Protein AF-A0A444UK35-F1 (afdb_monomer)

InterPro domains:
  IPR023214 HAD superfamily [G3DSA:3.40.50.1000] (61-208)
  IPR023298 P-type ATPase, transmembrane domain superfamily [SSF81665] (83-376)
  IPR032630 P-type ATPase, C-terminal [PF16212] (245-412)

Structure (mmCIF, N/CA/C/O backbone):
data_AF-A0A444UK35-F1
#
_entry.id   AF-A0A444UK35-F1
#
loop_
_atom_site.group_PDB
_atom_site.id
_atom_site.type_symbol
_atom_site.label_atom_id
_atom_site.label_alt_id
_atom_site.label_comp_id
_atom_site.label_asym_id
_atom_site.label_entity_id
_atom_site.label_seq_id
_atom_site.pdbx_PDB_ins_code
_atom_site.Cartn_x
_atom_site.Cartn_y
_atom_site.Cartn_z
_atom_site.occupancy
_atom_site.B_iso_or_equiv
_atom_site.auth_seq_id
_atom_site.auth_comp_id
_atom_site.auth_asym_id
_atom_site.auth_atom_id
_atom_site.pdbx_PDB_model_num
ATOM 1 N N . MET A 1 1 ? -74.367 12.917 54.553 1.00 39.22 1 MET A N 1
ATOM 2 C CA . MET A 1 1 ? -75.076 11.621 54.563 1.00 39.22 1 MET A CA 1
ATOM 3 C C . MET A 1 1 ? -74.146 10.536 55.075 1.00 39.22 1 MET A C 1
ATOM 5 O O . MET A 1 1 ? -73.251 10.123 54.351 1.00 39.22 1 MET A O 1
ATOM 9 N N . LYS A 1 2 ? -74.349 10.113 56.322 1.00 25.98 2 LYS A N 1
ATOM 10 C CA . LYS A 1 2 ? -74.196 8.726 56.773 1.00 25.98 2 LYS A CA 1
ATOM 11 C C . LYS A 1 2 ? -74.827 8.651 58.161 1.00 25.98 2 LYS A C 1
ATOM 13 O O . LYS A 1 2 ? -74.214 9.056 59.141 1.00 25.98 2 LYS A O 1
ATOM 18 N N . ASN A 1 3 ? -76.090 8.222 58.175 1.00 32.44 3 ASN A N 1
ATOM 19 C CA . ASN A 1 3 ? -76.711 7.615 59.343 1.00 32.44 3 ASN A CA 1
ATOM 20 C C . ASN A 1 3 ? -75.790 6.493 59.812 1.00 32.44 3 ASN A C 1
ATOM 22 O O . ASN A 1 3 ? -75.395 5.645 59.010 1.00 32.44 3 ASN A O 1
ATOM 26 N N . SER A 1 4 ? -75.460 6.492 61.092 1.00 29.52 4 SER A N 1
ATOM 27 C CA . SER A 1 4 ? -75.009 5.291 61.772 1.00 29.52 4 SER A CA 1
ATOM 28 C C . SER A 1 4 ? -75.987 5.058 62.906 1.00 29.52 4 SER A C 1
ATOM 30 O O . SER A 1 4 ? -75.818 5.599 63.997 1.00 29.52 4 SER A O 1
ATOM 32 N N . ASP A 1 5 ? -77.036 4.304 62.585 1.00 29.00 5 ASP A N 1
ATOM 33 C CA . ASP A 1 5 ? -77.866 3.614 63.560 1.00 29.00 5 ASP A CA 1
ATOM 34 C C . ASP A 1 5 ? -76.946 2.739 64.412 1.00 29.00 5 ASP A C 1
ATOM 36 O O . ASP A 1 5 ? -76.271 1.838 63.905 1.00 29.00 5 ASP A O 1
ATOM 40 N N . ILE A 1 6 ? -76.862 3.044 65.704 1.00 31.34 6 ILE A N 1
ATOM 41 C CA . ILE A 1 6 ? -76.108 2.238 66.658 1.00 31.34 6 ILE A CA 1
ATOM 42 C C . ILE A 1 6 ? -77.092 1.227 67.241 1.00 31.34 6 ILE A C 1
ATOM 44 O O . ILE A 1 6 ? -77.862 1.539 68.146 1.00 31.34 6 ILE A O 1
ATOM 48 N N . GLN A 1 7 ? -77.068 0.007 66.701 1.00 28.45 7 GLN A N 1
ATOM 49 C CA . GLN A 1 7 ? -77.621 -1.168 67.371 1.00 28.45 7 GLN A CA 1
ATOM 50 C C . GLN A 1 7 ? -76.779 -1.446 68.620 1.00 28.45 7 GLN A C 1
ATOM 52 O O . GLN A 1 7 ? -75.626 -1.865 68.515 1.00 28.45 7 GLN A O 1
ATOM 57 N N . VAL A 1 8 ? -77.344 -1.201 69.802 1.00 32.78 8 VAL A N 1
ATOM 58 C CA . VAL A 1 8 ? -76.753 -1.640 71.070 1.00 32.78 8 VAL A CA 1
ATOM 59 C C . VAL A 1 8 ? -77.367 -2.990 71.413 1.00 32.78 8 VAL A C 1
ATOM 61 O O . VAL A 1 8 ? -78.552 -3.083 71.722 1.00 32.78 8 VAL A O 1
ATOM 64 N N . GLY A 1 9 ? -76.551 -4.035 71.279 1.00 27.88 9 GLY A N 1
ATOM 65 C CA . GLY A 1 9 ? -76.883 -5.387 71.698 1.00 27.88 9 GLY A CA 1
ATOM 66 C C . GLY A 1 9 ? -77.039 -5.491 73.214 1.00 27.88 9 GLY A C 1
ATOM 67 O O . GLY A 1 9 ? -76.305 -4.857 73.969 1.00 27.88 9 GLY A O 1
ATOM 68 N N . ASP A 1 10 ? -78.038 -6.284 73.585 1.00 30.12 10 ASP A N 1
ATOM 69 C CA . ASP A 1 10 ? -78.300 -6.983 74.839 1.00 30.12 10 ASP A CA 1
ATOM 70 C C . ASP A 1 10 ? -77.464 -6.601 76.067 1.00 30.12 10 ASP A C 1
ATOM 72 O O . ASP A 1 10 ? -76.285 -6.935 76.183 1.00 30.12 10 ASP A O 1
ATOM 76 N N . LEU A 1 11 ? -78.172 -6.002 77.030 1.00 33.06 11 LEU A N 1
ATOM 77 C CA . LEU A 1 11 ? -78.239 -6.389 78.448 1.00 33.06 11 LEU A CA 1
ATOM 78 C C . LEU A 1 11 ? -78.297 -5.149 79.350 1.00 33.06 11 LEU A C 1
ATOM 80 O O . LEU A 1 11 ? -77.380 -4.890 80.121 1.00 33.06 11 LEU A O 1
ATOM 84 N N . ILE A 1 12 ? -79.394 -4.392 79.296 1.00 35.47 12 ILE A N 1
ATOM 85 C CA . ILE A 1 12 ? -79.765 -3.488 80.390 1.00 35.47 12 ILE A CA 1
ATOM 86 C C . ILE A 1 12 ? -81.276 -3.602 80.566 1.00 35.47 12 ILE A C 1
ATOM 88 O O . ILE A 1 12 ? -82.039 -3.431 79.620 1.00 35.47 12 ILE A O 1
ATOM 92 N N . ILE A 1 13 ? -81.697 -3.966 81.772 1.00 38.75 13 ILE A N 1
ATOM 93 C CA . ILE A 1 13 ? -83.097 -4.036 82.188 1.00 38.75 13 ILE A CA 1
ATOM 94 C C . ILE A 1 13 ? -83.633 -2.602 82.131 1.00 38.75 13 ILE A C 1
ATOM 96 O O . ILE A 1 13 ? -83.357 -1.807 83.025 1.00 38.75 13 ILE A O 1
ATOM 100 N N . VAL A 1 14 ? -84.315 -2.238 81.044 1.00 42.91 14 VAL A N 1
ATOM 101 C CA . VAL A 1 14 ? -84.913 -0.907 80.905 1.00 42.91 14 VAL A CA 1
ATOM 102 C C . VAL A 1 14 ? -86.312 -0.960 81.508 1.00 42.91 14 VAL A C 1
ATOM 104 O O . VAL A 1 14 ? -87.196 -1.643 80.986 1.00 42.91 14 VAL A O 1
ATOM 107 N N . GLU A 1 15 ? -86.510 -0.261 82.626 1.00 45.97 15 GLU A N 1
ATOM 108 C CA . GLU A 1 15 ? -87.849 0.057 83.121 1.00 45.97 15 GLU A CA 1
ATOM 109 C C . GLU A 1 15 ? -88.626 0.766 82.004 1.00 45.97 15 GLU A C 1
ATOM 111 O O . GLU A 1 15 ? -88.146 1.730 81.404 1.00 45.97 15 GLU A O 1
ATOM 116 N N . LYS A 1 16 ? -89.829 0.266 81.698 1.00 51.88 16 LYS A N 1
ATOM 117 C CA . LYS A 1 16 ? -90.682 0.757 80.601 1.00 51.88 16 LYS A CA 1
ATOM 118 C C . LYS A 1 16 ? -90.993 2.261 80.693 1.00 51.88 16 LYS A C 1
ATOM 120 O O . LYS A 1 16 ? -91.309 2.861 79.670 1.00 51.88 16 LYS A O 1
ATOM 125 N N . ASP A 1 17 ? -90.822 2.861 81.868 1.00 54.12 17 ASP A N 1
ATOM 126 C CA . ASP A 1 17 ? -91.082 4.275 82.156 1.00 54.12 17 ASP A CA 1
ATOM 127 C C . ASP A 1 17 ? -90.023 5.230 81.572 1.00 54.12 17 ASP A C 1
ATOM 129 O O . ASP A 1 17 ? -90.281 6.425 81.423 1.00 54.12 17 ASP A O 1
ATOM 133 N N . LEU A 1 18 ? -88.839 4.733 81.184 1.00 58.03 18 LEU A N 1
ATOM 134 C CA . LEU A 1 18 ? -87.800 5.582 80.585 1.00 58.03 18 LEU A CA 1
ATOM 135 C C . LEU A 1 18 ? -88.084 5.924 79.111 1.00 58.03 18 LEU A C 1
ATOM 137 O O . LEU A 1 18 ? -87.623 6.949 78.615 1.00 58.03 18 LEU A O 1
ATOM 141 N N . PHE A 1 19 ? -88.854 5.081 78.413 1.00 59.28 19 PHE A N 1
ATOM 142 C CA . PHE A 1 19 ? -89.204 5.276 77.000 1.00 59.28 19 PHE A CA 1
ATOM 143 C C . PHE A 1 19 ? -90.329 6.296 76.780 1.00 59.28 19 PHE A C 1
ATOM 145 O O . PHE A 1 19 ? -90.535 6.723 75.647 1.00 59.28 19 PHE A O 1
ATOM 152 N N . SER A 1 20 ? -91.045 6.701 77.834 1.00 58.53 20 SER A N 1
ATOM 153 C CA . SER A 1 20 ? -92.062 7.758 77.765 1.00 58.53 20 SER A CA 1
ATOM 154 C C . SER A 1 20 ? -91.500 9.166 77.977 1.00 58.53 20 SER A C 1
ATOM 156 O O . SER A 1 20 ? -92.286 10.104 78.027 1.00 58.53 20 SER A O 1
ATOM 158 N N . ILE A 1 21 ? -90.176 9.320 78.130 1.00 65.88 21 ILE A N 1
ATOM 159 C CA . ILE A 1 21 ? -89.541 10.618 78.382 1.00 65.88 21 ILE A CA 1
ATOM 160 C C . ILE A 1 21 ? -89.051 11.250 77.069 1.00 65.88 21 ILE A C 1
ATOM 162 O O . ILE A 1 21 ? -88.045 10.809 76.508 1.00 65.88 21 ILE A O 1
ATOM 166 N N . SER A 1 22 ? -89.704 12.320 76.609 1.00 68.75 22 SER A N 1
ATOM 167 C CA . SER A 1 22 ? -89.212 13.189 75.535 1.00 68.75 22 SER A CA 1
ATOM 168 C C . SER A 1 22 ? -88.230 14.218 76.104 1.00 68.75 22 SER A C 1
ATOM 170 O O . SER A 1 22 ? -88.598 15.193 76.769 1.00 68.75 22 SER A O 1
ATOM 172 N N . SER A 1 23 ? -86.935 13.986 75.879 1.00 72.81 23 SER A N 1
ATOM 173 C CA . SER A 1 23 ? -85.871 14.921 76.256 1.00 72.81 23 SER A CA 1
ATOM 174 C C . SER A 1 23 ? -84.761 14.953 75.212 1.00 72.81 23 SER A C 1
ATOM 176 O O . SER A 1 23 ? -84.497 13.958 74.535 1.00 72.81 23 SER A O 1
ATOM 178 N N . TYR A 1 24 ? -84.086 16.094 75.092 1.00 77.75 24 TYR A N 1
ATOM 179 C CA . TYR A 1 24 ? -82.895 16.234 74.260 1.00 77.75 24 TYR A CA 1
ATOM 180 C C . TYR A 1 24 ? -81.753 16.878 75.046 1.00 77.75 24 TYR A C 1
ATOM 182 O O . TYR A 1 24 ? -81.949 17.726 75.921 1.00 77.75 24 TYR A O 1
ATOM 190 N N . VAL A 1 25 ? -80.529 16.456 74.724 1.00 79.56 25 VAL A N 1
ATOM 191 C CA . VAL A 1 25 ? -79.304 16.927 75.375 1.00 79.56 25 VAL A CA 1
ATOM 192 C C . VAL A 1 25 ? -78.445 17.645 74.354 1.00 79.56 25 VAL A C 1
ATOM 194 O O . VAL A 1 25 ? -78.047 17.065 73.344 1.00 79.56 25 VAL A O 1
ATOM 197 N N . TYR A 1 26 ? -78.123 18.902 74.633 1.00 80.12 26 TYR A N 1
ATOM 198 C CA . TYR A 1 26 ? -77.143 19.648 73.859 1.00 80.12 26 TYR A CA 1
ATOM 199 C C . TYR A 1 26 ? -75.803 19.657 74.592 1.00 80.12 26 TYR A C 1
ATOM 201 O O . TYR A 1 26 ? -75.717 20.121 75.729 1.00 80.12 26 TYR A O 1
ATOM 209 N N . ALA A 1 27 ? -74.744 19.189 73.930 1.00 81.06 27 ALA A N 1
ATOM 210 C CA . ALA A 1 27 ? -73.379 19.229 74.442 1.00 81.06 27 ALA A CA 1
ATOM 211 C C . ALA A 1 27 ? -72.427 19.877 73.427 1.00 81.06 27 ALA A C 1
ATOM 213 O O . ALA A 1 27 ? -72.522 19.650 72.220 1.00 81.06 27 ALA A O 1
ATOM 214 N N . GLN A 1 28 ? -71.484 20.683 73.921 1.00 81.12 28 GLN A N 1
ATOM 215 C CA . GLN A 1 28 ? -70.454 21.331 73.100 1.00 81.12 28 GLN A CA 1
ATOM 216 C C . GLN A 1 28 ? -69.518 20.299 72.424 1.00 81.12 28 GLN A C 1
ATOM 218 O O . GLN A 1 28 ? -69.498 19.133 72.792 1.00 81.12 28 GLN A O 1
ATOM 223 N N . LYS A 1 29 ? -68.685 20.682 71.449 1.00 78.69 29 LYS A N 1
ATOM 224 C CA . LYS A 1 29 ? -67.604 19.805 70.943 1.00 78.69 29 LYS A CA 1
ATOM 225 C C . LYS A 1 29 ? -66.502 19.585 72.005 1.00 78.69 29 LYS A C 1
ATOM 227 O O . LYS A 1 29 ? -66.291 20.473 72.838 1.00 78.69 29 LYS A O 1
ATOM 232 N N . PRO A 1 30 ? -65.789 18.440 72.005 1.00 73.69 30 PRO A N 1
ATOM 233 C CA . PRO A 1 30 ? -64.693 18.193 72.943 1.00 73.69 30 PRO A CA 1
ATOM 234 C C . PRO A 1 30 ? -63.539 19.188 72.729 1.00 73.69 30 PRO A C 1
ATOM 236 O O . PRO A 1 30 ? -63.170 19.496 71.598 1.00 73.69 30 PRO A O 1
ATOM 239 N N . GLN A 1 31 ? -62.979 19.705 73.826 1.00 73.31 31 GLN A N 1
ATOM 240 C CA . GLN A 1 31 ? -61.845 20.636 73.841 1.00 73.31 31 GLN A CA 1
ATOM 241 C C . GLN A 1 31 ? -60.769 20.132 74.813 1.00 73.31 31 GLN A C 1
ATOM 243 O O . GLN A 1 31 ? -61.068 19.338 75.705 1.00 73.31 31 GLN A O 1
ATOM 248 N N . MET A 1 32 ? -59.523 20.587 74.635 1.00 69.44 32 MET A N 1
ATOM 249 C CA . MET A 1 32 ? -58.373 20.163 75.451 1.00 69.44 32 MET A CA 1
ATOM 250 C C . MET A 1 32 ? -58.460 20.658 76.905 1.00 69.44 32 MET A C 1
ATOM 252 O O . MET A 1 32 ? -57.891 20.033 77.794 1.00 69.44 32 MET A O 1
ATOM 256 N N . ASP A 1 33 ? -59.205 21.741 77.159 1.00 75.19 33 ASP A N 1
ATOM 257 C CA . ASP A 1 33 ? -59.476 22.221 78.513 1.00 75.19 33 ASP A CA 1
ATOM 258 C C . ASP A 1 33 ? -60.480 21.303 79.237 1.00 75.19 33 ASP A C 1
ATOM 260 O O . ASP A 1 33 ? -61.632 21.108 78.825 1.00 75.19 33 ASP A O 1
ATOM 264 N N . ILE A 1 34 ? -60.014 20.717 80.337 1.00 70.81 34 ILE A N 1
ATOM 265 C CA . ILE A 1 34 ? -60.755 19.752 81.149 1.00 70.81 34 ILE A CA 1
ATOM 266 C C . ILE A 1 34 ? -61.677 20.469 82.160 1.00 70.81 34 ILE A C 1
ATOM 268 O O . ILE A 1 34 ? -62.602 19.841 82.677 1.00 70.81 34 ILE A O 1
ATOM 272 N N . HIS A 1 35 ? -61.480 21.771 82.415 1.00 74.00 35 HIS A N 1
ATOM 273 C CA . HIS A 1 35 ? -62.199 22.557 83.433 1.00 74.00 35 HIS A CA 1
ATOM 274 C C . HIS A 1 35 ? -63.340 23.434 82.893 1.00 74.00 35 HIS A C 1
ATOM 276 O O . HIS A 1 35 ? -63.999 24.123 83.669 1.00 74.00 35 HIS A O 1
ATOM 282 N N . SER A 1 36 ? -63.659 23.350 81.599 1.00 74.50 36 SER A N 1
ATOM 283 C CA . SER A 1 36 ? -64.798 24.054 80.998 1.00 74.50 36 SER A CA 1
ATOM 284 C C . SER A 1 36 ? -65.750 23.092 80.279 1.00 74.50 36 SER A C 1
ATOM 286 O O . SER A 1 36 ? -65.398 22.507 79.254 1.00 74.50 36 SER A O 1
ATOM 288 N N . PHE A 1 37 ? -66.972 22.906 80.790 1.00 79.12 37 PHE A N 1
ATOM 289 C CA . PHE A 1 37 ? -68.041 22.163 80.109 1.00 79.12 37 PHE A CA 1
ATOM 290 C C . PHE A 1 37 ? -69.349 22.948 80.170 1.00 79.12 37 PHE A C 1
ATOM 292 O O . PHE A 1 37 ? -69.757 23.396 81.241 1.00 79.12 37 PHE A O 1
ATOM 299 N N . LYS A 1 38 ? -69.987 23.110 79.008 1.00 78.44 38 LYS A N 1
ATOM 300 C CA . LYS A 1 38 ? -71.313 23.705 78.866 1.00 78.44 38 LYS A CA 1
ATOM 301 C C . LYS A 1 38 ? -72.183 22.777 78.027 1.00 78.44 38 LYS A C 1
ATOM 303 O O . LYS A 1 38 ? -71.872 22.508 76.864 1.00 78.44 38 LYS A O 1
ATOM 308 N N . GLY A 1 39 ? -73.272 22.318 78.621 1.00 81.50 39 GLY A N 1
ATOM 309 C CA . GLY A 1 39 ? -74.361 21.631 77.945 1.00 81.50 39 GLY A CA 1
ATOM 310 C C . GLY A 1 39 ? -75.689 22.003 78.589 1.00 81.50 39 GLY A C 1
ATOM 311 O O . GLY A 1 39 ? -75.698 22.566 79.678 1.00 81.50 39 GLY A O 1
ATOM 312 N N . ASN A 1 40 ? -76.796 21.692 77.926 1.00 80.38 40 ASN A N 1
ATOM 313 C CA . ASN A 1 40 ? -78.139 21.894 78.464 1.00 80.38 40 ASN A CA 1
ATOM 314 C C . ASN A 1 40 ? -78.946 20.606 78.281 1.00 80.38 40 ASN A C 1
ATOM 316 O O . ASN A 1 40 ? -78.918 20.004 77.204 1.00 80.38 40 ASN A O 1
ATOM 320 N N . PHE A 1 41 ? -79.669 20.212 79.323 1.00 80.69 41 PHE A N 1
ATOM 321 C CA . PHE A 1 41 ? -80.675 19.159 79.304 1.00 80.69 41 PHE A CA 1
ATOM 322 C C . PHE A 1 41 ? -82.058 19.813 79.258 1.00 80.69 41 PHE A C 1
ATOM 324 O O . PHE A 1 41 ? -82.336 20.729 80.031 1.00 80.69 41 PHE A O 1
ATOM 331 N N . THR A 1 42 ? -82.910 19.401 78.322 1.00 76.44 42 THR A N 1
ATOM 332 C CA . THR A 1 42 ? -84.287 19.902 78.221 1.00 76.44 42 THR A CA 1
ATOM 333 C C . THR A 1 42 ? -85.253 18.731 78.184 1.00 76.44 42 THR A C 1
ATOM 335 O O . THR A 1 42 ? -85.089 17.828 77.362 1.00 76.44 42 THR A O 1
ATOM 338 N N . ARG A 1 43 ? -86.253 18.757 79.070 1.00 75.81 43 ARG A N 1
ATOM 339 C CA . ARG A 1 43 ? -87.344 17.781 79.120 1.00 75.81 43 ARG A CA 1
ATOM 340 C C . ARG A 1 43 ? -88.652 18.457 78.723 1.00 75.81 43 ARG A C 1
ATOM 342 O O . ARG A 1 43 ? -89.046 19.435 79.356 1.00 75.81 43 ARG A O 1
ATOM 349 N N . GLU A 1 44 ? -89.306 17.919 77.698 1.00 73.12 44 GLU A N 1
ATOM 350 C CA . GLU A 1 44 ? -90.504 18.511 77.085 1.00 73.12 44 GLU A CA 1
ATOM 351 C C . GLU A 1 44 ? -91.828 17.960 77.647 1.00 73.12 44 GLU A C 1
ATOM 353 O O . GLU A 1 44 ? -92.871 18.545 77.391 1.00 73.12 44 GLU A O 1
ATOM 358 N N . ASP A 1 45 ? -91.816 16.890 78.453 1.00 66.69 45 ASP A N 1
ATOM 359 C CA . ASP A 1 45 ? -93.057 16.272 78.976 1.00 66.69 45 ASP A CA 1
ATOM 360 C C . ASP A 1 45 ? -93.700 16.995 80.175 1.00 66.69 45 ASP A C 1
ATOM 362 O O . ASP A 1 45 ? -94.727 16.546 80.688 1.00 66.69 45 ASP A O 1
ATOM 366 N N . SER A 1 46 ? -93.092 18.073 80.671 1.00 63.91 46 SER A N 1
ATOM 367 C CA . SER A 1 46 ? -93.593 18.846 81.814 1.00 63.91 46 SER A CA 1
ATOM 368 C C . SER A 1 46 ? -94.075 20.220 81.342 1.00 63.91 46 SER A C 1
ATOM 370 O O . SER A 1 46 ? -93.345 20.887 80.618 1.00 63.91 46 SER A O 1
ATOM 372 N N . ASP A 1 47 ? -95.253 20.673 81.789 1.00 63.56 47 ASP A N 1
ATOM 373 C CA . ASP A 1 47 ? -95.732 22.054 81.604 1.00 63.56 47 ASP A CA 1
ATOM 374 C C . ASP A 1 47 ? -95.518 22.853 82.906 1.00 63.56 47 ASP A C 1
ATOM 376 O O . ASP A 1 47 ? -96.228 22.602 83.887 1.00 63.56 47 ASP A O 1
ATOM 380 N N . PRO A 1 48 ? -94.583 23.823 82.978 1.00 68.62 48 PRO A N 1
ATOM 381 C CA . PRO A 1 48 ? -93.652 24.294 81.944 1.00 68.62 48 PRO A CA 1
ATOM 382 C C . PRO A 1 48 ? -92.417 23.382 81.743 1.00 68.62 48 PRO A C 1
ATOM 384 O O . PRO A 1 48 ? -92.038 22.656 82.669 1.00 68.62 48 PRO A O 1
ATOM 387 N N . PRO A 1 49 ? -91.747 23.454 80.570 1.00 71.19 49 PRO A N 1
ATOM 388 C CA . PRO A 1 49 ? -90.596 22.612 80.245 1.00 71.19 49 PRO A CA 1
ATOM 389 C C . PRO A 1 49 ? -89.422 22.853 81.198 1.00 71.19 49 PRO A C 1
ATOM 391 O O . PRO A 1 49 ? -89.080 23.991 81.534 1.00 71.19 49 PRO A O 1
ATOM 394 N N . ILE A 1 50 ? -88.785 21.760 81.629 1.00 75.56 50 ILE A N 1
ATOM 395 C CA . ILE A 1 50 ? -87.659 21.799 82.568 1.00 75.56 50 ILE A CA 1
ATOM 396 C C . ILE A 1 50 ? -86.366 21.945 81.767 1.00 75.56 50 ILE A C 1
ATOM 398 O O . ILE A 1 50 ? -86.016 21.074 80.967 1.00 75.56 50 ILE A O 1
ATOM 402 N N . HIS A 1 51 ? -85.644 23.037 82.017 1.00 78.06 51 HIS A N 1
ATOM 403 C CA . HIS A 1 51 ? -84.324 23.296 81.451 1.00 78.06 51 HIS A CA 1
ATOM 404 C C . HIS A 1 51 ? -83.267 23.275 82.556 1.00 78.06 51 HIS A C 1
ATOM 406 O O . HIS A 1 51 ? -83.260 24.140 83.432 1.00 78.06 51 HIS A O 1
ATOM 412 N N . GLU A 1 52 ? -82.340 22.323 82.483 1.00 79.75 52 GLU A N 1
ATOM 413 C CA . GLU A 1 52 ? -81.210 22.216 83.406 1.00 79.75 52 GLU A CA 1
ATOM 414 C C . GLU A 1 52 ? -79.890 22.437 82.665 1.00 79.75 52 GLU A C 1
ATOM 416 O O . GLU A 1 52 ? -79.657 21.897 81.580 1.00 79.75 52 GLU A O 1
ATOM 421 N N . SER A 1 53 ? -79.001 23.245 83.244 1.00 80.62 53 SER A N 1
ATOM 422 C CA . SER A 1 53 ? -77.653 23.422 82.711 1.00 80.62 53 SER A CA 1
ATOM 423 C C . SER A 1 53 ? -76.741 22.294 83.199 1.00 80.62 53 SER A C 1
ATOM 425 O O . SER A 1 53 ? -76.658 21.975 84.385 1.00 80.62 53 SER A O 1
ATOM 427 N N . LEU A 1 54 ? -76.032 21.676 82.258 1.00 77.94 54 LEU A N 1
ATOM 428 C CA . LEU A 1 54 ? -75.029 20.655 82.519 1.00 77.94 54 LEU A CA 1
ATOM 429 C C . LEU A 1 54 ? -73.651 21.324 82.591 1.00 77.94 54 LEU A C 1
ATOM 431 O O . LEU A 1 54 ? -73.108 21.795 81.586 1.00 77.94 54 LEU A O 1
ATOM 435 N N . SER A 1 55 ? -73.090 21.353 83.798 1.00 79.94 55 SER A N 1
ATOM 436 C CA . SER A 1 55 ? -71.726 21.795 84.101 1.00 79.94 55 SER A CA 1
ATOM 437 C C . SER A 1 55 ? -70.833 20.592 84.454 1.00 79.94 55 SER A C 1
ATOM 439 O O . SER A 1 55 ? -71.274 19.441 84.447 1.00 79.94 55 SER A O 1
ATOM 441 N N . ILE A 1 56 ? -69.557 20.834 84.766 1.00 76.88 56 ILE A N 1
ATOM 442 C CA . ILE A 1 56 ? -68.622 19.772 85.194 1.00 76.88 56 ILE A CA 1
ATOM 443 C C . ILE A 1 56 ? -69.074 19.101 86.490 1.00 76.88 56 ILE A C 1
ATOM 445 O O . ILE A 1 56 ? -68.801 17.925 86.690 1.00 76.88 56 ILE A O 1
ATOM 449 N N . GLU A 1 57 ? -69.770 19.833 87.353 1.00 77.31 57 GLU A N 1
ATOM 450 C CA . GLU A 1 57 ? -70.239 19.324 88.643 1.00 77.31 57 GLU A CA 1
ATOM 451 C C . GLU A 1 57 ? -71.404 18.340 88.472 1.00 77.31 57 GLU A C 1
ATOM 453 O O . GLU A 1 57 ? -71.508 17.374 89.222 1.00 77.31 57 GLU A O 1
ATOM 458 N N . ASN A 1 58 ? -72.210 18.524 87.420 1.00 74.94 58 ASN A N 1
ATOM 459 C CA . ASN A 1 58 ? -73.381 17.697 87.116 1.00 74.94 58 ASN A CA 1
ATOM 460 C C . ASN A 1 58 ? -73.100 16.622 86.048 1.00 74.94 58 ASN A C 1
ATOM 462 O O . ASN A 1 58 ? -74.029 16.040 85.493 1.00 74.94 58 ASN A O 1
ATOM 466 N N . THR A 1 59 ? -71.829 16.360 85.717 1.00 75.81 59 THR A N 1
ATOM 467 C CA . THR A 1 59 ? -71.440 15.348 84.722 1.00 75.81 59 THR A CA 1
ATOM 468 C C . THR A 1 59 ? -70.368 14.405 85.257 1.00 75.81 59 THR A C 1
ATOM 470 O O . THR A 1 59 ? -69.399 14.810 85.894 1.00 75.81 59 THR A O 1
ATOM 473 N N . LEU A 1 60 ? -70.526 13.113 84.973 1.00 78.75 60 LEU A N 1
ATOM 474 C CA . LEU A 1 60 ? -69.568 12.084 85.371 1.00 78.75 60 LEU A CA 1
ATOM 475 C C . LEU A 1 60 ? -68.527 11.869 84.268 1.00 78.75 60 LEU A C 1
ATOM 477 O O . LEU A 1 60 ? -68.852 11.802 83.081 1.00 78.75 60 LEU A O 1
ATOM 481 N N . ARG A 1 61 ? -67.253 11.765 84.658 1.00 74.44 61 ARG A N 1
ATOM 482 C CA . ARG A 1 61 ? -66.148 11.470 83.733 1.00 74.44 61 ARG A CA 1
ATOM 483 C C . ARG A 1 61 ? -65.988 9.963 83.555 1.00 74.44 61 ARG A C 1
ATOM 485 O O . ARG A 1 61 ? -66.383 9.174 84.406 1.00 74.44 61 ARG A O 1
ATOM 492 N N . ALA A 1 62 ? -65.342 9.560 82.463 1.00 71.44 62 ALA A N 1
ATOM 493 C CA . ALA A 1 62 ? -64.911 8.175 82.310 1.00 71.44 62 ALA A CA 1
ATOM 494 C C . ALA A 1 62 ? -64.063 7.754 83.528 1.00 71.44 62 ALA A C 1
ATOM 496 O O . ALA A 1 62 ? -63.195 8.511 83.966 1.00 71.44 62 ALA A O 1
ATOM 497 N N . SER A 1 63 ? -64.342 6.563 84.063 1.00 70.06 63 SER A N 1
ATOM 498 C CA . SER A 1 63 ? -63.682 5.979 85.243 1.00 70.06 63 SER A CA 1
ATOM 499 C C . SER A 1 63 ? -64.026 6.601 86.607 1.00 70.06 63 SER A C 1
ATOM 501 O O . SER A 1 63 ? -63.303 6.366 87.574 1.00 70.06 63 SER A O 1
ATOM 503 N N . THR A 1 64 ? -65.125 7.354 86.741 1.00 75.19 64 THR A N 1
ATOM 504 C CA . THR A 1 64 ? -65.652 7.713 88.071 1.00 75.19 64 THR A CA 1
ATOM 505 C C . THR A 1 64 ? -66.375 6.529 88.713 1.00 75.19 64 THR A C 1
ATOM 507 O O . THR A 1 64 ? -67.222 5.906 88.076 1.00 75.19 64 THR A O 1
ATOM 510 N N . VAL A 1 65 ? -66.083 6.249 89.984 1.00 77.69 65 VAL A N 1
ATOM 511 C CA . VAL A 1 65 ? -66.765 5.211 90.774 1.00 77.69 65 VAL A CA 1
ATOM 512 C C . VAL A 1 65 ? -67.901 5.851 91.573 1.00 77.69 65 VAL A C 1
ATOM 514 O O . VAL A 1 65 ? -67.675 6.820 92.295 1.00 77.69 65 VAL A O 1
ATOM 517 N N . VAL A 1 66 ? -69.116 5.314 91.453 1.00 77.50 66 VAL A N 1
ATOM 518 C CA . VAL A 1 66 ? -70.286 5.768 92.222 1.00 77.50 66 VAL A CA 1
ATOM 519 C C . VAL A 1 66 ? -70.331 5.006 93.544 1.00 77.50 66 VAL A C 1
ATOM 521 O O . VAL A 1 66 ? -70.315 3.779 93.550 1.00 77.50 66 VAL A O 1
ATOM 524 N N . ALA A 1 67 ? -70.353 5.729 94.666 1.00 76.12 67 ALA A N 1
ATOM 525 C CA . ALA A 1 67 ? -70.202 5.137 95.996 1.00 76.12 67 ALA A CA 1
ATOM 526 C C . ALA A 1 67 ? -71.474 4.448 96.534 1.00 76.12 67 ALA A C 1
ATOM 528 O O . ALA A 1 67 ? -71.362 3.509 97.317 1.00 76.12 67 ALA A O 1
ATOM 529 N N . SER A 1 68 ? -72.672 4.906 96.151 1.00 78.06 68 SER A N 1
ATOM 530 C CA . SER A 1 68 ? -73.957 4.313 96.556 1.00 78.06 68 SER A CA 1
ATOM 531 C C . SER A 1 68 ? -75.097 4.804 95.654 1.00 78.06 68 SER A C 1
ATOM 533 O O . SER A 1 68 ? -75.069 5.952 95.209 1.00 78.06 68 SER A O 1
ATOM 535 N N . GLY A 1 69 ? -76.099 3.953 95.412 1.00 77.31 69 GLY A N 1
ATOM 536 C CA . GLY A 1 69 ? -77.267 4.238 94.570 1.00 77.31 69 GLY A CA 1
ATOM 537 C C . GLY A 1 69 ? -77.168 3.692 93.140 1.00 77.31 69 GLY A C 1
ATOM 538 O O . GLY A 1 69 ? -76.103 3.284 92.678 1.00 77.31 69 GLY A O 1
ATOM 539 N N . THR A 1 70 ? -78.302 3.682 92.441 1.00 72.25 70 THR A N 1
ATOM 540 C CA . THR A 1 70 ? -78.400 3.325 91.020 1.00 72.25 70 THR A CA 1
ATOM 541 C C . THR A 1 70 ? -78.522 4.603 90.203 1.00 72.25 70 THR A C 1
ATOM 543 O O . THR A 1 70 ? -79.387 5.432 90.480 1.00 72.25 70 THR A O 1
ATOM 546 N N . ILE A 1 71 ? -77.664 4.769 89.199 1.00 70.38 71 ILE A N 1
ATOM 547 C CA . ILE A 1 71 ? -77.728 5.897 88.268 1.00 70.38 71 ILE A CA 1
ATOM 548 C C . ILE A 1 71 ? -78.071 5.398 86.869 1.00 70.38 71 ILE A C 1
ATOM 550 O O . ILE A 1 71 ? -77.514 4.409 86.395 1.00 70.38 71 ILE A O 1
ATOM 554 N N . ILE A 1 72 ? -78.966 6.113 86.199 1.00 72.12 72 ILE A N 1
ATOM 555 C CA . ILE A 1 72 ? -79.215 5.967 84.767 1.00 72.12 72 ILE A CA 1
ATOM 556 C C . ILE A 1 72 ? -78.662 7.233 84.120 1.00 72.12 72 ILE A C 1
ATOM 558 O O . ILE A 1 72 ? -79.006 8.339 84.529 1.00 72.12 72 ILE A O 1
ATOM 562 N N . GLY A 1 73 ? -77.751 7.082 83.160 1.00 70.94 73 GLY A N 1
ATOM 563 C CA . GLY A 1 73 ? -77.037 8.206 82.559 1.00 70.94 73 GLY A CA 1
ATOM 564 C C . GLY A 1 73 ? -76.861 8.049 81.055 1.00 70.94 73 GLY A C 1
ATOM 565 O O . GLY A 1 73 ? -76.874 6.939 80.526 1.00 70.94 73 GLY A O 1
ATOM 566 N N . VAL A 1 74 ? -76.671 9.177 80.370 1.00 73.62 74 VAL A N 1
ATOM 567 C CA . VAL A 1 74 ? -76.446 9.249 78.920 1.00 73.62 74 VAL A CA 1
ATOM 568 C C . VAL A 1 74 ? -74.966 9.524 78.642 1.00 73.62 74 VAL A C 1
ATOM 570 O O . VAL A 1 74 ? -74.371 10.429 79.227 1.00 73.62 74 VAL A O 1
ATOM 573 N N . VAL A 1 75 ? -74.358 8.754 77.735 1.00 78.31 75 VAL A N 1
ATOM 574 C CA . VAL A 1 75 ? -72.949 8.923 77.343 1.00 78.31 75 VAL A CA 1
ATOM 575 C C . VAL A 1 75 ? -72.831 10.005 76.266 1.00 78.31 75 VAL A C 1
ATOM 577 O O . VAL A 1 75 ? -73.365 9.853 75.173 1.00 78.31 75 VAL A O 1
ATOM 580 N N . ILE A 1 76 ? -72.102 11.086 76.566 1.00 76.75 76 ILE A N 1
ATOM 581 C CA . ILE A 1 76 ? -71.984 12.265 75.685 1.00 76.75 76 ILE A CA 1
ATOM 582 C C . ILE A 1 76 ? -70.814 12.150 74.685 1.00 76.75 76 ILE A C 1
ATOM 584 O O . ILE A 1 76 ? -70.951 12.554 73.533 1.00 76.75 76 ILE A O 1
ATOM 588 N N . TYR A 1 77 ? -69.662 11.594 75.089 1.00 78.19 77 TYR A N 1
ATOM 589 C CA . TYR A 1 77 ? -68.493 11.412 74.212 1.00 78.19 77 TYR A CA 1
ATOM 590 C C . TYR A 1 77 ? -67.900 10.010 74.345 1.00 78.19 77 TYR A C 1
ATOM 592 O O . TYR A 1 77 ? -67.750 9.498 75.453 1.00 78.19 77 TYR A O 1
ATOM 600 N N . THR A 1 78 ? -67.474 9.429 73.223 1.00 78.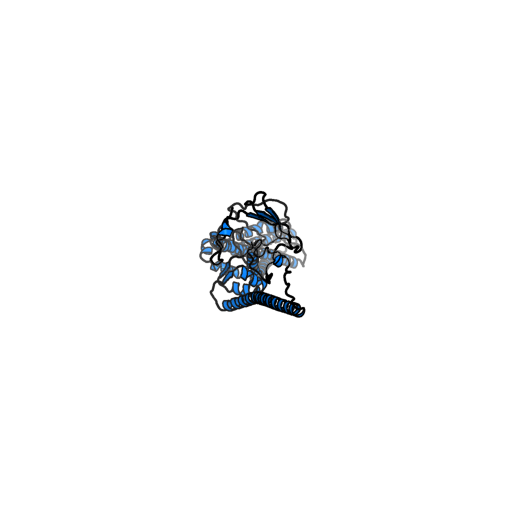12 78 THR A N 1
ATOM 601 C CA . THR A 1 78 ? -66.786 8.132 73.168 1.00 78.12 78 THR A CA 1
ATOM 602 C C . THR A 1 78 ? -65.600 8.173 72.195 1.00 78.12 78 THR A C 1
ATOM 604 O O . THR A 1 78 ? -65.573 8.976 71.263 1.00 78.12 78 THR A O 1
ATOM 607 N N . GLY A 1 79 ? -64.597 7.318 72.412 1.00 75.31 79 GLY A N 1
ATOM 608 C CA . GLY A 1 79 ? -63.468 7.122 71.495 1.00 75.31 79 GLY A CA 1
ATOM 609 C C . GLY A 1 79 ? -62.271 8.073 71.661 1.00 75.31 79 GLY A C 1
ATOM 610 O O . GLY A 1 79 ? -62.024 8.644 72.725 1.00 75.31 79 GLY A O 1
ATOM 611 N N . LYS A 1 80 ? -61.478 8.206 70.585 1.00 66.12 80 LYS A N 1
ATOM 612 C CA . LYS A 1 80 ? -60.202 8.958 70.551 1.00 66.12 80 LYS A CA 1
ATOM 613 C C . LYS A 1 80 ? -60.367 10.478 70.660 1.00 66.12 80 LYS A C 1
ATOM 615 O O . LYS A 1 80 ? -59.391 11.177 70.899 1.00 66.12 80 LYS A O 1
ATOM 620 N N . GLU A 1 81 ? -61.592 10.972 70.510 1.00 63.81 81 GLU A N 1
ATOM 621 C CA . GLU A 1 81 ? -61.942 12.388 70.665 1.00 63.81 81 GLU A CA 1
ATOM 622 C C . GLU A 1 81 ? -62.334 12.742 72.110 1.00 63.81 81 GLU A C 1
ATOM 624 O O . GLU A 1 81 ? -62.727 13.871 72.403 1.00 63.81 81 GLU A O 1
ATOM 629 N N . THR A 1 82 ? -62.224 11.788 73.044 1.00 70.56 82 THR A N 1
ATOM 630 C CA . THR A 1 82 ? -62.421 12.070 74.466 1.00 70.56 82 THR A CA 1
ATOM 631 C C . THR A 1 82 ? -61.339 13.017 74.979 1.00 70.56 82 THR A C 1
ATOM 633 O O . THR A 1 82 ? -60.149 12.882 74.692 1.00 70.56 82 THR A O 1
ATOM 636 N N . ARG A 1 83 ? -61.752 13.978 75.809 1.00 71.50 83 ARG A N 1
ATOM 637 C CA . ARG A 1 83 ? -60.859 15.013 76.356 1.00 71.50 83 ARG A CA 1
ATOM 638 C C . ARG A 1 83 ? -59.670 14.439 77.142 1.00 71.50 83 ARG A C 1
ATOM 640 O O . ARG A 1 83 ? -58.593 15.019 77.128 1.00 71.50 83 ARG A O 1
ATOM 647 N N . SER A 1 84 ? -59.845 13.272 77.769 1.00 70.25 84 SER A N 1
ATOM 648 C CA . SER A 1 84 ? -58.775 12.561 78.486 1.00 70.25 84 SER A CA 1
ATOM 649 C C . SER A 1 84 ? -57.659 12.076 77.555 1.00 70.25 84 SER A C 1
ATOM 651 O O . SER A 1 84 ? -56.492 12.092 77.936 1.00 70.25 84 SER A O 1
ATOM 653 N N . VAL A 1 85 ? -58.006 11.662 76.333 1.00 73.38 85 VAL A N 1
ATOM 654 C CA . VAL A 1 85 ? -57.041 11.194 75.327 1.00 73.38 85 VAL A CA 1
ATOM 655 C C . VAL A 1 85 ? -56.382 12.381 74.622 1.00 73.38 85 VAL A C 1
ATOM 657 O O . VAL A 1 85 ? -55.195 12.340 74.320 1.00 73.38 85 VAL A O 1
ATOM 660 N N . LEU A 1 86 ? -57.107 13.487 74.438 1.00 70.44 86 LEU A N 1
ATOM 661 C CA . LEU A 1 86 ? -56.538 14.723 73.886 1.00 70.44 86 LEU A CA 1
ATOM 662 C C . LEU A 1 86 ? -55.506 15.392 74.813 1.00 70.44 86 LEU A C 1
ATOM 664 O O . LEU A 1 86 ? -54.692 16.172 74.330 1.00 70.44 86 LEU A O 1
ATOM 668 N N . ASN A 1 87 ? -55.501 15.075 76.113 1.00 69.31 87 ASN A N 1
ATOM 669 C CA . ASN A 1 87 ? -54.539 15.617 77.079 1.00 69.31 87 ASN A CA 1
ATOM 670 C C . ASN A 1 87 ? -53.328 14.694 77.353 1.00 69.31 87 ASN A C 1
ATOM 672 O O . ASN A 1 87 ? -52.584 14.918 78.306 1.00 69.31 87 ASN A O 1
ATOM 676 N N . THR A 1 88 ? -53.113 13.636 76.561 1.00 74.75 88 THR A N 1
ATOM 677 C CA . THR A 1 88 ? -51.928 12.764 76.704 1.00 74.75 88 THR A CA 1
ATOM 678 C C . THR A 1 88 ? -50.827 13.153 75.707 1.00 74.75 88 THR A C 1
ATOM 680 O O . THR A 1 88 ? -51.088 13.350 74.523 1.00 74.75 88 THR A O 1
ATOM 683 N N . SER A 1 89 ? -49.574 13.279 76.165 1.00 65.12 89 SER A N 1
ATOM 684 C CA . SER A 1 89 ? -48.422 13.622 75.315 1.00 65.12 89 SER A CA 1
ATOM 685 C C . SER A 1 89 ? -47.811 12.385 74.640 1.00 65.12 89 SER A C 1
ATOM 687 O O . SER A 1 89 ? -47.718 11.310 75.231 1.00 65.12 89 SER A O 1
ATOM 689 N N . ASN A 1 90 ? -47.373 12.527 73.384 1.00 62.47 90 ASN A N 1
ATOM 690 C CA . ASN A 1 90 ? -46.736 11.436 72.639 1.00 62.47 90 ASN A CA 1
ATOM 691 C C . ASN A 1 90 ? -45.307 11.174 73.149 1.00 62.47 90 ASN A C 1
ATOM 693 O O . ASN A 1 90 ? -44.477 12.085 73.192 1.00 62.47 90 ASN A O 1
ATOM 697 N N . LEU A 1 91 ? -44.992 9.921 73.484 1.00 51.94 91 LEU A N 1
ATOM 698 C CA . LEU A 1 91 ? -43.657 9.504 73.923 1.00 51.94 91 LEU A CA 1
ATOM 699 C C . LEU A 1 91 ? -42.662 9.498 72.746 1.00 51.94 91 LEU A C 1
ATOM 701 O O . LEU A 1 91 ? -42.873 8.813 71.747 1.00 51.94 91 LEU A O 1
ATOM 705 N N . LYS A 1 92 ? -41.544 10.228 72.871 1.00 54.69 92 LYS A N 1
ATOM 706 C CA . LYS A 1 92 ? -40.372 10.096 71.984 1.00 54.69 92 LYS A CA 1
ATOM 707 C C . LYS A 1 92 ? -39.393 9.078 72.577 1.00 54.69 92 LYS A C 1
ATOM 709 O O . LYS A 1 92 ? -38.965 9.246 73.719 1.00 54.69 92 LYS A O 1
ATOM 714 N N . ASN A 1 93 ? -39.008 8.063 71.800 1.00 61.72 93 ASN A N 1
ATOM 715 C CA . ASN A 1 93 ? -37.970 7.105 72.196 1.00 61.72 93 ASN A CA 1
ATOM 716 C C . ASN A 1 93 ? -36.620 7.819 72.369 1.00 61.72 93 ASN A C 1
ATOM 718 O O . ASN A 1 93 ? -36.152 8.500 71.457 1.00 61.72 93 ASN A O 1
ATOM 722 N N . LYS A 1 94 ? -35.989 7.652 73.534 1.00 52.97 94 LYS A N 1
ATOM 723 C CA . LYS A 1 94 ? -34.643 8.165 73.817 1.00 52.97 94 LYS A CA 1
ATOM 724 C C . LYS A 1 94 ? -33.616 7.138 73.329 1.00 52.97 94 LYS A C 1
ATOM 726 O O . LYS A 1 94 ? -33.509 6.077 73.929 1.00 52.97 94 LYS A O 1
ATOM 731 N N . MET A 1 95 ? -32.899 7.435 72.246 1.00 62.28 95 MET A N 1
ATOM 732 C CA . MET A 1 95 ? -31.724 6.651 71.828 1.00 62.28 95 MET A CA 1
ATOM 733 C C . MET A 1 95 ? -30.472 7.184 72.534 1.00 62.28 95 MET A C 1
ATOM 735 O O . MET A 1 95 ? -30.375 8.392 72.770 1.00 62.28 95 MET A O 1
ATOM 739 N N . GLY A 1 96 ? -29.540 6.302 72.900 1.00 75.25 96 GLY A N 1
ATOM 740 C CA . GLY A 1 96 ? -28.307 6.677 73.591 1.00 75.25 96 GLY A CA 1
ATOM 741 C C . GLY A 1 96 ? -27.277 7.329 72.663 1.00 75.25 96 GLY A C 1
ATOM 742 O O . GLY A 1 96 ? -27.290 7.126 71.451 1.00 75.25 96 GLY A O 1
ATOM 743 N N . LEU A 1 97 ? -26.340 8.093 73.236 1.00 76.94 97 LEU A N 1
ATOM 744 C CA . LEU A 1 97 ? -25.216 8.684 72.491 1.00 76.94 97 LEU A CA 1
ATOM 745 C C . LEU A 1 97 ? -24.329 7.596 71.847 1.00 76.94 97 LEU A C 1
ATOM 747 O O . LEU A 1 97 ? -23.925 7.729 70.695 1.00 76.94 97 LEU A O 1
ATOM 751 N N . LEU A 1 98 ? -24.112 6.485 72.562 1.00 82.81 98 LEU A N 1
ATOM 752 C CA . LEU A 1 98 ? -23.380 5.311 72.070 1.00 82.81 98 LEU A CA 1
ATOM 753 C C . LEU A 1 98 ? -24.068 4.653 70.864 1.00 82.81 98 LEU A C 1
ATOM 755 O O . LEU A 1 98 ? -23.390 4.226 69.932 1.00 82.81 98 LEU A O 1
ATOM 759 N N . ASP A 1 99 ? -25.406 4.617 70.841 1.00 81.44 99 ASP A N 1
ATOM 760 C CA . ASP A 1 99 ? -26.164 4.049 69.718 1.00 81.44 99 ASP A CA 1
ATOM 761 C C . ASP A 1 99 ? -25.973 4.880 68.440 1.00 81.44 99 ASP A C 1
ATOM 763 O O . ASP A 1 99 ? -25.935 4.341 67.331 1.00 81.44 99 ASP A O 1
ATOM 767 N N . LEU A 1 100 ? -25.808 6.200 68.579 1.00 81.56 100 LEU A N 1
ATOM 768 C CA . LEU A 1 100 ? -25.524 7.094 67.455 1.00 81.56 100 LEU A CA 1
ATOM 769 C C . LEU A 1 100 ? -24.099 6.913 66.924 1.00 81.56 100 LEU A C 1
ATOM 771 O O . LEU A 1 100 ? -23.910 6.880 65.705 1.00 81.56 100 LEU A O 1
ATOM 775 N N . GLU A 1 101 ? -23.113 6.754 67.808 1.00 87.44 101 GLU A N 1
ATOM 776 C CA . GLU A 1 101 ? -21.728 6.470 67.411 1.00 87.44 101 GLU A CA 1
ATOM 777 C C . GLU A 1 101 ? -21.610 5.111 66.707 1.00 87.44 101 GLU A C 1
ATOM 779 O O . GLU A 1 101 ? -21.032 5.030 65.620 1.00 87.44 101 GLU A O 1
ATOM 784 N N . LEU A 1 102 ? -22.246 4.064 67.246 1.00 88.62 102 LEU A N 1
ATOM 785 C CA . LEU A 1 102 ? -22.302 2.739 66.617 1.00 88.62 102 LEU A CA 1
ATOM 786 C C . LEU A 1 102 ? -22.966 2.777 65.236 1.00 88.62 102 LEU A C 1
ATOM 788 O O . LEU A 1 102 ? -22.474 2.165 64.283 1.00 88.62 102 LEU A O 1
ATOM 792 N N . ASN A 1 103 ? -24.0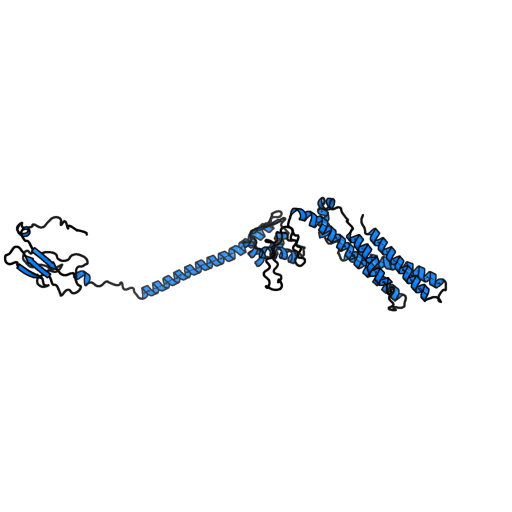55 3.532 65.091 1.00 88.75 103 ASN A N 1
ATOM 793 C CA . ASN A 1 103 ? -24.713 3.720 63.801 1.00 88.75 103 ASN A CA 1
ATOM 794 C C . ASN A 1 103 ? -23.811 4.464 62.795 1.00 88.75 103 ASN A C 1
ATOM 796 O O . ASN A 1 103 ? -23.821 4.152 61.604 1.00 88.75 103 ASN A O 1
ATOM 800 N N . SER A 1 104 ? -22.997 5.418 63.259 1.00 85.25 104 SER A N 1
ATOM 801 C CA . SER A 1 104 ? -22.028 6.130 62.415 1.00 85.25 104 SER A CA 1
ATOM 802 C C . SER A 1 104 ? -20.924 5.197 61.904 1.00 85.25 104 SER A C 1
ATOM 804 O O . SER A 1 104 ? -20.650 5.156 60.702 1.00 85.25 104 SER A O 1
ATOM 806 N N . LEU A 1 105 ? -20.361 4.365 62.787 1.00 89.88 105 LEU A N 1
ATOM 807 C CA . LEU A 1 105 ? -19.347 3.369 62.423 1.00 89.88 105 LEU A CA 1
ATOM 808 C C . LEU A 1 105 ? -19.897 2.311 61.457 1.00 89.88 105 LEU A C 1
ATOM 810 O O . LEU A 1 105 ? -19.233 1.951 60.485 1.00 89.88 105 LEU A O 1
ATOM 814 N N . THR A 1 106 ? -21.136 1.864 61.668 1.00 90.56 106 THR A N 1
ATOM 815 C CA . THR A 1 106 ? -21.792 0.878 60.795 1.00 90.56 106 THR A CA 1
ATOM 816 C C . THR A 1 106 ? -22.028 1.444 59.392 1.00 90.56 106 THR A C 1
ATOM 818 O O . THR A 1 106 ? -21.792 0.760 58.395 1.00 90.56 106 THR A O 1
ATOM 821 N N . LYS A 1 107 ? -22.413 2.723 59.288 1.00 88.88 107 LYS A N 1
ATOM 822 C CA . LYS A 1 107 ? -22.535 3.420 57.998 1.00 88.88 107 LYS A CA 1
ATOM 823 C C . LYS A 1 107 ? -21.189 3.562 57.294 1.00 88.88 107 LYS A C 1
ATOM 825 O O . LYS A 1 107 ? -21.134 3.336 56.089 1.00 88.88 107 LYS A O 1
ATOM 830 N N . ALA A 1 108 ? -20.123 3.895 58.025 1.00 93.38 108 ALA A N 1
ATOM 831 C CA . ALA A 1 108 ? -18.778 4.022 57.464 1.00 93.38 108 ALA A CA 1
ATOM 832 C C . ALA A 1 108 ? -18.234 2.682 56.937 1.00 93.38 108 ALA A C 1
ATOM 834 O O . ALA A 1 108 ? -17.631 2.630 55.867 1.00 93.38 108 ALA A O 1
ATOM 835 N N . LEU A 1 109 ? -18.492 1.581 57.649 1.00 89.31 109 LEU A N 1
ATOM 836 C CA . LEU A 1 109 ? -18.140 0.237 57.187 1.00 89.31 109 LEU A CA 1
ATOM 837 C C . LEU A 1 109 ? -18.914 -0.146 55.924 1.00 89.31 109 LEU A C 1
ATOM 839 O O . LEU A 1 109 ? -18.324 -0.643 54.966 1.00 89.31 109 LEU A O 1
ATOM 843 N N . PHE A 1 110 ? -20.218 0.131 55.885 1.00 94.12 110 PHE A N 1
ATOM 844 C CA . PHE A 1 110 ? -21.044 -0.174 54.720 1.00 94.12 110 PHE A CA 1
ATOM 845 C C . PHE A 1 110 ? -20.606 0.618 53.479 1.00 94.12 110 PHE A C 1
ATOM 847 O O . PHE A 1 110 ? -20.467 0.046 52.397 1.00 94.12 110 PHE A O 1
ATOM 854 N N . THR A 1 111 ? -20.316 1.916 53.623 1.00 92.81 111 THR A N 1
ATOM 855 C CA . THR A 1 111 ? -19.806 2.730 52.509 1.00 92.81 111 THR A CA 1
ATOM 856 C C . THR A 1 111 ? -18.429 2.262 52.048 1.00 92.81 111 THR A C 1
ATOM 858 O O . THR A 1 111 ? -18.204 2.170 50.841 1.00 92.81 111 THR A O 1
ATOM 861 N N . ALA A 1 112 ? -17.535 1.889 52.968 1.00 94.44 112 ALA A N 1
ATOM 862 C CA . ALA A 1 112 ? -16.230 1.335 52.619 1.00 94.44 112 ALA A CA 1
ATOM 863 C C . ALA A 1 112 ? -16.348 0.026 51.818 1.00 94.44 112 ALA A C 1
ATOM 865 O O . ALA A 1 112 ? -15.652 -0.133 50.814 1.00 94.44 112 ALA A O 1
ATOM 866 N N . MET A 1 113 ? -17.260 -0.881 52.193 1.00 90.62 113 MET A N 1
ATOM 867 C CA . MET A 1 113 ? -17.479 -2.129 51.446 1.00 90.62 113 MET A CA 1
ATOM 868 C C . MET A 1 113 ? -18.020 -1.881 50.033 1.00 90.62 113 MET A C 1
ATOM 870 O O . MET A 1 113 ? -17.562 -2.514 49.080 1.00 90.62 113 MET A O 1
ATOM 874 N N . VAL A 1 114 ? -18.947 -0.931 49.871 1.00 94.56 114 VAL A N 1
ATOM 875 C CA . VAL A 1 114 ? -19.475 -0.561 48.548 1.00 94.56 114 VAL A CA 1
ATOM 876 C C . VAL A 1 114 ? -18.371 0.037 47.675 1.00 94.56 114 VAL A C 1
ATOM 878 O O . VAL A 1 114 ? -18.199 -0.398 46.537 1.00 94.56 114 VAL A O 1
ATOM 881 N N . VAL A 1 115 ? -17.569 0.966 48.203 1.00 94.69 115 VAL A N 1
ATOM 882 C CA . VAL A 1 115 ? -16.444 1.557 47.459 1.00 94.69 115 VAL A CA 1
ATOM 883 C C . VAL A 1 115 ? -15.441 0.484 47.032 1.00 94.69 115 VAL A C 1
ATOM 885 O O . VAL A 1 115 ? -15.050 0.453 45.866 1.00 94.69 115 VAL A O 1
ATOM 888 N N . LEU A 1 116 ? -15.076 -0.439 47.928 1.00 89.38 116 LEU A N 1
ATOM 889 C CA . LEU A 1 116 ? -14.142 -1.523 47.613 1.00 89.38 116 LEU A CA 1
ATOM 890 C C . LEU A 1 116 ? -14.669 -2.422 46.480 1.00 89.38 116 LEU A C 1
ATOM 892 O O . LEU A 1 116 ? -13.917 -2.786 45.578 1.00 89.38 116 LEU A O 1
ATOM 896 N N . SER A 1 117 ? -15.969 -2.734 46.489 1.00 88.12 117 SER A N 1
ATOM 897 C CA . SER A 1 117 ? -16.598 -3.560 45.449 1.00 88.12 117 SER A CA 1
ATOM 898 C C . SER A 1 117 ? -16.592 -2.891 44.068 1.00 88.12 117 SER A C 1
ATOM 900 O O . SER A 1 117 ? -16.288 -3.539 43.067 1.00 88.12 117 SER A O 1
ATOM 902 N N . VAL A 1 118 ? -16.843 -1.578 44.007 1.00 88.88 118 VAL A N 1
ATOM 903 C CA . VAL A 1 118 ? -16.818 -0.806 42.755 1.00 88.88 118 VAL A CA 1
ATOM 904 C C . VAL A 1 118 ? -15.394 -0.697 42.211 1.00 88.88 118 VAL A C 1
ATOM 906 O O . VAL A 1 118 ? -15.181 -0.847 41.008 1.00 88.88 118 VAL A O 1
ATOM 909 N N . VAL A 1 119 ? -14.409 -0.486 43.089 1.00 87.50 119 VAL A N 1
ATOM 910 C CA . VAL A 1 119 ? -12.992 -0.427 42.704 1.00 87.50 119 VAL A CA 1
ATOM 911 C C . VAL A 1 119 ? -12.521 -1.767 42.134 1.00 87.50 119 VAL A C 1
ATOM 913 O O . VAL A 1 119 ? -11.866 -1.778 41.093 1.00 87.50 119 VAL A O 1
ATOM 916 N N . MET A 1 120 ? -12.897 -2.893 42.749 1.00 78.88 120 MET A N 1
ATOM 917 C CA . MET A 1 120 ? -12.546 -4.226 42.243 1.00 78.88 120 MET A CA 1
ATOM 918 C C . MET A 1 120 ? -13.154 -4.499 40.858 1.00 78.88 120 MET A C 1
ATOM 920 O O . MET A 1 120 ? -12.432 -4.936 39.965 1.00 78.88 120 MET A O 1
ATOM 924 N N . LEU A 1 121 ? -14.426 -4.146 40.628 1.00 81.81 121 LEU A N 1
ATOM 925 C CA . LEU A 1 121 ? -15.074 -4.299 39.315 1.00 81.81 121 LEU A CA 1
ATOM 926 C C . LEU A 1 121 ? -14.433 -3.423 38.226 1.00 81.81 121 LEU A C 1
ATOM 928 O O . LEU A 1 121 ? -14.269 -3.861 37.086 1.00 81.81 121 LEU A O 1
ATOM 932 N N . ALA A 1 122 ? -14.048 -2.190 38.564 1.00 77.94 122 ALA A N 1
ATOM 933 C CA . ALA A 1 122 ? -13.390 -1.285 37.624 1.00 77.94 122 ALA A CA 1
ATOM 934 C C . ALA A 1 122 ? -11.972 -1.758 37.256 1.00 77.94 122 ALA A C 1
ATOM 936 O O . ALA A 1 122 ? -11.567 -1.675 36.093 1.00 77.94 122 ALA A O 1
ATOM 937 N N . LEU A 1 123 ? -11.223 -2.280 38.234 1.00 75.56 123 LEU A N 1
ATOM 938 C CA . LEU A 1 123 ? -9.885 -2.828 38.014 1.00 75.56 123 LEU A CA 1
ATOM 939 C C . LEU A 1 123 ? -9.930 -4.122 37.195 1.00 75.56 123 LEU A C 1
ATOM 941 O O . LEU A 1 123 ? -9.157 -4.256 36.246 1.00 75.56 123 LEU A O 1
ATOM 945 N N . GLU A 1 124 ? -10.857 -5.039 37.490 1.00 68.44 124 GLU A N 1
ATOM 946 C CA . GLU A 1 124 ? -11.032 -6.259 36.695 1.00 68.44 124 GLU A CA 1
ATOM 947 C C . GLU A 1 124 ? -11.428 -5.945 35.255 1.00 68.44 124 GLU A C 1
ATOM 949 O O . GLU A 1 124 ? -10.822 -6.504 34.348 1.00 68.44 124 GLU A O 1
ATOM 954 N N . GLY A 1 125 ? -12.353 -5.011 35.009 1.00 64.31 125 GLY A N 1
ATOM 955 C CA . GLY A 1 125 ? -12.753 -4.642 33.646 1.00 64.31 125 GLY A CA 1
ATOM 956 C C . GLY A 1 125 ? -11.589 -4.140 32.780 1.00 64.31 125 GLY A C 1
ATOM 957 O O . GLY A 1 125 ? -11.460 -4.524 31.616 1.00 64.31 125 GLY A O 1
ATOM 958 N N . LEU A 1 126 ? -10.692 -3.334 33.355 1.00 64.06 126 LEU A N 1
ATOM 959 C CA . LEU A 1 126 ? -9.525 -2.803 32.642 1.00 64.06 126 LEU A CA 1
ATOM 960 C C . LEU A 1 126 ? -8.416 -3.847 32.448 1.00 64.06 126 LEU A C 1
ATOM 962 O O . LEU A 1 126 ? -7.758 -3.863 31.404 1.00 64.06 126 LEU A O 1
ATOM 966 N N . VAL A 1 127 ? -8.193 -4.720 33.434 1.00 66.25 127 VAL A N 1
ATOM 967 C CA . VAL A 1 127 ? -7.138 -5.744 33.378 1.00 66.25 127 VAL A CA 1
ATOM 968 C C . VAL A 1 127 ? -7.556 -6.934 32.508 1.00 66.25 127 VAL A C 1
ATOM 970 O O . VAL A 1 127 ? -6.734 -7.423 31.727 1.00 66.25 127 VAL A O 1
ATOM 973 N N . LEU A 1 128 ? -8.825 -7.365 32.555 1.00 64.75 128 LEU A N 1
ATOM 974 C CA . LEU A 1 128 ? -9.327 -8.461 31.716 1.00 64.75 128 LEU A CA 1
ATOM 975 C C . LEU A 1 128 ? -9.243 -8.121 30.228 1.00 64.75 128 LEU A C 1
ATOM 977 O O . LEU A 1 128 ? -8.865 -8.989 29.443 1.00 64.75 128 LEU A O 1
ATOM 981 N N . ASN A 1 129 ? -9.578 -6.887 29.835 1.00 64.31 129 ASN A N 1
ATOM 982 C CA . ASN A 1 129 ? -9.547 -6.486 28.426 1.00 64.31 129 ASN A CA 1
ATOM 983 C C . ASN A 1 129 ? -8.124 -6.552 27.853 1.00 64.31 129 ASN A C 1
ATOM 985 O O . ASN A 1 129 ? -7.924 -7.107 26.773 1.00 64.31 129 ASN A O 1
ATOM 989 N N . ARG A 1 130 ? -7.114 -6.103 28.615 1.00 67.75 130 ARG A N 1
ATOM 990 C CA . ARG A 1 130 ? -5.699 -6.199 28.208 1.00 67.75 130 ARG A CA 1
ATOM 991 C C . ARG A 1 130 ? -5.204 -7.645 28.157 1.00 67.75 130 ARG A C 1
ATOM 993 O O . ARG A 1 130 ? -4.568 -8.046 27.186 1.00 67.75 130 ARG A O 1
ATOM 1000 N N . GLY A 1 131 ? -5.514 -8.436 29.187 1.00 69.69 131 GLY A N 1
ATOM 1001 C CA . GLY A 1 131 ? -5.082 -9.832 29.276 1.00 69.69 131 GLY A CA 1
ATOM 1002 C C . GLY A 1 131 ? -5.684 -10.715 28.181 1.00 69.69 131 GLY A C 1
ATOM 1003 O O . GLY A 1 131 ? -4.965 -11.497 27.562 1.00 69.69 131 GLY A O 1
ATOM 1004 N N . LYS A 1 132 ? -6.984 -10.558 27.894 1.00 72.50 132 LYS A N 1
ATOM 1005 C CA . LYS A 1 132 ? -7.674 -11.296 26.825 1.00 72.50 132 LYS A CA 1
ATOM 1006 C C . LYS A 1 132 ? -7.127 -10.947 25.446 1.00 72.50 132 LYS A C 1
ATOM 1008 O O . LYS A 1 132 ? -6.822 -11.863 24.693 1.00 72.50 132 LYS A O 1
ATOM 1013 N N . ALA A 1 133 ? -6.927 -9.660 25.152 1.00 65.12 133 ALA A N 1
ATOM 1014 C CA . ALA A 1 133 ? -6.368 -9.199 23.882 1.00 65.12 133 ALA A CA 1
ATOM 1015 C C . ALA A 1 133 ? -5.012 -9.863 23.577 1.00 65.12 133 ALA A C 1
ATOM 1017 O O . ALA A 1 133 ? -4.822 -10.439 22.506 1.00 65.12 133 ALA A O 1
ATOM 1018 N N . HIS A 1 134 ? -4.098 -9.859 24.549 1.00 74.19 134 HIS A N 1
ATOM 1019 C CA . HIS A 1 134 ? -2.782 -10.480 24.406 1.00 74.19 134 HIS A CA 1
ATOM 1020 C C . HIS A 1 134 ? -2.847 -12.017 24.325 1.00 74.19 134 HIS A C 1
ATOM 1022 O O . HIS A 1 134 ? -2.089 -12.641 23.578 1.00 74.19 134 HIS A O 1
ATOM 1028 N N . LEU A 1 135 ? -3.754 -12.657 25.074 1.00 73.00 135 LEU A N 1
ATOM 1029 C CA . LEU A 1 135 ? -3.939 -14.109 25.014 1.00 73.00 135 LEU A CA 1
ATOM 1030 C C . LEU A 1 135 ? -4.516 -14.551 23.659 1.00 73.00 135 LEU A C 1
ATOM 1032 O O . LEU A 1 135 ? -4.075 -15.559 23.108 1.00 73.00 135 LEU A O 1
ATOM 1036 N N . GLU A 1 136 ? -5.457 -13.786 23.101 1.00 71.88 136 GLU A N 1
ATOM 1037 C CA . GLU A 1 136 ? -6.049 -14.034 21.783 1.00 71.88 136 GLU A CA 1
ATOM 1038 C C . GLU A 1 136 ? -5.026 -13.870 20.654 1.00 71.88 136 GLU A C 1
ATOM 1040 O O . GLU A 1 136 ? -4.935 -14.753 19.799 1.00 71.88 136 GLU A O 1
ATOM 1045 N N . LEU A 1 137 ? -4.187 -12.824 20.689 1.00 70.19 137 LEU A N 1
ATOM 1046 C CA . LEU A 1 137 ? -3.067 -12.653 19.749 1.00 70.19 137 LEU A CA 1
ATOM 1047 C C . LEU A 1 137 ? -2.108 -13.853 19.790 1.00 70.19 137 LEU A C 1
ATOM 1049 O O . LEU A 1 137 ? -1.776 -14.432 18.752 1.00 70.19 137 LEU A O 1
ATOM 1053 N N . ASN A 1 138 ? -1.719 -14.294 20.989 1.00 74.00 138 ASN A N 1
ATOM 1054 C CA . ASN A 1 138 ? -0.808 -15.429 21.162 1.00 74.00 138 ASN A CA 1
ATOM 1055 C C . ASN A 1 138 ? -1.432 -16.783 20.789 1.00 74.00 138 ASN A C 1
ATOM 1057 O O . ASN A 1 138 ? -0.730 -17.688 20.323 1.00 74.00 138 ASN A O 1
ATOM 1061 N N . ALA A 1 139 ? -2.742 -16.945 20.978 1.00 72.62 139 ALA A N 1
ATOM 1062 C CA . ALA A 1 139 ? -3.471 -18.116 20.507 1.00 72.62 139 ALA A CA 1
ATOM 1063 C C . ALA A 1 139 ? -3.557 -18.137 18.972 1.00 72.62 139 ALA A C 1
ATOM 1065 O O . ALA A 1 139 ? -3.417 -19.203 18.367 1.00 72.62 139 ALA A O 1
ATOM 1066 N N . PHE A 1 140 ? -3.738 -16.972 18.342 1.00 67.50 140 PHE A N 1
ATOM 1067 C CA . PHE A 1 140 ? -3.849 -16.849 16.890 1.00 67.50 140 PHE A CA 1
ATOM 1068 C C . PHE A 1 140 ? -2.505 -17.001 16.171 1.00 67.50 140 PHE A C 1
ATOM 1070 O O . PHE A 1 140 ? -2.465 -17.601 15.101 1.00 67.50 140 PHE A O 1
ATOM 1077 N N . ARG A 1 141 ? -1.387 -16.588 16.787 1.00 67.88 141 ARG A N 1
ATOM 1078 C CA . ARG A 1 141 ? -0.030 -16.762 16.229 1.00 67.88 141 ARG A CA 1
ATOM 1079 C C . ARG A 1 141 ? 0.308 -18.215 15.862 1.00 67.88 141 ARG A C 1
ATOM 1081 O O . ARG A 1 141 ? 1.180 -18.453 15.037 1.00 67.88 141 ARG A O 1
ATOM 1088 N N . ARG A 1 142 ? -0.372 -19.199 16.464 1.00 64.88 142 ARG A N 1
ATOM 1089 C CA . ARG A 1 142 ? -0.175 -20.633 16.179 1.00 64.88 142 ARG A CA 1
ATOM 1090 C C . ARG A 1 142 ? -1.007 -21.172 15.009 1.00 64.88 142 ARG A C 1
ATOM 1092 O O . ARG A 1 142 ? -0.802 -22.319 14.623 1.00 64.88 142 ARG A O 1
ATOM 1099 N N . LYS A 1 143 ? -1.941 -20.394 14.453 1.00 69.56 143 LYS A N 1
ATOM 1100 C CA . LYS A 1 143 ? -2.786 -20.804 13.324 1.00 69.56 143 LYS A CA 1
ATOM 1101 C C . LYS A 1 143 ? -2.311 -20.118 12.048 1.00 69.56 143 LYS A C 1
ATOM 1103 O O . LYS A 1 143 ? -2.558 -18.936 11.841 1.00 69.56 143 LYS A O 1
ATOM 1108 N N . HIS A 1 144 ? -1.662 -20.881 11.180 1.00 59.28 144 HIS A N 1
ATOM 1109 C CA . HIS A 1 144 ? -1.410 -20.464 9.805 1.00 59.28 144 HIS A CA 1
ATOM 1110 C C . HIS A 1 144 ? -2.659 -20.816 8.973 1.00 59.28 144 HIS A C 1
ATOM 1112 O O . HIS A 1 144 ? -3.296 -21.832 9.235 1.00 59.28 144 HIS A O 1
ATOM 1118 N N . ASP A 1 145 ? -3.061 -19.948 8.043 1.00 66.19 145 ASP A N 1
ATOM 1119 C CA . ASP A 1 145 ? -4.224 -20.115 7.143 1.00 66.19 145 ASP A CA 1
ATOM 1120 C C . ASP A 1 145 ? -5.630 -19.830 7.713 1.00 66.19 145 ASP A C 1
ATOM 1122 O O . ASP A 1 145 ? -6.629 -20.372 7.243 1.00 66.19 145 ASP A O 1
ATOM 1126 N N . CYS A 1 146 ? -5.759 -18.925 8.687 1.00 75.44 146 CYS A N 1
ATOM 1127 C CA . CYS A 1 146 ? -7.064 -18.410 9.131 1.00 75.44 146 CYS A CA 1
ATOM 1128 C C . CYS A 1 146 ? -7.232 -16.926 8.771 1.00 75.44 146 CYS A C 1
ATOM 1130 O O . CYS A 1 146 ? -6.295 -16.142 8.902 1.00 75.44 146 CYS A O 1
ATOM 1132 N N . ALA A 1 147 ? -8.434 -16.519 8.351 1.00 83.31 147 ALA A N 1
ATOM 1133 C CA . ALA A 1 147 ? -8.767 -15.101 8.219 1.00 83.31 147 ALA A CA 1
ATOM 1134 C C . ALA A 1 147 ? -8.916 -14.468 9.613 1.00 83.31 147 ALA A C 1
ATOM 1136 O O . ALA A 1 147 ? -9.564 -15.042 10.490 1.00 83.31 147 ALA A O 1
ATOM 1137 N N . PHE A 1 148 ? -8.328 -13.292 9.819 1.00 86.44 148 PHE A N 1
ATOM 1138 C CA . PHE A 1 148 ? -8.354 -12.593 11.101 1.00 86.44 148 PHE A CA 1
ATOM 1139 C C . PHE A 1 148 ? -9.519 -11.601 11.142 1.00 86.44 148 PHE A C 1
ATOM 1141 O O . PHE A 1 148 ? -9.603 -10.711 10.298 1.00 86.44 148 PHE A O 1
ATOM 1148 N N . PHE A 1 149 ? -10.439 -11.767 12.092 1.00 89.31 149 PHE A N 1
ATOM 1149 C CA . PHE A 1 149 ? -11.648 -10.950 12.212 1.00 89.31 149 PHE A CA 1
ATOM 1150 C C . PHE A 1 149 ? -11.602 -10.115 13.489 1.00 89.31 149 PHE A C 1
ATOM 1152 O O . PHE A 1 149 ? -11.367 -10.659 14.565 1.00 89.31 149 PHE A O 1
ATOM 1159 N N . ILE A 1 150 ? -11.831 -8.805 13.378 1.00 89.38 150 ILE A N 1
ATOM 1160 C CA . ILE A 1 150 ? -11.668 -7.867 14.497 1.00 89.38 150 ILE A CA 1
ATOM 1161 C C . ILE A 1 150 ? -12.830 -6.879 14.535 1.00 89.38 150 ILE A C 1
ATOM 1163 O O . ILE A 1 150 ? -13.217 -6.327 13.505 1.00 89.38 150 ILE A O 1
ATOM 1167 N N . SER A 1 151 ? -13.367 -6.620 15.728 1.00 90.12 151 SER A N 1
ATOM 1168 C CA . SER A 1 151 ? -14.345 -5.548 15.952 1.00 90.12 151 SER A CA 1
ATOM 1169 C C . SER A 1 151 ? -13.650 -4.203 16.189 1.00 90.12 151 SER A C 1
ATOM 1171 O O . SER A 1 151 ? -12.576 -4.157 16.784 1.00 90.12 151 SER A O 1
ATOM 1173 N N . GLY A 1 152 ? -14.273 -3.102 15.766 1.00 86.56 152 GLY A N 1
ATOM 1174 C CA . GLY A 1 152 ? -13.745 -1.742 15.911 1.00 86.56 152 GLY A CA 1
ATOM 1175 C C . GLY A 1 152 ? -13.413 -1.345 17.352 1.00 86.56 152 GLY A C 1
ATOM 1176 O O . GLY A 1 152 ? -12.447 -0.618 17.555 1.00 86.56 152 GLY A O 1
ATOM 1177 N N . ASP A 1 153 ? -14.147 -1.864 18.339 1.00 86.25 153 ASP A N 1
ATOM 1178 C CA . ASP A 1 153 ? -13.886 -1.590 19.760 1.00 86.25 153 ASP A CA 1
ATOM 1179 C C . ASP A 1 153 ? -12.563 -2.235 20.212 1.00 86.25 153 ASP A C 1
ATOM 1181 O O . ASP A 1 153 ? -11.686 -1.568 20.751 1.00 86.25 153 ASP A O 1
ATOM 1185 N N . SER A 1 154 ? -12.361 -3.519 19.896 1.00 85.88 154 SER A N 1
ATOM 1186 C CA . SER A 1 154 ? -11.118 -4.247 20.198 1.00 85.88 154 SER A CA 1
ATOM 1187 C C . SER A 1 154 ? -9.925 -3.711 19.404 1.00 85.88 154 SER A C 1
ATOM 1189 O O . SER A 1 154 ? -8.794 -3.726 19.881 1.00 85.88 154 SER A O 1
ATOM 1191 N N . LEU A 1 155 ? -10.171 -3.213 18.187 1.00 86.69 155 LEU A N 1
ATOM 1192 C CA . LEU A 1 155 ? -9.147 -2.597 17.352 1.00 86.69 155 LEU A CA 1
ATOM 1193 C C . LEU A 1 155 ? -8.509 -1.382 18.033 1.00 86.69 155 LEU A C 1
ATOM 1195 O O . LEU A 1 155 ? -7.304 -1.201 17.910 1.00 86.69 155 LEU A O 1
ATOM 1199 N N . GLU A 1 156 ? -9.278 -0.567 18.753 1.00 86.38 156 GLU A N 1
ATOM 1200 C CA . GLU A 1 156 ? -8.730 0.598 19.452 1.00 86.38 156 GLU A CA 1
ATOM 1201 C C . GLU A 1 156 ? -7.722 0.193 20.538 1.00 86.38 156 GLU A C 1
ATOM 1203 O O . GLU A 1 156 ? -6.646 0.788 20.634 1.00 86.38 156 GLU A O 1
ATOM 1208 N N . ASP A 1 157 ? -8.013 -0.881 21.275 1.00 84.94 157 ASP A N 1
ATOM 1209 C CA . ASP A 1 157 ? -7.097 -1.444 22.269 1.00 84.94 157 ASP A CA 1
ATOM 1210 C C . ASP A 1 157 ? -5.825 -2.014 21.619 1.00 84.94 157 ASP A C 1
ATOM 1212 O O . ASP A 1 157 ? -4.717 -1.767 22.106 1.00 84.94 157 ASP A O 1
ATOM 1216 N N . TYR A 1 158 ? -5.953 -2.720 20.488 1.00 86.25 158 TYR A N 1
ATOM 1217 C CA . TYR A 1 158 ? -4.795 -3.235 19.748 1.00 86.25 158 TYR A CA 1
ATOM 1218 C C . TYR A 1 158 ? -3.915 -2.107 19.204 1.00 86.25 158 TYR A C 1
ATOM 1220 O O . TYR A 1 158 ? -2.697 -2.163 19.348 1.00 86.25 158 TYR A O 1
ATOM 1228 N N . LEU A 1 159 ? -4.517 -1.061 18.632 1.00 86.00 159 LEU A N 1
ATOM 1229 C CA . LEU A 1 159 ? -3.793 0.096 18.102 1.00 86.00 159 LEU A CA 1
ATOM 1230 C C . LEU A 1 159 ? -3.069 0.877 19.207 1.00 86.00 159 LEU A C 1
ATOM 1232 O O . LEU A 1 159 ? -2.000 1.422 18.966 1.00 86.00 159 LEU A O 1
ATOM 1236 N N . LYS A 1 160 ? -3.631 0.940 20.419 1.00 85.06 160 LYS A N 1
ATOM 1237 C CA . LYS A 1 160 ? -3.061 1.722 21.523 1.00 85.06 160 LYS A CA 1
ATOM 1238 C C . LYS A 1 160 ? -1.968 0.988 22.299 1.00 85.06 160 LYS A C 1
ATOM 1240 O O . LYS A 1 160 ? -1.021 1.628 22.750 1.00 85.06 160 LYS A O 1
ATOM 1245 N N . TYR A 1 161 ? -2.121 -0.320 22.507 1.00 84.94 161 TYR A N 1
ATOM 1246 C CA . TYR A 1 161 ? -1.249 -1.094 23.399 1.00 84.94 161 TYR A CA 1
ATOM 1247 C C . TYR A 1 161 ? -0.360 -2.113 22.675 1.00 84.94 161 TYR A C 1
ATOM 1249 O O . TYR A 1 161 ? 0.723 -2.411 23.173 1.00 84.94 161 TYR A O 1
ATOM 1257 N N . TYR A 1 162 ? -0.779 -2.629 21.514 1.00 86.25 162 TYR A N 1
ATOM 1258 C CA . TYR A 1 162 ? -0.136 -3.757 20.823 1.00 86.25 162 TYR A CA 1
ATOM 1259 C C . TYR A 1 162 ? 0.055 -3.501 19.318 1.00 86.25 162 TYR A C 1
ATOM 1261 O O . TYR A 1 162 ? -0.097 -4.408 18.503 1.00 86.25 162 TYR A O 1
ATOM 1269 N N . GLU A 1 163 ? 0.397 -2.267 18.935 1.00 86.50 163 GLU A N 1
ATOM 1270 C CA . GLU A 1 163 ? 0.474 -1.837 17.530 1.00 86.50 163 GLU A CA 1
ATOM 1271 C C . GLU A 1 163 ? 1.411 -2.721 16.685 1.00 86.50 163 GLU A C 1
ATOM 1273 O O . GLU A 1 163 ? 1.010 -3.243 15.644 1.00 86.50 163 GLU A O 1
ATOM 1278 N N . HIS A 1 164 ? 2.638 -2.942 17.165 1.00 86.62 164 HIS A N 1
ATOM 1279 C CA . HIS A 1 164 ? 3.649 -3.745 16.472 1.00 86.62 164 HIS A CA 1
ATOM 1280 C C . HIS A 1 164 ? 3.216 -5.207 16.286 1.00 86.62 164 HIS A C 1
ATOM 1282 O O . HIS A 1 164 ? 3.299 -5.742 15.181 1.00 86.62 164 HIS A O 1
ATOM 1288 N N . GLU A 1 165 ? 2.733 -5.840 17.358 1.0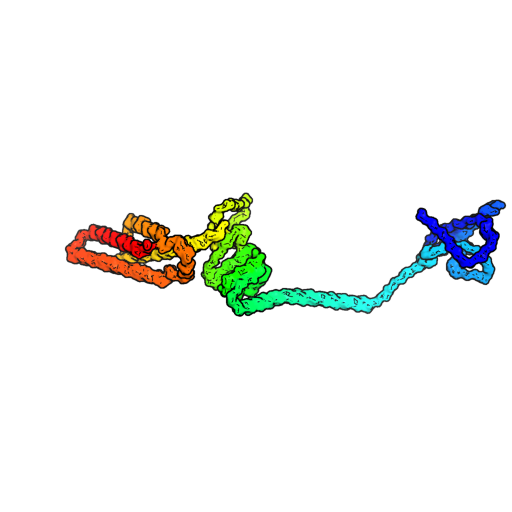0 85.88 165 GLU A N 1
ATOM 1289 C CA . GLU A 1 165 ? 2.350 -7.258 17.364 1.00 85.88 165 GLU A CA 1
ATOM 1290 C C . GLU A 1 165 ? 1.110 -7.496 16.488 1.00 85.88 165 GLU A C 1
ATOM 1292 O O . GLU A 1 165 ? 1.039 -8.468 15.735 1.00 85.88 165 GLU A O 1
ATOM 1297 N N . PHE A 1 166 ? 0.168 -6.547 16.507 1.00 88.56 166 PHE A N 1
ATOM 1298 C CA . PHE A 1 166 ? -0.992 -6.543 15.626 1.00 88.56 166 PHE A CA 1
ATOM 1299 C C . PHE A 1 166 ? -0.595 -6.470 14.145 1.00 88.56 166 PHE A C 1
ATOM 1301 O O . PHE A 1 166 ? -1.095 -7.261 13.343 1.00 88.56 166 PHE A O 1
ATOM 1308 N N . VAL A 1 167 ? 0.300 -5.551 13.764 1.00 88.31 167 VAL A N 1
ATOM 1309 C CA . VAL A 1 167 ? 0.723 -5.400 12.360 1.00 88.31 167 VAL A CA 1
ATOM 1310 C C . VAL A 1 167 ? 1.488 -6.630 11.875 1.00 88.31 167 VAL A C 1
ATOM 1312 O O . VAL A 1 167 ? 1.283 -7.062 10.738 1.00 88.31 167 VAL A O 1
ATOM 1315 N N . GLU A 1 168 ? 2.339 -7.213 12.720 1.00 87.56 168 GLU A N 1
ATOM 1316 C CA . GLU A 1 168 ? 3.060 -8.444 12.394 1.00 87.56 168 GLU A CA 1
ATOM 1317 C C . GLU A 1 168 ? 2.088 -9.603 12.140 1.00 87.56 168 GLU A C 1
ATOM 1319 O O . GLU A 1 168 ? 2.160 -10.243 11.086 1.00 87.56 168 GLU A O 1
ATOM 1324 N N . LEU A 1 169 ? 1.122 -9.810 13.041 1.00 85.44 169 LEU A N 1
ATOM 1325 C CA . LEU A 1 169 ? 0.100 -10.843 12.890 1.00 85.44 169 LEU A CA 1
ATOM 1326 C C . LEU A 1 169 ? -0.752 -10.606 11.636 1.00 85.44 169 LEU A C 1
ATOM 1328 O O . LEU A 1 169 ? -0.942 -11.515 10.829 1.00 85.44 169 LEU A O 1
ATOM 1332 N N . ALA A 1 170 ? -1.212 -9.372 11.421 1.00 87.94 170 ALA A N 1
ATOM 1333 C CA . ALA A 1 170 ? -2.020 -9.000 10.264 1.00 87.94 170 ALA A CA 1
ATOM 1334 C C . ALA A 1 170 ? -1.296 -9.259 8.932 1.00 87.94 170 ALA A C 1
ATOM 1336 O O . ALA A 1 170 ? -1.934 -9.650 7.956 1.00 87.94 170 ALA A O 1
ATOM 1337 N N . CYS A 1 171 ? 0.030 -9.084 8.886 1.00 85.50 171 CYS A N 1
ATOM 1338 C CA . CYS A 1 171 ? 0.840 -9.359 7.696 1.00 85.50 171 CYS A CA 1
ATOM 1339 C C . CYS A 1 171 ? 1.068 -10.856 7.436 1.00 85.50 171 CYS A C 1
ATOM 1341 O O . CYS A 1 171 ? 1.359 -11.226 6.298 1.00 85.50 171 CYS A O 1
ATOM 1343 N N . GLN A 1 172 ? 0.979 -11.700 8.467 1.00 84.69 172 GLN A N 1
ATOM 1344 C CA . GLN A 1 172 ? 1.081 -13.159 8.345 1.00 84.69 172 GLN A CA 1
ATOM 1345 C C . GLN A 1 172 ? -0.252 -13.799 7.929 1.00 84.69 172 GLN A C 1
ATOM 1347 O O . GLN A 1 172 ? -0.264 -14.892 7.365 1.00 84.69 172 GLN A O 1
ATOM 1352 N N . CYS A 1 173 ? -1.373 -13.123 8.189 1.00 83.69 173 CYS A N 1
ATOM 1353 C CA . CYS A 1 173 ? -2.703 -13.619 7.858 1.00 83.69 173 CYS A CA 1
ATOM 1354 C C . CYS A 1 173 ? -2.991 -13.531 6.346 1.00 83.69 173 CYS A C 1
ATOM 1356 O O . CYS A 1 173 ? -2.685 -12.513 5.722 1.00 83.69 173 CYS A O 1
ATOM 1358 N N . PRO A 1 174 ? -3.667 -14.533 5.748 1.00 85.56 174 PRO A N 1
ATOM 1359 C CA . PRO A 1 174 ? -4.093 -14.473 4.347 1.00 85.56 174 PRO A CA 1
ATOM 1360 C C . PRO A 1 174 ? -5.163 -13.400 4.089 1.00 85.56 174 PRO A C 1
ATOM 1362 O O . PRO A 1 174 ? -5.229 -12.842 2.995 1.00 85.56 174 PRO A O 1
ATOM 1365 N N . ALA A 1 175 ? -6.003 -13.100 5.083 1.00 87.81 175 ALA A N 1
ATOM 1366 C CA . ALA A 1 175 ? -7.010 -12.046 5.019 1.00 87.81 175 ALA A CA 1
ATOM 1367 C C . ALA A 1 175 ? -7.273 -11.465 6.412 1.00 87.81 175 ALA A C 1
ATOM 1369 O O . ALA A 1 175 ? -7.280 -12.201 7.399 1.00 87.81 175 ALA A O 1
ATOM 1370 N N . VAL A 1 176 ? -7.534 -10.157 6.479 1.00 90.56 176 VAL A N 1
ATOM 1371 C CA . VAL A 1 176 ? -7.915 -9.448 7.708 1.00 90.56 176 VAL A CA 1
ATOM 1372 C C . VAL A 1 176 ? -9.201 -8.671 7.445 1.00 90.56 176 VAL A C 1
ATOM 1374 O O . VAL A 1 176 ? -9.285 -7.912 6.479 1.00 90.56 176 VAL A O 1
ATOM 1377 N N . VAL A 1 177 ? -10.208 -8.867 8.292 1.00 90.94 177 VAL A N 1
ATOM 1378 C CA . VAL A 1 177 ? -11.525 -8.237 8.189 1.00 90.94 177 VAL A CA 1
ATOM 1379 C C . VAL A 1 177 ? -11.798 -7.456 9.467 1.00 90.94 177 VAL A C 1
ATOM 1381 O O . VAL A 1 177 ? -12.028 -8.033 10.529 1.00 90.94 177 VAL A O 1
ATOM 1384 N N . CYS A 1 178 ? -11.809 -6.130 9.353 1.00 89.88 178 CYS A N 1
ATOM 1385 C CA . CYS A 1 178 ? -12.147 -5.243 10.460 1.00 89.88 178 CYS A CA 1
ATOM 1386 C C . CYS A 1 178 ? -13.600 -4.766 10.319 1.00 89.88 178 CYS A C 1
ATOM 1388 O O . CYS A 1 178 ? -13.978 -4.176 9.303 1.00 89.88 178 CYS A O 1
ATOM 1390 N N . CYS A 1 179 ? -14.419 -5.015 11.336 1.00 89.25 179 CYS A N 1
ATOM 1391 C CA . CYS A 1 179 ? -15.840 -4.684 11.357 1.00 89.25 179 CYS A CA 1
ATOM 1392 C C . CYS A 1 179 ? -16.132 -3.477 12.242 1.00 89.25 179 CYS A C 1
ATOM 1394 O O . CYS A 1 179 ? -15.465 -3.259 13.245 1.00 89.25 179 CYS A O 1
ATOM 1396 N N . ARG A 1 180 ? -17.175 -2.710 11.894 1.00 88.19 180 ARG A N 1
ATOM 1397 C CA . ARG A 1 180 ? -17.647 -1.541 12.668 1.00 88.19 180 ARG A CA 1
ATOM 1398 C C . ARG A 1 180 ? -16.571 -0.470 12.923 1.00 88.19 180 ARG A C 1
ATOM 1400 O O . ARG A 1 180 ? -16.645 0.258 13.903 1.00 88.19 180 ARG A O 1
ATOM 1407 N N . CYS A 1 181 ? -15.5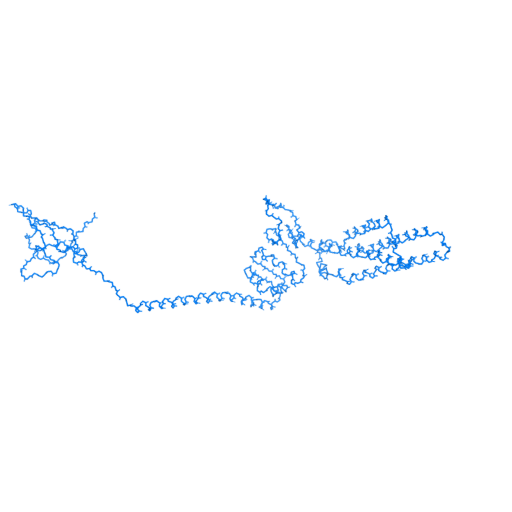86 -0.348 12.034 1.00 84.00 181 CYS A N 1
ATOM 1408 C CA . CYS A 1 181 ? -14.514 0.632 12.194 1.00 84.00 181 CYS A CA 1
ATOM 1409 C C . CYS A 1 181 ? -14.976 2.057 11.885 1.00 84.00 181 CYS A C 1
ATOM 1411 O O . CYS A 1 181 ? -15.623 2.305 10.859 1.00 84.00 181 CYS A O 1
ATOM 1413 N N . SER A 1 182 ? -14.541 3.005 12.712 1.00 82.94 182 SER A N 1
ATOM 1414 C CA . SER A 1 182 ? -14.712 4.432 12.452 1.00 82.94 182 SER A CA 1
ATOM 1415 C C . SER A 1 182 ? -13.811 4.912 11.295 1.00 82.94 1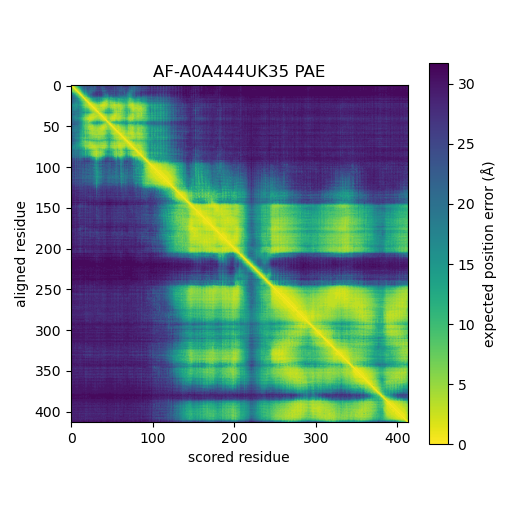82 SER A C 1
ATOM 1417 O O . SER A 1 182 ? -12.801 4.274 10.973 1.00 82.94 182 SER A O 1
ATOM 1419 N N . PRO A 1 183 ? -14.128 6.046 10.637 1.00 78.19 183 PRO A N 1
ATOM 1420 C CA . PRO A 1 183 ? -13.281 6.598 9.575 1.00 78.19 183 PRO A CA 1
ATOM 1421 C C . PRO A 1 183 ? -11.846 6.908 10.028 1.00 78.19 183 PRO A C 1
ATOM 1423 O O . PRO A 1 183 ? -10.911 6.752 9.245 1.00 78.19 183 PRO A O 1
ATOM 1426 N N . THR A 1 184 ? -11.653 7.302 11.291 1.00 80.00 184 THR A N 1
ATOM 1427 C CA . THR A 1 184 ? -10.328 7.559 11.875 1.00 80.00 184 THR A CA 1
ATOM 1428 C C . THR A 1 184 ? -9.534 6.267 12.059 1.00 80.00 184 THR A C 1
ATOM 1430 O O . THR A 1 184 ? -8.378 6.205 11.641 1.00 80.00 184 THR A O 1
ATOM 1433 N N . GLN A 1 185 ? -10.167 5.203 12.563 1.00 83.12 185 GLN A N 1
ATOM 1434 C CA . GLN A 1 185 ? -9.545 3.879 12.695 1.00 83.12 185 GLN A CA 1
ATOM 1435 C C . GLN A 1 185 ? -9.121 3.314 11.334 1.00 83.12 185 GLN A C 1
ATOM 1437 O O . GLN A 1 185 ? -8.003 2.821 11.178 1.00 83.12 185 GLN A O 1
ATOM 1442 N N . LYS A 1 186 ? -9.964 3.456 10.301 1.00 81.19 186 LYS A N 1
ATOM 1443 C CA . LYS A 1 186 ? -9.605 3.062 8.926 1.00 81.19 186 LYS A CA 1
ATOM 1444 C C . LYS A 1 186 ? -8.362 3.802 8.422 1.00 81.19 186 LYS A C 1
ATOM 1446 O O . LYS A 1 186 ? -7.567 3.226 7.686 1.00 81.19 186 LYS A O 1
ATOM 1451 N N . ALA A 1 187 ? -8.173 5.062 8.821 1.00 76.31 187 ALA A N 1
ATOM 1452 C CA . ALA A 1 187 ? -7.015 5.863 8.423 1.00 76.31 187 ALA A CA 1
ATOM 1453 C C . ALA A 1 187 ? -5.729 5.309 9.028 1.00 76.31 187 ALA A C 1
ATOM 1455 O O . ALA A 1 187 ? -4.703 5.235 8.350 1.00 76.31 187 ALA A O 1
ATOM 1456 N N . GLN A 1 188 ? -5.802 4.922 10.300 1.00 81.25 188 GLN A N 1
ATOM 1457 C CA . GLN A 1 188 ? -4.686 4.354 11.043 1.00 81.25 188 GLN A CA 1
ATOM 1458 C C . GLN A 1 188 ? -4.302 2.985 10.475 1.00 81.25 188 GLN A C 1
ATOM 1460 O O . GLN A 1 188 ? -3.138 2.788 10.138 1.00 81.25 188 GLN A O 1
ATOM 1465 N N . ILE A 1 189 ? -5.271 2.097 10.222 1.00 85.38 189 ILE A N 1
ATOM 1466 C CA . ILE A 1 189 ? -5.013 0.762 9.646 1.00 85.38 189 ILE A CA 1
ATOM 1467 C C . ILE A 1 189 ? -4.280 0.834 8.298 1.00 85.38 189 ILE A C 1
ATOM 1469 O O . ILE A 1 189 ? -3.472 -0.035 7.998 1.00 85.38 189 ILE A O 1
ATOM 1473 N N . VAL A 1 190 ? -4.525 1.851 7.467 1.00 81.88 190 VAL A N 1
ATOM 1474 C CA . VAL A 1 190 ? -3.840 1.982 6.165 1.00 81.88 190 VAL A CA 1
ATOM 1475 C C . VAL A 1 190 ? -2.398 2.483 6.319 1.00 81.88 190 VAL A C 1
ATOM 1477 O O . VAL A 1 190 ? -1.523 2.103 5.535 1.00 81.88 190 VAL A O 1
ATOM 1480 N N . LYS A 1 191 ? -2.142 3.335 7.319 1.00 81.25 191 LYS A N 1
ATOM 1481 C CA . LYS A 1 191 ? -0.830 3.958 7.564 1.00 81.25 191 LYS A CA 1
ATOM 1482 C C . LYS A 1 191 ? 0.123 3.043 8.332 1.00 81.25 191 LYS A C 1
ATOM 1484 O O . LYS A 1 191 ? 1.318 3.043 8.051 1.00 81.25 191 LYS A O 1
ATOM 1489 N N . LEU A 1 192 ? -0.395 2.240 9.256 1.00 84.19 192 LEU A N 1
ATOM 1490 C CA . LEU A 1 192 ? 0.424 1.421 10.149 1.00 84.19 192 LEU A CA 1
ATOM 1491 C C . LEU A 1 192 ? 1.269 0.358 9.429 1.00 84.19 192 LEU A C 1
ATOM 1493 O O . LEU A 1 192 ? 2.486 0.346 9.637 1.00 84.19 192 LEU A O 1
ATOM 1497 N N . PRO A 1 193 ? 0.719 -0.467 8.515 1.00 84.75 193 PRO A N 1
ATOM 1498 C CA . PRO A 1 193 ? 1.517 -1.421 7.751 1.00 84.75 193 PRO A CA 1
ATOM 1499 C C . PRO A 1 193 ? 2.547 -0.728 6.862 1.00 84.75 193 PRO A C 1
ATOM 1501 O O . PRO A 1 193 ? 3.635 -1.264 6.662 1.00 84.75 193 PRO A O 1
ATOM 1504 N N . GLN A 1 194 ? 2.233 0.467 6.347 1.00 83.00 194 GLN A N 1
ATOM 1505 C CA . GLN A 1 194 ? 3.160 1.249 5.530 1.00 83.00 194 GLN A CA 1
ATOM 1506 C C . GLN A 1 194 ? 4.387 1.684 6.342 1.00 83.00 194 GLN A C 1
ATOM 1508 O O . GLN A 1 194 ? 5.508 1.566 5.852 1.00 83.00 194 GLN A O 1
ATOM 1513 N N . GLN A 1 195 ? 4.185 2.146 7.578 1.00 82.25 195 GLN A N 1
ATOM 1514 C CA . GLN A 1 195 ? 5.266 2.562 8.477 1.00 82.25 195 GLN A CA 1
ATOM 1515 C C . GLN A 1 195 ? 6.116 1.379 8.959 1.00 82.25 195 GLN A C 1
ATOM 1517 O O . GLN A 1 195 ? 7.336 1.490 9.012 1.00 82.25 195 GLN A O 1
ATOM 1522 N N . HIS A 1 196 ? 5.489 0.237 9.252 1.00 83.69 196 HIS A N 1
ATOM 1523 C CA . HIS A 1 196 ? 6.171 -0.927 9.826 1.00 83.69 196 HIS A CA 1
ATOM 1524 C C . HIS A 1 196 ? 6.875 -1.808 8.796 1.00 83.69 196 HIS A C 1
ATOM 1526 O O . HIS A 1 196 ? 7.984 -2.278 9.026 1.00 83.69 196 HIS A O 1
ATOM 1532 N N . THR A 1 197 ? 6.229 -2.067 7.657 1.00 83.38 197 THR A N 1
ATOM 1533 C CA . THR A 1 197 ? 6.764 -2.990 6.641 1.00 83.38 197 THR A CA 1
ATOM 1534 C C . THR A 1 197 ? 7.499 -2.276 5.511 1.00 83.38 197 THR A C 1
ATOM 1536 O O . THR A 1 197 ? 8.144 -2.932 4.695 1.00 83.38 197 THR A O 1
ATOM 1539 N N . GLY A 1 198 ? 7.347 -0.950 5.397 1.00 76.69 198 GLY A N 1
ATOM 1540 C CA . GLY A 1 198 ? 7.844 -0.163 4.265 1.00 76.69 198 GLY A CA 1
ATOM 1541 C C . GLY A 1 198 ? 7.161 -0.488 2.929 1.00 76.69 198 GLY A C 1
ATOM 1542 O O . GLY A 1 198 ? 7.564 0.027 1.883 1.00 76.69 198 GLY A O 1
ATOM 1543 N N . LYS A 1 199 ? 6.135 -1.352 2.923 1.00 78.44 199 LYS A N 1
ATOM 1544 C CA . LYS A 1 199 ? 5.399 -1.733 1.714 1.00 78.44 199 LYS A CA 1
ATOM 1545 C C . LYS A 1 199 ? 4.392 -0.651 1.337 1.00 78.44 199 LYS A C 1
ATOM 1547 O O . LYS A 1 199 ? 3.849 0.062 2.179 1.00 78.44 199 LYS A O 1
ATOM 1552 N N . ARG A 1 200 ? 4.112 -0.546 0.038 1.00 76.50 200 ARG A N 1
ATOM 1553 C CA . ARG A 1 200 ? 3.088 0.367 -0.482 1.00 76.50 200 ARG A CA 1
ATOM 1554 C C . ARG A 1 200 ? 1.703 -0.194 -0.173 1.00 76.50 200 ARG A C 1
ATOM 1556 O O . ARG A 1 200 ? 1.412 -1.330 -0.540 1.00 76.50 200 ARG A O 1
ATOM 1563 N N . THR A 1 201 ? 0.860 0.611 0.460 1.00 77.69 201 THR A N 1
ATOM 1564 C CA . THR A 1 201 ? -0.544 0.291 0.723 1.00 77.69 201 THR A CA 1
ATOM 1565 C C . THR A 1 201 ? -1.438 1.038 -0.265 1.00 77.69 201 THR A C 1
ATOM 1567 O O . THR A 1 201 ? -1.092 2.112 -0.757 1.00 77.69 201 THR A O 1
ATOM 1570 N N . CYS A 1 202 ? -2.580 0.445 -0.600 1.00 75.31 202 CYS A N 1
ATOM 1571 C CA . CYS A 1 202 ? -3.612 1.074 -1.413 1.00 75.31 202 CYS A CA 1
ATOM 1572 C C . CYS A 1 202 ? -4.941 0.897 -0.687 1.00 75.31 202 CYS A C 1
ATOM 1574 O O . CYS A 1 202 ? -5.272 -0.209 -0.262 1.00 75.31 202 CYS A O 1
ATOM 1576 N N . ALA A 1 203 ? -5.682 1.987 -0.533 1.00 74.31 203 ALA A N 1
ATOM 1577 C CA . ALA A 1 203 ? -7.010 1.974 0.052 1.00 74.31 203 ALA A CA 1
ATOM 1578 C C . ALA A 1 203 ? -8.034 2.344 -1.018 1.00 74.31 203 ALA A C 1
ATOM 1580 O O . ALA A 1 203 ? -7.871 3.341 -1.724 1.00 74.31 203 ALA A O 1
ATOM 1581 N N . ILE A 1 204 ? -9.074 1.518 -1.117 1.00 74.06 204 ILE A N 1
ATOM 1582 C CA . ILE A 1 204 ? -10.146 1.625 -2.104 1.00 74.06 204 ILE A CA 1
ATOM 1583 C C . ILE A 1 204 ? -11.465 1.612 -1.340 1.00 74.06 204 ILE A C 1
ATOM 1585 O O . ILE A 1 204 ? -11.688 0.761 -0.481 1.00 74.06 204 ILE A O 1
ATOM 1589 N N . GLY A 1 205 ? -12.342 2.553 -1.657 1.00 68.12 205 GLY A N 1
ATOM 1590 C CA . GLY A 1 205 ? -13.665 2.645 -1.063 1.00 68.12 205 GLY A CA 1
ATOM 1591 C C . GLY A 1 205 ? -14.453 3.798 -1.664 1.00 68.12 205 GLY A C 1
ATOM 1592 O O . GLY A 1 205 ? -13.922 4.614 -2.418 1.00 68.12 205 GLY A O 1
ATOM 1593 N N . GLU A 1 206 ? -15.735 3.858 -1.340 1.00 63.44 206 GLU A N 1
ATOM 1594 C CA . GLU A 1 206 ? -16.571 4.992 -1.713 1.00 63.44 206 GLU A CA 1
ATOM 1595 C C . GLU A 1 206 ? -16.195 6.220 -0.866 1.00 63.44 206 GLU A C 1
ATOM 1597 O O . GLU A 1 206 ? -15.868 6.086 0.318 1.00 63.44 206 GLU A O 1
ATOM 1602 N N . HIS A 1 207 ? -16.243 7.415 -1.467 1.00 52.56 207 HIS A N 1
ATOM 1603 C CA . HIS A 1 207 ? -15.757 8.679 -0.892 1.00 52.56 207 HIS A CA 1
ATOM 1604 C C . HIS A 1 207 ? -16.236 8.930 0.551 1.00 52.56 207 HIS A C 1
ATOM 1606 O O . HIS A 1 207 ? -15.478 9.434 1.373 1.00 52.56 207 HIS A O 1
ATOM 1612 N N . ARG A 1 208 ? -17.462 8.506 0.889 1.00 50.06 208 ARG A N 1
ATOM 1613 C CA . ARG A 1 208 ? -18.072 8.692 2.218 1.00 50.06 208 ARG A CA 1
AT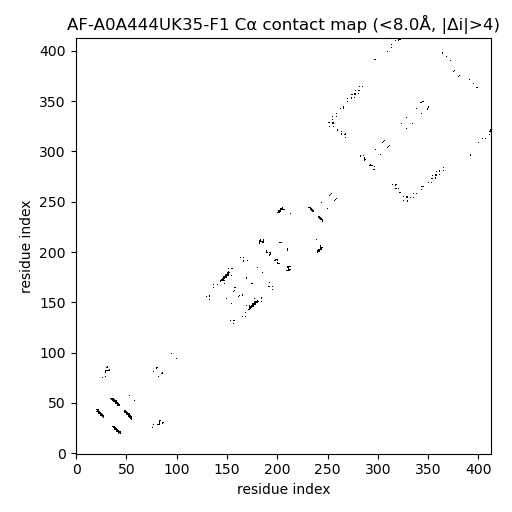OM 1614 C C . ARG A 1 208 ? -17.521 7.779 3.323 1.00 50.06 208 ARG A C 1
ATOM 1616 O O . ARG A 1 208 ? -17.727 8.067 4.496 1.00 50.06 208 ARG A O 1
ATOM 1623 N N . TYR A 1 209 ? -16.847 6.684 2.969 1.00 50.19 209 TYR A N 1
ATOM 1624 C CA . TYR A 1 209 ? -16.403 5.645 3.912 1.00 50.19 209 TYR A CA 1
ATOM 1625 C C . TYR A 1 209 ? -14.886 5.451 3.961 1.00 50.19 209 TYR A C 1
ATOM 1627 O O . TYR A 1 209 ? -14.408 4.622 4.748 1.00 50.19 209 TYR A O 1
ATOM 1635 N N . LEU A 1 210 ? -14.147 6.184 3.125 1.00 51.38 210 LEU A N 1
ATOM 1636 C CA . LEU A 1 210 ? -12.693 6.220 3.141 1.00 51.38 210 LEU A CA 1
ATOM 1637 C C . LEU A 1 210 ? -12.183 7.152 4.247 1.00 51.38 210 LEU A C 1
ATOM 1639 O O . LEU A 1 210 ? -12.839 8.128 4.612 1.00 51.38 210 LEU A O 1
ATOM 1643 N N . PRO A 1 211 ? -10.999 6.857 4.794 1.00 45.88 211 PRO A N 1
ATOM 1644 C CA . PRO A 1 211 ? -10.413 7.681 5.827 1.00 45.88 211 PRO A CA 1
ATOM 1645 C C . PRO A 1 211 ? -10.018 9.058 5.294 1.00 45.88 211 PRO A C 1
ATOM 1647 O O . PRO A 1 211 ? -9.112 9.187 4.469 1.00 45.88 211 PRO A O 1
ATOM 1650 N N . TYR A 1 212 ? -10.644 10.103 5.832 1.00 48.91 212 TYR A N 1
ATOM 1651 C CA . TYR A 1 212 ? -10.100 11.453 5.765 1.00 48.91 212 TYR A CA 1
ATOM 1652 C C . TYR A 1 212 ? -8.792 11.463 6.561 1.00 48.91 212 TYR A C 1
ATOM 1654 O O . TYR A 1 212 ? -8.789 11.490 7.790 1.00 48.91 212 TYR A O 1
ATOM 1662 N N . SER A 1 213 ? -7.651 11.424 5.873 1.00 38.28 213 SER A N 1
ATOM 1663 C CA . SER A 1 213 ? -6.417 11.883 6.501 1.00 38.28 213 SER A CA 1
ATOM 1664 C C . SER A 1 213 ? -6.603 13.377 6.733 1.00 38.28 213 SER A C 1
ATOM 1666 O O . SER A 1 213 ? -6.663 14.124 5.761 1.00 38.28 213 SER A O 1
ATOM 1668 N N . GLY A 1 214 ? -6.739 13.786 7.997 1.00 40.56 214 GLY A N 1
ATOM 1669 C CA . GLY A 1 214 ? -6.778 15.181 8.430 1.00 40.56 214 GLY A CA 1
ATOM 1670 C C . GLY A 1 214 ? -5.502 15.923 8.040 1.00 40.56 214 GLY A C 1
ATOM 1671 O O . GLY A 1 214 ? -4.613 16.134 8.854 1.00 40.56 214 GLY A O 1
ATOM 1672 N N . VAL A 1 215 ? -5.399 16.278 6.766 1.00 32.69 215 VAL A N 1
ATOM 1673 C CA . VAL A 1 215 ? -4.480 17.282 6.258 1.00 32.69 215 VAL A CA 1
ATOM 1674 C C . VAL A 1 215 ? -5.313 18.546 6.181 1.00 32.69 215 VAL A C 1
ATOM 1676 O O . VAL A 1 215 ? -6.334 18.551 5.497 1.00 32.69 215 VAL A O 1
ATOM 1679 N N . ASN A 1 216 ? -4.902 19.561 6.939 1.00 28.44 216 ASN A N 1
ATOM 1680 C CA . ASN A 1 216 ? -5.473 20.902 6.953 1.00 28.44 216 ASN A CA 1
ATOM 1681 C C . ASN A 1 216 ? -5.969 21.294 5.555 1.00 28.44 216 ASN A C 1
ATOM 1683 O O . ASN A 1 216 ? -5.170 21.527 4.644 1.00 28.44 216 ASN A O 1
ATOM 1687 N N . LEU A 1 217 ? -7.292 21.344 5.393 1.00 33.62 217 LEU A N 1
ATOM 1688 C CA . LEU A 1 217 ? -7.880 22.176 4.359 1.00 33.62 217 LEU A CA 1
ATOM 1689 C C . LEU A 1 217 ? -7.445 23.611 4.700 1.00 33.62 217 LEU A C 1
ATOM 1691 O O . LEU A 1 217 ? -7.585 23.991 5.868 1.00 33.62 217 LEU A O 1
ATOM 1695 N N . PRO A 1 218 ? -6.893 24.393 3.758 1.00 29.62 218 PRO A N 1
ATOM 1696 C CA . PRO A 1 218 ? -6.776 25.824 3.974 1.00 29.62 218 PRO A CA 1
ATOM 1697 C C . PRO A 1 218 ? -8.185 26.361 4.241 1.00 29.62 218 PRO A C 1
ATOM 1699 O O . PRO A 1 218 ? -9.085 26.167 3.432 1.00 29.62 218 PRO A O 1
ATOM 1702 N N . ASP A 1 219 ? -8.329 26.918 5.438 1.00 26.75 219 ASP A N 1
ATOM 1703 C CA . ASP A 1 219 ? -9.436 27.675 6.006 1.00 26.75 219 ASP A CA 1
ATOM 1704 C C . ASP A 1 219 ? -10.894 27.268 5.737 1.00 26.75 219 ASP A C 1
ATOM 1706 O O . ASP A 1 219 ? -11.435 27.233 4.633 1.00 26.75 219 ASP A O 1
ATOM 1710 N N . LYS A 1 220 ? -11.592 27.121 6.866 1.00 33.41 220 LYS A N 1
ATOM 1711 C CA . LYS A 1 220 ? -13.025 27.369 7.000 1.00 33.41 220 LYS A CA 1
ATOM 1712 C C . LYS A 1 220 ? -13.350 28.796 6.540 1.00 33.41 220 LYS A C 1
ATOM 1714 O O . LYS A 1 220 ? -13.365 29.709 7.357 1.00 33.41 220 LYS A O 1
ATOM 1719 N N . SER A 1 221 ? -13.701 28.973 5.276 1.00 27.27 221 SER A N 1
ATOM 1720 C CA . SER A 1 221 ? -14.569 30.072 4.832 1.00 27.27 221 SER A CA 1
ATOM 1721 C C . SER A 1 221 ? -14.938 29.895 3.366 1.00 27.27 221 SER A C 1
ATOM 1723 O O . SER A 1 221 ? -14.456 30.586 2.483 1.00 27.27 221 SER A O 1
ATOM 1725 N N . THR A 1 222 ? -15.815 28.943 3.082 1.00 25.72 222 THR A N 1
ATOM 1726 C CA . THR A 1 222 ? -16.864 29.116 2.068 1.00 25.72 222 THR A CA 1
ATOM 1727 C C . THR A 1 222 ? -17.770 27.903 2.136 1.00 25.72 222 THR A C 1
ATOM 1729 O O . THR A 1 222 ? -17.353 26.756 1.995 1.00 25.72 222 THR A O 1
ATOM 1732 N N . SER A 1 223 ? -19.034 28.179 2.413 1.00 27.11 223 SER A N 1
ATOM 1733 C CA . SER A 1 223 ? -20.162 27.284 2.230 1.00 27.11 223 SER A CA 1
ATOM 1734 C C . SER A 1 223 ? -20.213 26.805 0.779 1.00 27.11 223 SER A C 1
ATOM 1736 O O . SER A 1 223 ? -20.890 27.407 -0.040 1.00 27.11 223 SER A O 1
ATOM 1738 N N . ASN A 1 224 ? -19.485 25.743 0.457 1.00 24.75 224 ASN A N 1
ATOM 1739 C CA . ASN A 1 224 ? -19.684 24.966 -0.756 1.00 24.75 224 ASN A CA 1
ATOM 1740 C C . ASN A 1 224 ? -19.613 23.494 -0.363 1.00 24.75 224 ASN A C 1
ATOM 1742 O O . ASN A 1 224 ? -18.555 22.867 -0.313 1.00 24.75 224 ASN A O 1
ATOM 1746 N N . ILE A 1 225 ? -20.790 22.969 -0.028 1.00 32.34 225 ILE A N 1
ATOM 1747 C CA . ILE A 1 225 ? -21.078 21.541 -0.027 1.00 32.34 225 ILE A CA 1
ATOM 1748 C C . ILE A 1 225 ? -20.947 21.117 -1.490 1.00 32.34 225 ILE A C 1
ATOM 1750 O O . ILE A 1 225 ? -21.901 21.188 -2.256 1.00 32.34 225 ILE A O 1
ATOM 1754 N N . ASN A 1 226 ? -19.737 20.754 -1.908 1.00 27.64 226 ASN A N 1
ATOM 1755 C CA . ASN A 1 226 ? -19.547 20.137 -3.209 1.00 27.64 226 ASN A CA 1
ATOM 1756 C C . ASN A 1 226 ? -20.068 18.702 -3.109 1.00 27.64 226 ASN A C 1
ATOM 1758 O O . ASN A 1 226 ? -19.337 17.772 -2.761 1.00 27.64 226 ASN A O 1
ATOM 1762 N N . GLU A 1 227 ? -21.361 18.543 -3.390 1.00 30.97 227 GLU A N 1
ATOM 1763 C CA . GLU A 1 227 ? -21.919 17.287 -3.867 1.00 30.97 227 GLU A CA 1
ATOM 1764 C C . GLU A 1 227 ? -21.053 16.799 -5.031 1.00 30.97 227 GLU A C 1
ATOM 1766 O O . GLU A 1 227 ? -20.927 17.448 -6.070 1.00 30.97 227 GLU A O 1
ATOM 1771 N N . CYS A 1 228 ? -20.389 15.662 -4.831 1.00 38.78 228 CYS A N 1
ATOM 1772 C CA . CYS A 1 228 ? -19.693 14.991 -5.915 1.00 38.78 228 CYS A CA 1
ATOM 1773 C C . CYS A 1 228 ? -20.744 14.506 -6.924 1.00 38.78 228 CYS A C 1
ATOM 1775 O O . CYS A 1 228 ? -21.652 13.770 -6.524 1.00 38.78 228 CYS A O 1
ATOM 1777 N N . PRO A 1 229 ? -20.633 14.859 -8.215 1.00 29.67 229 PRO A N 1
ATOM 1778 C CA . PRO A 1 229 ? -21.527 14.317 -9.220 1.00 29.67 229 PRO A CA 1
ATOM 1779 C C . PRO A 1 229 ? -21.315 12.802 -9.297 1.00 29.67 229 PRO A C 1
ATOM 1781 O O . PRO A 1 229 ? -20.177 12.317 -9.301 1.00 29.67 229 PRO A O 1
ATOM 1784 N N . LEU A 1 230 ? -22.417 12.051 -9.323 1.00 33.28 230 LEU A N 1
ATOM 1785 C CA . LEU A 1 230 ? -22.413 10.605 -9.522 1.00 33.28 230 LEU A CA 1
ATOM 1786 C C . LEU A 1 230 ? -21.675 10.280 -10.835 1.00 33.28 230 LEU A C 1
ATOM 1788 O O . LEU A 1 230 ? -22.242 10.446 -11.910 1.00 33.28 230 LEU A O 1
ATOM 1792 N N . GLY A 1 231 ? -20.419 9.821 -10.759 1.00 32.44 231 GLY A N 1
ATOM 1793 C CA . GLY A 1 231 ? -19.706 9.257 -11.917 1.00 32.44 231 GLY A CA 1
ATOM 1794 C C . GLY A 1 231 ? -18.289 9.763 -12.219 1.00 32.44 231 GLY A C 1
ATOM 1795 O O . GLY A 1 231 ? -17.780 9.459 -13.294 1.00 32.44 231 GLY A O 1
ATOM 1796 N N . GLY A 1 232 ? -17.624 10.502 -11.324 1.00 34.19 232 GLY A N 1
ATOM 1797 C CA . GLY A 1 232 ? -16.240 10.960 -11.536 1.00 34.19 232 GLY A CA 1
ATOM 1798 C C . GLY A 1 232 ? -15.169 10.136 -10.804 1.00 34.19 232 GLY A C 1
ATOM 1799 O O . GLY A 1 232 ? -15.313 9.836 -9.622 1.00 34.19 232 GLY A O 1
ATOM 1800 N N . ILE A 1 233 ? -14.048 9.834 -11.475 1.00 39.97 233 ILE A N 1
ATOM 1801 C CA . ILE A 1 233 ? -12.813 9.354 -10.828 1.00 39.97 233 ILE A CA 1
ATOM 1802 C C . ILE A 1 233 ? -12.072 10.579 -10.276 1.00 39.97 233 ILE A C 1
ATOM 1804 O O . ILE A 1 233 ? -11.565 11.388 -11.051 1.00 39.97 233 ILE A O 1
ATOM 1808 N N . GLN A 1 234 ? -11.981 10.718 -8.952 1.00 38.31 234 GLN A N 1
ATOM 1809 C CA . GLN A 1 234 ? -11.100 11.704 -8.318 1.00 38.31 234 GLN A CA 1
ATOM 1810 C C . GLN A 1 234 ? -9.869 11.015 -7.733 1.00 38.31 234 GLN A C 1
ATOM 1812 O O . GLN A 1 234 ? -9.964 10.139 -6.874 1.00 38.31 234 GLN A O 1
ATOM 1817 N N . ILE A 1 235 ? -8.697 11.444 -8.193 1.00 37.00 235 ILE A N 1
ATOM 1818 C CA . ILE A 1 235 ? -7.395 11.008 -7.692 1.00 37.00 235 ILE A CA 1
ATOM 1819 C C . ILE A 1 235 ? -6.848 12.161 -6.855 1.00 37.00 235 ILE A C 1
ATOM 1821 O O . ILE A 1 235 ? -6.453 13.192 -7.398 1.00 37.00 235 ILE A O 1
ATOM 1825 N N . ASN A 1 236 ? -6.836 12.017 -5.531 1.00 37.56 236 ASN A N 1
ATOM 1826 C CA . ASN A 1 236 ? -6.191 13.004 -4.673 1.00 37.56 236 ASN A CA 1
ATOM 1827 C C . ASN A 1 236 ? -4.692 12.686 -4.602 1.00 37.56 236 ASN A C 1
ATOM 1829 O O . ASN A 1 236 ? -4.269 11.888 -3.779 1.00 37.56 236 ASN A O 1
ATOM 1833 N N . LEU A 1 237 ? -3.882 13.296 -5.474 1.00 34.66 237 LEU A N 1
ATOM 1834 C CA . LEU A 1 237 ? -2.441 13.015 -5.583 1.00 34.66 237 LEU A CA 1
ATOM 1835 C C . LEU A 1 237 ? -1.628 13.254 -4.292 1.00 34.66 237 LEU A C 1
ATOM 1837 O O . LEU A 1 237 ? -0.497 12.782 -4.203 1.00 34.66 237 LEU A O 1
ATOM 1841 N N . LYS A 1 238 ? -2.163 13.973 -3.293 1.00 31.94 238 LYS A N 1
ATOM 1842 C CA . LYS A 1 238 ? -1.475 14.201 -2.007 1.00 31.94 238 LYS A CA 1
ATOM 1843 C C . LYS A 1 238 ? -1.669 13.075 -0.996 1.00 31.94 238 LYS A C 1
ATOM 1845 O O . LYS A 1 238 ? -0.977 13.043 0.019 1.00 31.94 238 LYS A O 1
ATOM 1850 N N . SER A 1 239 ? -2.600 12.165 -1.241 1.00 39.41 239 SER A N 1
ATOM 1851 C CA . SER A 1 239 ? -2.888 11.054 -0.352 1.00 39.41 239 SER A CA 1
ATOM 1852 C C . SER A 1 239 ? -2.765 9.764 -1.179 1.00 39.41 239 SER A C 1
ATOM 1854 O O . SER A 1 239 ? -3.189 9.719 -2.324 1.00 39.41 239 SER A O 1
ATOM 1856 N N . ASN A 1 240 ? -2.135 8.703 -0.663 1.00 46.00 240 ASN A N 1
ATOM 1857 C CA . ASN A 1 240 ? -1.965 7.419 -1.379 1.00 46.00 240 ASN A CA 1
ATOM 1858 C C . ASN A 1 240 ? -3.305 6.658 -1.589 1.00 46.00 240 ASN A C 1
ATOM 1860 O O . ASN A 1 240 ? -3.356 5.430 -1.533 1.00 46.00 240 ASN A O 1
ATOM 1864 N N . PHE A 1 241 ? -4.413 7.376 -1.767 1.00 49.09 241 PHE A N 1
ATOM 1865 C CA . PHE A 1 241 ? -5.775 6.872 -1.795 1.00 49.09 241 PHE A CA 1
ATOM 1866 C C . PHE A 1 241 ? -6.323 6.996 -3.213 1.00 49.09 241 PHE A C 1
ATOM 1868 O O . PHE A 1 241 ? -6.324 8.073 -3.810 1.00 49.09 241 PHE A O 1
ATOM 1875 N N . LEU A 1 242 ? -6.798 5.873 -3.748 1.00 46.69 242 LEU A N 1
ATOM 1876 C CA . LEU A 1 242 ? -7.377 5.807 -5.080 1.00 46.69 242 LEU A CA 1
ATOM 1877 C C . LEU A 1 242 ? -8.881 5.553 -4.935 1.00 46.69 242 LEU A C 1
ATOM 1879 O O . LEU A 1 242 ? -9.301 4.486 -4.489 1.00 46.69 242 LEU A O 1
ATOM 1883 N N . ILE A 1 243 ? -9.696 6.549 -5.278 1.00 47.94 243 ILE A N 1
ATOM 1884 C CA . ILE A 1 243 ? -11.157 6.485 -5.164 1.00 47.94 243 ILE A CA 1
ATOM 1885 C C . ILE A 1 243 ? -11.706 6.021 -6.516 1.00 47.94 243 ILE A C 1
ATOM 1887 O O . ILE A 1 243 ? -11.625 6.749 -7.505 1.00 47.94 243 ILE A O 1
ATOM 1891 N N . LEU A 1 244 ? -12.245 4.798 -6.576 1.00 49.25 244 LEU A N 1
ATOM 1892 C CA . LEU A 1 244 ? -12.899 4.255 -7.772 1.00 49.25 244 LEU A CA 1
ATOM 1893 C C . LEU A 1 244 ? -14.389 4.011 -7.520 1.00 49.25 244 LEU A C 1
ATOM 1895 O O . LEU A 1 244 ? -14.758 3.382 -6.533 1.00 49.25 244 LEU A O 1
ATOM 1899 N N . CYS A 1 245 ? -15.230 4.414 -8.475 1.00 47.50 245 CYS A N 1
ATOM 1900 C CA . CYS A 1 245 ? -16.683 4.212 -8.435 1.00 47.50 245 CYS A CA 1
ATOM 1901 C C . CYS A 1 245 ? -17.125 2.772 -8.767 1.00 47.50 245 CYS A C 1
ATOM 1903 O O . CYS A 1 245 ? -18.302 2.446 -8.645 1.00 47.50 245 CYS A O 1
ATOM 1905 N N . THR A 1 246 ? -16.227 1.888 -9.226 1.00 58.38 246 THR A N 1
ATOM 1906 C CA . THR A 1 246 ? -16.588 0.502 -9.577 1.00 58.38 246 THR A CA 1
ATOM 1907 C C . THR A 1 246 ? -15.438 -0.467 -9.316 1.00 58.38 246 THR A C 1
ATOM 1909 O O . THR A 1 246 ? -14.400 -0.402 -9.976 1.00 58.38 246 THR A O 1
ATOM 1912 N N . PHE A 1 247 ? -15.653 -1.427 -8.412 1.00 75.69 247 PHE A N 1
ATOM 1913 C CA . PHE A 1 247 ? -14.649 -2.429 -8.031 1.00 75.69 247 PHE A CA 1
ATOM 1914 C C . PHE A 1 247 ? -14.206 -3.320 -9.206 1.00 75.69 247 PHE A C 1
ATOM 1916 O O . PHE A 1 247 ? -13.041 -3.683 -9.291 1.00 75.69 247 PHE A O 1
ATOM 1923 N N . LYS A 1 248 ? -15.084 -3.593 -10.185 1.00 79.19 248 LYS A N 1
ATOM 1924 C CA . LYS A 1 248 ? -14.787 -4.430 -11.370 1.00 79.19 248 LYS A CA 1
ATOM 1925 C C . LYS A 1 248 ? -13.531 -3.998 -12.144 1.00 79.19 248 LYS A C 1
ATOM 1927 O O . LYS A 1 248 ? -12.831 -4.841 -12.699 1.00 79.19 248 LYS A O 1
ATOM 1932 N N . HIS A 1 249 ? -13.236 -2.699 -12.197 1.00 79.88 249 HIS A N 1
ATOM 1933 C CA . HIS A 1 249 ? -12.130 -2.172 -13.000 1.00 79.88 249 HIS A CA 1
ATOM 1934 C C . HIS A 1 249 ? -10.775 -2.194 -12.278 1.00 79.88 249 HIS A C 1
ATOM 1936 O O . HIS A 1 249 ? -9.753 -1.955 -12.922 1.00 79.88 249 HIS A O 1
ATOM 1942 N N . ILE A 1 250 ? -10.731 -2.519 -10.978 1.00 81.38 250 ILE A N 1
ATOM 1943 C CA . ILE A 1 250 ? -9.493 -2.436 -10.192 1.00 81.38 250 ILE A CA 1
ATOM 1944 C C . ILE A 1 250 ? -8.415 -3.406 -10.676 1.00 81.38 250 ILE A C 1
ATOM 1946 O O . ILE A 1 250 ? -7.250 -3.025 -10.779 1.00 81.38 250 ILE A O 1
ATOM 1950 N N . GLY A 1 251 ? -8.803 -4.635 -11.031 1.00 84.56 251 GLY A N 1
ATOM 1951 C CA . GLY A 1 251 ? -7.866 -5.647 -11.516 1.00 84.56 251 GLY A CA 1
ATOM 1952 C C . GLY A 1 251 ? -7.158 -5.176 -12.784 1.00 84.56 251 GLY A C 1
ATOM 1953 O O . GLY A 1 251 ? -5.932 -5.187 -12.853 1.00 84.56 251 GLY A O 1
ATOM 1954 N N . ARG A 1 252 ? -7.924 -4.642 -13.745 1.00 86.00 252 ARG A N 1
ATOM 1955 C CA . ARG A 1 252 ? -7.378 -4.073 -14.986 1.00 86.00 252 ARG A CA 1
ATOM 1956 C C . ARG A 1 252 ? -6.522 -2.838 -14.723 1.00 86.00 252 ARG A C 1
ATOM 1958 O O . ARG A 1 252 ? -5.461 -2.706 -15.323 1.00 86.00 252 ARG A O 1
ATOM 1965 N N . LEU A 1 253 ? -6.945 -1.960 -13.819 1.00 84.69 253 LEU A N 1
ATOM 1966 C CA . LEU A 1 253 ? -6.188 -0.759 -13.478 1.00 84.69 253 LEU A CA 1
ATOM 1967 C C . LEU A 1 253 ? -4.815 -1.095 -12.880 1.00 84.69 253 LEU A C 1
ATOM 1969 O O . LEU A 1 253 ? -3.807 -0.562 -13.331 1.00 84.69 253 LEU A O 1
ATOM 1973 N N . LEU A 1 254 ? -4.750 -1.996 -11.899 1.00 84.00 254 LEU A N 1
ATOM 1974 C CA . LEU A 1 254 ? -3.485 -2.358 -11.256 1.00 84.00 254 LEU A CA 1
ATOM 1975 C C . LEU A 1 254 ? -2.597 -3.205 -12.177 1.00 84.00 254 LEU A C 1
ATOM 1977 O O . LEU A 1 254 ? -1.425 -2.875 -12.370 1.00 84.00 254 LEU A O 1
ATOM 1981 N N . MET A 1 255 ? -3.150 -4.264 -12.779 1.00 86.94 255 MET A N 1
ATOM 1982 C CA . MET A 1 255 ? -2.358 -5.226 -13.556 1.00 86.94 255 MET A CA 1
ATOM 1983 C C . MET A 1 255 ? -1.918 -4.703 -14.918 1.00 86.94 255 MET A C 1
ATOM 1985 O O . MET A 1 255 ? -0.816 -5.031 -15.349 1.00 86.94 255 MET A O 1
ATOM 1989 N N . VAL A 1 256 ? -2.738 -3.885 -15.586 1.00 87.38 256 VAL A N 1
ATOM 1990 C CA . VAL A 1 256 ? -2.389 -3.312 -16.894 1.00 87.38 256 VAL A CA 1
ATOM 1991 C C . VAL A 1 256 ? -1.749 -1.943 -16.704 1.00 87.38 256 VAL A C 1
ATOM 1993 O O . VAL A 1 256 ? -0.566 -1.767 -16.988 1.00 87.38 256 VAL A O 1
ATOM 1996 N N . GLN A 1 257 ? -2.502 -0.970 -16.186 1.00 85.19 257 GLN A N 1
ATOM 1997 C CA . GLN A 1 257 ? -2.042 0.420 -16.154 1.00 85.19 257 GLN A CA 1
ATOM 1998 C C . GLN A 1 257 ? -0.928 0.639 -15.126 1.00 85.19 257 GLN A C 1
ATOM 2000 O O . GLN A 1 257 ? 0.066 1.291 -15.436 1.00 85.19 257 GLN A O 1
ATOM 2005 N N . GLY A 1 258 ? -1.056 0.069 -13.924 1.00 85.38 258 GLY A N 1
ATOM 2006 C CA . GLY A 1 258 ? -0.037 0.174 -12.877 1.00 85.38 258 GLY A CA 1
ATOM 2007 C C . GLY A 1 258 ? 1.298 -0.441 -13.302 1.00 85.38 258 GLY A C 1
ATOM 2008 O O . GLY A 1 258 ? 2.348 0.192 -13.179 1.00 85.38 258 GLY A O 1
ATOM 2009 N N . ARG A 1 259 ? 1.253 -1.645 -13.881 1.00 86.12 259 ARG A N 1
ATOM 2010 C CA . ARG A 1 259 ? 2.424 -2.332 -14.447 1.00 86.12 259 ARG A CA 1
ATOM 2011 C C . ARG A 1 259 ? 3.071 -1.543 -15.584 1.00 86.12 259 ARG A C 1
ATOM 2013 O O . ARG A 1 259 ? 4.281 -1.317 -15.540 1.00 86.12 259 ARG A O 1
ATOM 2020 N N . ASN A 1 260 ? 2.280 -1.121 -16.574 1.00 85.50 260 ASN A N 1
ATOM 2021 C CA . ASN A 1 260 ? 2.786 -0.380 -17.729 1.00 85.50 260 ASN A CA 1
ATOM 2022 C C . ASN A 1 260 ? 3.400 0.952 -17.293 1.00 85.50 260 ASN A C 1
ATOM 2024 O O . ASN A 1 260 ? 4.503 1.280 -17.720 1.00 85.50 260 ASN A O 1
ATOM 2028 N N . SER A 1 261 ? 2.741 1.677 -16.383 1.00 85.31 261 SER A N 1
ATOM 2029 C CA . SER A 1 261 ? 3.278 2.915 -15.818 1.00 85.31 261 SER A CA 1
ATOM 2030 C C . SER A 1 261 ? 4.614 2.677 -15.119 1.00 85.31 261 SER A C 1
ATOM 2032 O O . SER A 1 261 ? 5.556 3.418 -15.374 1.00 85.31 261 SER A O 1
ATOM 2034 N N . TYR A 1 262 ? 4.736 1.642 -14.281 1.00 85.50 262 TYR A N 1
ATOM 2035 C CA . TYR A 1 262 ? 5.994 1.364 -13.586 1.00 85.50 262 TYR A CA 1
ATOM 2036 C C . TYR A 1 262 ? 7.129 1.023 -14.560 1.00 85.50 262 TYR A C 1
ATOM 2038 O O . TYR A 1 262 ? 8.211 1.598 -14.454 1.00 85.50 262 TYR A O 1
ATOM 2046 N N . LYS A 1 263 ? 6.899 0.112 -15.517 1.00 83.94 263 LYS A N 1
ATOM 2047 C CA . LYS A 1 263 ? 7.941 -0.298 -16.474 1.00 83.94 263 LYS A CA 1
ATOM 2048 C C . LYS A 1 263 ? 8.387 0.853 -17.365 1.00 83.94 263 LYS A C 1
ATOM 2050 O O . LYS A 1 263 ? 9.588 1.065 -17.510 1.00 83.94 263 LYS A O 1
ATOM 2055 N N . ARG A 1 264 ? 7.436 1.621 -17.898 1.00 85.31 264 ARG A N 1
ATOM 2056 C CA . ARG A 1 264 ? 7.724 2.775 -18.755 1.00 85.31 264 ARG A CA 1
ATOM 2057 C C . ARG A 1 264 ? 8.460 3.866 -17.995 1.00 85.31 264 ARG A C 1
ATOM 2059 O O . ARG A 1 264 ? 9.472 4.354 -18.477 1.00 85.31 264 ARG A O 1
ATOM 2066 N N . SER A 1 265 ? 8.012 4.209 -16.786 1.00 83.50 265 SER A N 1
ATOM 2067 C CA . SER A 1 265 ? 8.709 5.194 -15.953 1.00 83.50 265 SER A CA 1
ATOM 2068 C C . SER A 1 265 ? 10.111 4.727 -15.552 1.00 83.50 265 SER A C 1
ATOM 2070 O O . SER A 1 265 ? 11.020 5.550 -15.490 1.00 83.50 265 SER A O 1
ATOM 2072 N N . ALA A 1 266 ? 10.316 3.428 -15.313 1.00 83.50 266 ALA A N 1
ATOM 2073 C CA . ALA A 1 266 ? 11.635 2.888 -14.996 1.00 83.50 266 ALA A CA 1
ATOM 2074 C C . ALA A 1 266 ? 12.593 2.928 -16.198 1.00 83.50 266 ALA A C 1
ATOM 2076 O O . ALA A 1 266 ? 13.715 3.410 -16.052 1.00 83.50 266 ALA A O 1
ATOM 2077 N N . ALA A 1 267 ? 12.146 2.475 -17.373 1.00 80.94 267 ALA A N 1
ATOM 2078 C CA . ALA A 1 267 ? 12.929 2.535 -18.608 1.00 80.94 267 ALA A CA 1
ATOM 2079 C C . ALA A 1 267 ? 13.249 3.986 -18.995 1.00 80.94 267 ALA A C 1
ATOM 2081 O O . ALA A 1 267 ? 14.395 4.316 -19.284 1.00 80.94 267 ALA A O 1
ATOM 2082 N N . LEU A 1 268 ? 12.257 4.877 -18.897 1.00 83.44 268 LEU A N 1
ATOM 2083 C CA . LEU A 1 268 ? 12.433 6.306 -19.131 1.00 83.44 268 LEU A CA 1
ATOM 2084 C C . LEU A 1 268 ? 13.462 6.920 -18.174 1.00 83.44 268 LEU A C 1
ATOM 2086 O O . LEU A 1 268 ? 14.343 7.655 -18.608 1.00 83.44 268 LEU A O 1
ATOM 2090 N N . GLY A 1 269 ? 13.379 6.608 -16.878 1.00 81.88 269 GLY A N 1
ATOM 2091 C CA . GLY A 1 269 ? 14.338 7.097 -15.887 1.00 81.88 269 GLY A CA 1
ATOM 2092 C C . GLY A 1 269 ? 15.767 6.629 -16.173 1.00 81.88 269 GLY A C 1
ATOM 2093 O O . GLY A 1 269 ? 16.698 7.426 -16.097 1.00 81.88 269 GLY A O 1
ATOM 2094 N N . GLN A 1 270 ? 15.943 5.359 -16.551 1.00 81.25 270 GLN A N 1
ATOM 2095 C CA . GLN A 1 270 ? 17.247 4.809 -16.941 1.00 81.25 270 GLN A CA 1
ATOM 2096 C C . GLN A 1 270 ? 17.804 5.484 -18.194 1.00 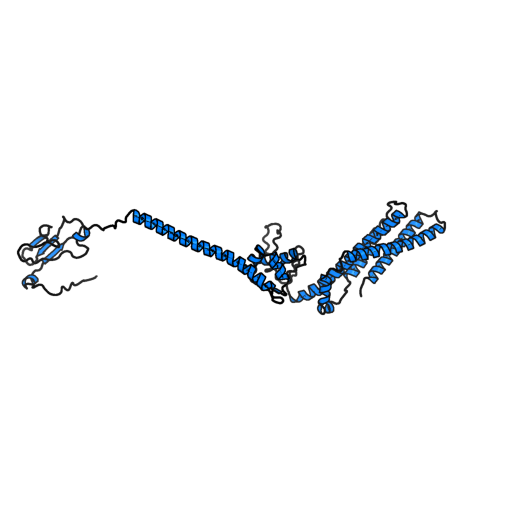81.25 270 GLN A C 1
ATOM 2098 O O . GLN A 1 270 ? 18.967 5.877 -18.200 1.00 81.25 270 GLN A O 1
ATOM 2103 N N . PHE A 1 271 ? 16.963 5.686 -19.207 1.00 80.88 271 PHE A N 1
ATOM 2104 C CA . PHE A 1 271 ? 17.332 6.364 -20.445 1.00 80.88 271 PHE A CA 1
ATOM 2105 C C . PHE A 1 271 ? 17.771 7.818 -20.201 1.00 80.88 271 PHE A C 1
ATOM 2107 O O . PHE A 1 271 ? 18.809 8.253 -20.694 1.00 80.88 271 PHE A O 1
ATOM 2114 N N . VAL A 1 272 ? 17.030 8.566 -19.374 1.00 81.50 272 VAL A N 1
ATOM 2115 C CA . VAL A 1 272 ? 17.385 9.950 -19.014 1.00 81.50 272 VAL A CA 1
ATOM 2116 C C . VAL A 1 272 ? 18.714 10.011 -18.253 1.00 81.50 272 VAL A C 1
ATOM 2118 O O . VAL A 1 272 ? 19.523 10.901 -18.519 1.00 81.50 272 VAL A O 1
ATOM 2121 N N . MET A 1 273 ? 18.967 9.066 -17.340 1.00 80.81 273 MET A N 1
ATOM 2122 C CA . MET A 1 273 ? 20.246 8.983 -16.625 1.00 80.81 273 MET A CA 1
ATOM 2123 C C . MET A 1 273 ? 21.408 8.649 -17.568 1.00 80.81 273 MET A C 1
ATOM 2125 O O . MET A 1 273 ? 22.422 9.342 -17.540 1.00 80.81 273 MET A O 1
ATOM 2129 N N . HIS A 1 274 ? 21.241 7.645 -18.431 1.00 81.25 274 HIS A N 1
ATOM 2130 C CA . HIS A 1 274 ? 22.223 7.247 -19.443 1.00 81.25 274 HIS A CA 1
ATOM 2131 C C . HIS A 1 274 ? 22.621 8.424 -20.350 1.00 81.25 274 HIS A C 1
ATOM 2133 O O . HIS A 1 274 ? 23.800 8.740 -20.491 1.00 81.25 274 HIS A O 1
ATOM 2139 N N . ARG A 1 275 ? 21.630 9.160 -20.869 1.00 79.06 275 ARG A N 1
ATOM 2140 C CA . ARG A 1 275 ? 21.836 10.379 -21.665 1.00 79.06 275 ARG A CA 1
ATOM 2141 C C . ARG A 1 275 ? 22.661 11.431 -20.923 1.00 79.06 275 ARG A C 1
ATOM 2143 O O . ARG A 1 275 ? 23.534 12.061 -21.516 1.00 79.06 275 ARG A O 1
ATOM 2150 N N . GLY A 1 276 ? 22.332 11.687 -19.655 1.00 80.69 276 GLY A N 1
ATOM 2151 C CA . GLY A 1 276 ? 23.039 12.682 -18.847 1.00 80.69 276 GLY A CA 1
ATOM 2152 C C . GLY A 1 276 ? 24.513 12.324 -18.664 1.00 80.69 276 GLY A C 1
ATOM 2153 O O . GLY A 1 276 ? 25.375 13.198 -18.759 1.00 80.69 276 GLY A O 1
ATOM 2154 N N . LEU A 1 277 ? 24.793 11.033 -18.472 1.00 82.88 277 LEU A N 1
ATOM 2155 C CA . LEU A 1 277 ? 26.148 10.516 -18.320 1.00 82.88 277 LEU A CA 1
ATOM 2156 C C . LEU A 1 277 ? 26.966 10.689 -19.601 1.00 82.88 277 LEU A C 1
ATOM 2158 O O . LEU A 1 277 ? 28.048 11.261 -19.510 1.00 82.88 277 LEU A O 1
ATOM 2162 N N . ILE A 1 278 ? 26.418 10.336 -20.767 1.00 81.19 278 ILE A N 1
ATOM 2163 C CA . ILE A 1 278 ? 27.111 10.436 -22.064 1.00 81.19 278 ILE A CA 1
ATOM 2164 C C . ILE A 1 278 ? 27.612 11.848 -22.378 1.00 81.19 278 ILE A C 1
ATOM 2166 O O . ILE A 1 278 ? 28.744 12.052 -22.810 1.00 81.19 278 ILE A O 1
ATOM 2170 N N . ILE A 1 279 ? 26.787 12.870 -22.143 1.00 79.94 279 ILE A N 1
ATOM 2171 C CA . ILE A 1 279 ? 27.209 14.255 -22.409 1.00 79.94 279 ILE A CA 1
ATOM 2172 C C . ILE A 1 279 ? 28.352 14.648 -21.462 1.00 79.94 279 ILE A C 1
ATOM 2174 O O . ILE A 1 279 ? 29.293 15.329 -21.867 1.00 79.94 279 ILE A O 1
ATOM 2178 N N . SER A 1 280 ? 28.270 14.227 -20.196 1.00 84.00 280 SER A N 1
ATOM 2179 C CA . SER A 1 280 ? 29.254 14.585 -19.172 1.00 84.00 280 SER A CA 1
ATOM 2180 C C . SER A 1 280 ? 30.615 13.919 -19.396 1.00 84.00 280 SER A C 1
ATOM 2182 O O . SER A 1 280 ? 31.647 14.574 -19.259 1.00 84.00 280 SER A O 1
ATOM 2184 N N . THR A 1 281 ? 30.628 12.648 -19.795 1.00 80.44 281 THR A N 1
ATOM 2185 C CA . THR A 1 281 ? 31.830 11.874 -20.131 1.00 80.44 281 THR A CA 1
ATOM 2186 C C . THR A 1 281 ? 32.462 12.390 -21.421 1.00 80.44 281 THR A C 1
ATOM 2188 O O . THR A 1 281 ? 33.665 12.641 -21.435 1.00 80.44 281 THR A O 1
ATOM 2191 N N . MET A 1 282 ? 31.671 12.653 -22.469 1.00 79.06 282 MET A N 1
ATOM 2192 C CA . MET A 1 282 ? 32.145 13.277 -23.713 1.00 79.06 282 MET A CA 1
ATOM 2193 C C . MET A 1 282 ? 32.807 14.634 -23.458 1.00 79.06 282 MET A C 1
ATOM 2195 O O . MET A 1 282 ? 33.904 14.895 -23.953 1.00 79.06 282 MET A O 1
ATOM 2199 N N . GLN A 1 283 ? 32.179 15.482 -22.638 1.00 82.31 283 GLN A N 1
ATOM 2200 C CA . GLN A 1 283 ? 32.749 16.771 -22.250 1.00 82.31 283 GLN A CA 1
ATOM 2201 C C . GLN A 1 283 ? 34.046 16.605 -21.445 1.00 82.31 283 GLN A C 1
ATOM 2203 O O . GLN A 1 283 ? 35.012 17.321 -21.699 1.00 82.31 283 GLN A O 1
ATOM 2208 N N . ALA A 1 284 ? 34.089 15.668 -20.494 1.00 82.44 284 ALA A N 1
ATOM 2209 C CA . ALA A 1 284 ? 35.278 15.413 -19.683 1.00 82.44 284 ALA A CA 1
ATOM 2210 C C . ALA A 1 284 ? 36.464 14.934 -20.536 1.00 82.44 284 ALA A C 1
ATOM 2212 O O . ALA A 1 284 ? 37.590 15.400 -20.358 1.00 82.44 284 ALA A O 1
ATOM 2213 N N . VAL A 1 285 ? 36.207 14.042 -21.494 1.00 77.56 285 VAL A N 1
ATOM 2214 C CA . VAL A 1 285 ? 37.225 13.528 -22.412 1.00 77.56 285 VAL A CA 1
ATOM 2215 C C . VAL A 1 285 ? 37.715 14.622 -23.361 1.00 77.56 285 VAL A C 1
ATOM 2217 O O . VAL A 1 285 ? 38.923 14.786 -23.525 1.00 77.56 285 VAL A O 1
ATOM 2220 N N . PHE A 1 286 ? 36.811 15.427 -23.925 1.00 77.19 286 PHE A N 1
ATOM 2221 C CA . PHE A 1 286 ? 37.186 16.576 -24.750 1.00 77.19 286 PHE A CA 1
ATOM 2222 C C . PHE A 1 286 ? 38.060 17.565 -23.974 1.00 77.19 286 PHE A C 1
ATOM 2224 O O . PHE A 1 286 ? 39.152 17.903 -24.424 1.00 77.19 286 PHE A O 1
ATOM 2231 N N . SER A 1 287 ? 37.653 17.952 -22.763 1.00 82.56 287 SER A N 1
ATOM 2232 C CA . SER A 1 287 ? 38.476 18.803 -21.902 1.00 82.56 287 SER A CA 1
ATOM 2233 C C . SER A 1 287 ? 39.845 18.176 -21.612 1.00 82.56 287 SER A C 1
ATOM 2235 O O . SER A 1 287 ? 40.842 18.890 -21.622 1.00 82.56 287 SER A O 1
ATOM 2237 N N . SER A 1 288 ? 39.938 16.853 -21.432 1.00 78.50 288 SER A N 1
ATOM 2238 C CA . SER A 1 288 ? 41.224 16.168 -21.231 1.00 78.50 288 SER A CA 1
ATOM 2239 C C . SER A 1 288 ? 42.162 16.257 -22.443 1.00 78.50 288 SER A C 1
ATOM 2241 O O . SER A 1 288 ? 43.371 16.356 -22.249 1.00 78.50 288 SER A O 1
ATOM 2243 N N . VAL A 1 289 ? 41.644 16.217 -23.676 1.00 74.62 289 VAL A N 1
ATOM 2244 C CA . VAL A 1 289 ? 42.457 16.318 -24.907 1.00 74.62 289 VAL A CA 1
ATOM 2245 C C . VAL A 1 289 ? 43.028 17.725 -25.090 1.00 74.62 289 VAL A C 1
ATOM 2247 O O . VAL A 1 289 ? 44.161 17.879 -25.537 1.00 74.62 289 VAL A O 1
ATOM 2250 N N . PHE A 1 290 ? 42.283 18.752 -24.682 1.00 73.50 290 PHE A N 1
ATOM 2251 C CA . PHE A 1 290 ? 42.697 20.155 -24.761 1.00 73.50 290 PHE A CA 1
ATOM 2252 C C . PHE A 1 290 ? 43.384 20.647 -23.474 1.00 73.50 290 PHE A C 1
ATOM 2254 O O . PHE A 1 290 ? 43.182 21.786 -23.060 1.00 73.50 290 PHE A O 1
ATOM 2261 N N . TYR A 1 291 ? 44.192 19.802 -22.822 1.00 80.56 291 TYR A N 1
ATOM 2262 C CA . TYR A 1 291 ? 44.957 20.150 -21.609 1.00 80.56 291 TYR A CA 1
ATOM 2263 C C . TYR A 1 291 ? 44.098 20.719 -20.464 1.00 80.56 291 TYR A C 1
ATOM 2265 O O . TYR A 1 291 ? 44.493 21.665 -19.785 1.00 80.56 291 TYR A O 1
ATOM 2273 N N . PHE A 1 292 ? 42.913 20.144 -20.246 1.00 81.56 292 PHE A N 1
ATOM 2274 C CA . PHE A 1 292 ? 41.920 20.592 -19.261 1.00 81.56 292 PHE A CA 1
ATOM 2275 C C . PHE A 1 292 ? 41.368 22.003 -19.507 1.00 81.56 292 PHE A C 1
ATOM 2277 O O . PHE A 1 292 ? 40.848 22.638 -18.589 1.00 81.56 292 PHE A O 1
ATOM 2284 N N . ALA A 1 293 ? 41.406 22.486 -20.751 1.00 81.06 293 ALA A N 1
ATOM 2285 C CA . ALA A 1 293 ? 40.666 23.679 -21.128 1.00 81.06 293 ALA A CA 1
ATOM 2286 C C . ALA A 1 293 ? 39.147 23.434 -21.012 1.00 81.06 293 ALA A C 1
ATOM 2288 O O . ALA A 1 293 ? 38.591 22.478 -21.566 1.00 81.06 293 ALA A O 1
ATOM 2289 N N . SER A 1 294 ? 38.455 24.332 -20.309 1.00 77.69 294 SER A N 1
ATOM 2290 C CA . SER A 1 294 ? 37.004 24.279 -20.076 1.00 77.69 294 SER A CA 1
ATOM 2291 C C . SER A 1 294 ? 36.195 24.813 -21.264 1.00 77.69 294 SER A C 1
ATOM 2293 O O . SER A 1 294 ? 35.319 25.660 -21.099 1.00 77.69 294 SER A O 1
ATOM 2295 N N . VAL A 1 295 ? 36.499 24.349 -22.478 1.00 81.50 295 VAL A N 1
ATOM 2296 C CA . VAL A 1 295 ? 35.732 24.705 -23.679 1.00 81.50 295 VAL A CA 1
ATOM 2297 C C . VAL A 1 295 ? 34.573 23.711 -23.840 1.00 81.50 295 VAL A C 1
ATOM 2299 O O . VAL A 1 295 ? 34.818 22.503 -23.868 1.00 81.50 295 VAL A O 1
ATOM 2302 N N . PRO A 1 296 ? 33.309 24.166 -23.928 1.00 81.19 296 PRO A N 1
ATOM 2303 C CA . PRO A 1 296 ? 32.180 23.266 -24.142 1.00 81.19 296 PRO A CA 1
ATOM 2304 C C . PRO A 1 296 ? 32.204 22.700 -25.568 1.00 81.19 296 PRO A C 1
ATOM 2306 O O . PRO A 1 296 ? 32.341 23.460 -26.528 1.00 81.19 296 PRO A O 1
ATOM 2309 N N . LEU A 1 297 ? 32.044 21.379 -25.696 1.00 77.69 297 LEU A N 1
ATOM 2310 C CA . LEU A 1 297 ? 32.121 20.656 -26.972 1.00 77.69 297 LEU A CA 1
ATOM 2311 C C . LEU A 1 297 ? 30.933 20.974 -27.901 1.00 77.69 297 LEU A C 1
ATOM 2313 O O . LEU A 1 297 ? 31.118 21.140 -29.103 1.00 77.69 297 LEU A O 1
ATOM 2317 N N . TYR A 1 298 ? 29.721 21.111 -27.351 1.00 82.06 298 TYR A N 1
ATOM 2318 C CA . TYR A 1 298 ? 28.528 21.531 -28.097 1.00 82.06 298 TYR A CA 1
ATOM 2319 C C . TYR A 1 298 ? 28.099 22.937 -27.661 1.00 82.06 298 TYR A C 1
ATOM 2321 O O . TYR A 1 298 ? 27.798 23.157 -26.488 1.00 82.06 298 TYR A O 1
ATOM 2329 N N . GLN A 1 299 ? 28.023 23.884 -28.601 1.00 79.62 299 GLN A N 1
ATOM 2330 C CA . GLN A 1 299 ? 27.636 25.274 -28.330 1.00 79.62 299 GLN A CA 1
ATOM 2331 C C . GLN A 1 299 ? 26.342 25.686 -29.048 1.00 79.62 299 GLN A C 1
ATOM 2333 O O . GLN A 1 299 ? 25.972 25.140 -30.090 1.00 79.62 299 GLN A O 1
ATOM 2338 N N . GLY A 1 300 ? 25.652 26.681 -28.478 1.00 82.62 300 GLY A N 1
ATOM 2339 C CA . GLY A 1 300 ? 24.514 27.362 -29.099 1.00 82.62 300 GLY A CA 1
ATOM 2340 C C . GLY A 1 300 ? 23.333 26.444 -29.431 1.00 82.62 300 GLY A C 1
ATOM 2341 O O . GLY A 1 300 ? 22.923 25.601 -28.630 1.00 82.62 300 GLY A O 1
ATOM 2342 N N . PHE A 1 301 ? 22.779 26.610 -30.635 1.00 82.56 301 PHE A N 1
ATOM 2343 C CA . PHE A 1 301 ? 21.601 25.873 -31.104 1.00 82.56 301 PHE A CA 1
ATOM 2344 C C . PHE A 1 301 ? 21.811 24.360 -31.221 1.00 82.56 301 PHE A C 1
ATOM 2346 O O . PHE A 1 301 ? 20.834 23.621 -31.147 1.00 82.56 301 PHE A O 1
ATOM 2353 N N . LEU A 1 302 ? 23.051 23.879 -31.361 1.00 78.62 302 LEU A N 1
ATOM 2354 C CA . LEU A 1 302 ? 23.335 22.447 -31.474 1.00 78.62 302 LEU A CA 1
ATOM 2355 C C . LEU A 1 302 ? 23.055 21.715 -30.153 1.00 78.62 302 LEU A C 1
ATOM 2357 O O . LEU A 1 302 ? 22.397 20.676 -30.138 1.00 78.62 302 LEU A O 1
ATOM 2361 N N . MET A 1 303 ? 23.471 22.308 -29.030 1.00 81.19 303 MET A N 1
ATOM 2362 C CA . MET A 1 303 ? 23.152 21.797 -27.695 1.00 81.19 303 MET A CA 1
ATOM 2363 C C . MET A 1 303 ? 21.640 21.877 -27.442 1.00 81.19 303 MET A C 1
ATOM 2365 O O . MET A 1 303 ? 21.029 20.905 -26.992 1.00 81.19 303 MET A O 1
ATOM 2369 N N . VAL A 1 304 ? 21.009 23.007 -27.785 1.00 82.75 304 VAL A N 1
ATOM 2370 C CA . VAL A 1 304 ? 19.557 23.185 -27.625 1.00 82.75 304 VAL A CA 1
ATOM 2371 C C . VAL A 1 304 ? 18.789 22.140 -28.437 1.00 82.75 304 VAL A C 1
ATOM 2373 O O . VAL A 1 304 ? 17.924 21.463 -27.889 1.00 82.75 304 VAL A O 1
ATOM 2376 N N . GLY A 1 305 ? 19.133 21.936 -29.710 1.00 79.88 305 GLY A N 1
ATOM 2377 C CA . GLY A 1 305 ? 18.499 20.947 -30.584 1.00 79.88 305 GLY A CA 1
ATOM 2378 C C . GLY A 1 305 ? 18.674 19.512 -30.083 1.00 79.88 305 GLY A C 1
ATOM 2379 O O . GLY A 1 305 ? 17.705 18.750 -30.055 1.00 79.88 305 GLY A O 1
ATOM 2380 N N . TYR A 1 306 ? 19.870 19.160 -29.600 1.00 77.44 306 TYR A N 1
ATOM 2381 C CA . TYR A 1 306 ? 20.120 17.872 -28.949 1.00 77.44 306 TYR A CA 1
ATOM 2382 C C . TYR A 1 306 ? 19.243 17.696 -27.700 1.00 77.44 306 TYR A C 1
ATOM 2384 O O . TYR A 1 306 ? 18.574 16.677 -27.519 1.00 77.44 306 TYR A O 1
ATOM 2392 N N . THR A 1 307 ? 19.175 18.717 -26.845 1.00 73.62 307 THR A N 1
ATOM 2393 C CA . THR A 1 307 ? 18.462 18.629 -25.567 1.00 73.62 307 THR A CA 1
ATOM 2394 C C . THR A 1 307 ? 16.943 18.719 -25.649 1.00 73.62 307 THR A C 1
ATOM 2396 O O . THR A 1 307 ? 16.289 18.260 -24.710 1.00 73.62 307 THR A O 1
ATOM 2399 N N . THR A 1 308 ? 16.394 19.266 -26.736 1.00 77.75 308 THR A N 1
ATOM 2400 C CA . THR A 1 308 ? 14.946 19.454 -26.917 1.00 77.75 308 THR A CA 1
ATOM 2401 C C . THR A 1 308 ? 14.345 18.542 -27.977 1.00 77.75 308 THR A C 1
ATOM 2403 O O . THR A 1 308 ? 13.377 17.854 -27.685 1.00 77.75 308 THR A O 1
ATOM 2406 N N . ILE A 1 309 ? 14.882 18.494 -29.197 1.00 72.56 309 ILE A N 1
ATOM 2407 C CA . ILE A 1 309 ? 14.223 17.795 -30.312 1.00 72.56 309 ILE A CA 1
ATOM 2408 C C . ILE A 1 309 ? 14.631 16.321 -30.335 1.00 72.56 309 ILE A C 1
ATOM 2410 O O . ILE A 1 309 ? 13.782 15.433 -30.253 1.00 72.56 309 ILE A O 1
ATOM 2414 N N . TYR A 1 310 ? 15.937 16.052 -30.381 1.00 69.88 310 TYR A N 1
ATOM 2415 C CA . TYR A 1 310 ? 16.451 14.689 -30.561 1.00 69.88 310 TYR A CA 1
ATOM 2416 C C . TYR A 1 310 ? 16.219 13.785 -29.358 1.00 69.88 310 TYR A C 1
ATOM 2418 O O . TYR A 1 310 ? 16.111 12.572 -29.498 1.00 69.88 310 TYR A O 1
ATOM 2426 N N . THR A 1 311 ? 16.106 14.370 -28.172 1.00 70.06 311 THR A N 1
ATOM 2427 C CA . THR A 1 311 ? 15.966 13.606 -26.934 1.00 70.06 311 THR A CA 1
ATOM 2428 C C . THR A 1 311 ? 14.517 13.435 -26.489 1.00 70.06 311 THR A C 1
ATOM 2430 O O . THR A 1 311 ? 14.234 12.511 -25.733 1.00 70.06 311 THR A O 1
ATOM 2433 N N . MET A 1 312 ? 13.581 14.253 -26.981 1.00 74.50 312 MET A N 1
ATOM 2434 C CA . MET A 1 312 ? 12.151 14.065 -26.711 1.00 74.50 312 MET A CA 1
ATOM 2435 C C . MET A 1 312 ? 11.539 12.949 -27.565 1.00 74.50 312 MET A C 1
ATOM 2437 O O . MET A 1 312 ? 10.653 12.238 -27.097 1.00 74.50 312 MET A O 1
ATOM 2441 N N . PHE A 1 313 ? 12.020 12.743 -28.793 1.00 75.69 313 PHE A N 1
ATOM 2442 C CA . PHE A 1 313 ? 11.453 11.737 -29.698 1.00 75.69 313 PHE A CA 1
ATOM 2443 C C . PHE A 1 313 ? 11.582 10.286 -29.169 1.00 75.69 313 PHE A C 1
ATOM 2445 O O . PHE A 1 313 ? 10.563 9.592 -29.095 1.00 75.69 313 PHE A O 1
ATOM 2452 N N . PRO A 1 314 ? 12.752 9.832 -28.671 1.00 73.06 314 PRO A N 1
ATOM 2453 C CA . PRO A 1 314 ? 12.877 8.548 -27.975 1.00 73.06 314 PRO A CA 1
ATOM 2454 C C . PRO A 1 314 ? 11.997 8.409 -26.732 1.00 73.06 314 PRO A C 1
ATOM 2456 O O . PRO A 1 314 ? 11.440 7.343 -26.475 1.00 73.06 314 PRO A O 1
ATOM 2459 N N . VAL A 1 315 ? 11.834 9.495 -25.970 1.00 77.00 315 VAL A N 1
ATOM 2460 C CA . VAL A 1 315 ? 10.990 9.520 -24.769 1.00 77.00 315 VAL A CA 1
ATOM 2461 C C . VAL A 1 315 ? 9.534 9.239 -25.133 1.00 77.00 315 VAL A C 1
ATOM 2463 O O . VAL A 1 315 ? 8.888 8.436 -24.463 1.00 77.00 315 VAL A O 1
ATOM 2466 N N . PHE A 1 316 ? 9.025 9.823 -26.221 1.00 79.50 316 PHE A N 1
ATOM 2467 C CA . PHE A 1 316 ? 7.679 9.519 -26.711 1.00 79.50 316 PHE A CA 1
ATOM 2468 C C . PHE A 1 316 ? 7.534 8.064 -27.162 1.00 79.50 316 PHE A C 1
ATOM 2470 O O . PHE A 1 316 ? 6.514 7.444 -26.868 1.00 79.50 316 PHE A O 1
ATOM 2477 N N . SER A 1 317 ? 8.555 7.494 -27.804 1.00 81.12 317 SER A N 1
ATOM 2478 C CA . SER A 1 317 ? 8.536 6.087 -28.216 1.00 81.12 317 SER A CA 1
ATOM 2479 C C . SER A 1 317 ? 8.485 5.132 -27.014 1.00 81.12 317 SER A C 1
ATOM 2481 O O . SER A 1 317 ? 7.604 4.278 -26.957 1.00 81.12 317 SER A O 1
ATOM 2483 N N . LEU A 1 318 ? 9.313 5.351 -25.985 1.00 79.69 318 LEU A N 1
ATOM 2484 C CA . LEU A 1 318 ? 9.297 4.564 -24.738 1.00 79.69 318 LEU A CA 1
ATOM 2485 C C . LEU A 1 318 ? 8.000 4.739 -23.927 1.00 79.69 318 LEU A C 1
ATOM 2487 O O . LEU A 1 318 ? 7.608 3.873 -23.146 1.00 79.69 318 LEU A O 1
ATOM 2491 N N . VAL A 1 319 ? 7.322 5.876 -24.087 1.00 78.56 319 VAL A N 1
ATOM 2492 C CA . VAL A 1 319 ? 6.005 6.148 -23.499 1.00 78.56 319 VAL A CA 1
ATOM 2493 C C . VAL A 1 319 ? 4.892 5.468 -24.303 1.00 78.56 319 VAL A C 1
ATOM 2495 O O . VAL A 1 319 ? 3.840 5.188 -23.753 1.00 78.56 319 VAL A O 1
ATOM 2498 N N . LEU A 1 320 ? 5.059 5.161 -25.579 1.00 78.44 320 LEU A N 1
ATOM 2499 C CA . LEU A 1 320 ? 4.041 4.410 -26.325 1.00 78.44 320 LEU A CA 1
ATOM 2500 C C . LEU A 1 320 ? 4.292 2.900 -26.302 1.00 78.44 320 LEU A C 1
ATOM 2502 O O . LEU A 1 320 ? 3.378 2.137 -26.609 1.00 78.44 320 LEU A O 1
ATOM 2506 N N . ASP A 1 321 ? 5.481 2.482 -25.872 1.00 81.62 321 ASP A N 1
ATOM 2507 C CA . ASP A 1 321 ? 5.868 1.081 -25.796 1.00 81.62 321 ASP A CA 1
ATOM 2508 C C . ASP A 1 321 ? 4.986 0.276 -24.827 1.00 81.62 321 ASP A C 1
ATOM 2510 O O . ASP A 1 321 ? 4.691 0.690 -23.694 1.00 81.62 321 ASP A O 1
ATOM 2514 N N . GLN A 1 322 ? 4.558 -0.896 -25.291 1.00 78.75 322 GLN A N 1
ATOM 2515 C CA . GLN A 1 322 ? 3.729 -1.818 -24.534 1.00 78.75 322 GLN A CA 1
ATOM 2516 C C . GLN A 1 322 ? 4.333 -3.216 -24.597 1.00 78.75 322 GLN A C 1
ATOM 2518 O O . GLN A 1 322 ? 4.148 -3.954 -25.556 1.00 78.75 322 GLN A O 1
ATOM 2523 N N . ASP A 1 323 ? 4.974 -3.609 -23.500 1.00 82.81 323 ASP A N 1
ATOM 2524 C CA . ASP A 1 323 ? 5.691 -4.878 -23.410 1.00 82.81 323 ASP A CA 1
ATOM 2525 C C . ASP A 1 323 ? 4.776 -6.115 -23.457 1.00 82.81 323 ASP A C 1
ATOM 2527 O O . ASP A 1 323 ? 5.212 -7.198 -23.838 1.00 82.81 323 ASP A O 1
ATOM 2531 N N . VAL A 1 324 ? 3.524 -5.990 -22.999 1.00 85.38 324 VAL A N 1
ATOM 2532 C CA . VAL A 1 324 ? 2.534 -7.076 -22.973 1.00 85.38 324 VAL A CA 1
ATOM 2533 C C . VAL A 1 324 ? 1.135 -6.524 -23.255 1.00 85.38 324 VAL A C 1
ATOM 2535 O O . VAL A 1 324 ? 0.714 -5.509 -22.686 1.00 85.38 324 VAL A O 1
ATOM 2538 N N . LYS A 1 325 ? 0.372 -7.228 -24.101 1.00 89.31 325 LYS A N 1
ATOM 2539 C CA . LYS A 1 325 ? -1.037 -6.915 -24.395 1.00 89.31 325 LYS A CA 1
ATOM 2540 C C . LYS A 1 325 ? -1.893 -6.937 -23.115 1.00 89.31 325 LYS A C 1
ATOM 2542 O O . LYS A 1 325 ? -1.648 -7.748 -22.219 1.00 89.31 325 LYS A O 1
ATOM 2547 N N . PRO A 1 326 ? -2.934 -6.090 -23.014 1.00 88.56 326 PRO A N 1
ATOM 2548 C CA . PRO A 1 326 ? -3.724 -5.960 -21.786 1.00 88.56 326 PRO A CA 1
ATOM 2549 C C . PRO A 1 326 ? -4.444 -7.259 -21.391 1.00 88.56 326 PRO A C 1
ATOM 2551 O O . PRO A 1 326 ? -4.643 -7.511 -20.207 1.00 88.56 326 PRO A O 1
ATOM 2554 N N . GLU A 1 327 ? -4.804 -8.093 -22.368 1.00 90.19 327 GLU A N 1
ATOM 2555 C CA . GLU A 1 327 ? -5.462 -9.388 -22.156 1.00 90.19 327 GLU A CA 1
ATOM 2556 C C . GLU A 1 327 ? -4.517 -10.401 -21.498 1.00 90.19 327 GLU A C 1
ATOM 2558 O O . GLU A 1 327 ? -4.859 -11.020 -20.493 1.00 90.19 327 GLU A O 1
ATOM 2563 N N . THR A 1 328 ? -3.283 -10.504 -21.996 1.00 89.94 328 THR A N 1
ATOM 2564 C CA . THR A 1 328 ? -2.253 -11.394 -21.444 1.00 89.94 328 THR A CA 1
ATOM 2565 C C . THR A 1 328 ? -1.847 -10.983 -20.028 1.00 89.94 328 THR A C 1
ATOM 2567 O O . THR A 1 328 ? -1.621 -11.839 -19.176 1.00 89.94 328 THR A O 1
ATOM 2570 N N . ALA A 1 329 ? -1.805 -9.676 -19.746 1.00 88.06 329 ALA A N 1
ATOM 2571 C CA . ALA A 1 329 ? -1.508 -9.161 -18.410 1.00 88.06 329 ALA A CA 1
ATOM 2572 C C . ALA A 1 329 ? -2.590 -9.513 -17.369 1.00 88.06 329 ALA A C 1
ATOM 2574 O O . ALA A 1 329 ? -2.271 -9.650 -16.191 1.00 88.06 329 ALA A O 1
ATOM 2575 N N . LEU A 1 330 ? -3.850 -9.670 -17.792 1.00 89.00 330 LEU A N 1
ATOM 2576 C CA . LEU A 1 330 ? -4.948 -10.125 -16.930 1.00 89.00 330 LEU A CA 1
ATOM 2577 C C . LEU A 1 330 ? -4.971 -11.649 -16.764 1.00 89.00 330 LEU A C 1
ATOM 2579 O O . LEU A 1 330 ? -5.337 -12.132 -15.696 1.00 89.00 330 LEU A O 1
ATOM 2583 N N . LEU A 1 331 ? -4.576 -12.392 -17.802 1.00 92.06 331 LEU A N 1
ATOM 2584 C CA . LEU A 1 331 ? -4.503 -13.853 -17.768 1.00 92.06 331 LEU A CA 1
ATOM 2585 C C . LEU A 1 331 ? -3.405 -14.357 -16.815 1.00 92.06 331 LEU A C 1
ATOM 2587 O O . LEU A 1 331 ? -3.597 -15.365 -16.140 1.00 92.06 331 LEU A O 1
ATOM 2591 N N . TYR A 1 332 ? -2.278 -13.640 -16.728 1.00 91.19 332 TYR A N 1
ATOM 2592 C CA . TYR A 1 332 ? -1.117 -14.033 -15.923 1.00 91.19 332 TYR A CA 1
ATOM 2593 C C . TYR A 1 332 ? -0.774 -12.996 -14.835 1.00 91.19 332 TYR A C 1
ATOM 2595 O O . TYR A 1 332 ? 0.122 -12.165 -15.021 1.00 91.19 332 TYR A O 1
ATOM 2603 N N . PRO A 1 333 ? -1.419 -13.057 -13.653 1.00 86.62 333 PRO A N 1
ATOM 2604 C CA . PRO A 1 333 ? -1.187 -12.107 -12.560 1.00 86.62 333 PRO A CA 1
ATOM 2605 C C . PRO A 1 333 ? 0.223 -12.203 -11.950 1.00 86.62 333 PRO A C 1
ATOM 2607 O O . PRO A 1 333 ? 0.696 -11.261 -11.310 1.00 86.62 333 PRO A O 1
ATOM 2610 N N . GLU A 1 334 ? 0.932 -13.311 -12.172 1.00 87.44 334 GLU A N 1
ATOM 2611 C CA . GLU A 1 334 ? 2.315 -13.514 -11.726 1.00 87.44 334 GLU A CA 1
ATOM 2612 C C . GLU A 1 334 ? 3.282 -12.475 -12.308 1.00 87.44 334 GLU A C 1
ATOM 2614 O O . GLU A 1 334 ? 4.220 -12.060 -11.623 1.00 87.44 334 GLU A O 1
ATOM 2619 N N . LEU A 1 335 ? 2.992 -11.952 -13.509 1.00 86.81 335 LEU A N 1
ATOM 2620 C CA . LEU A 1 335 ? 3.755 -10.857 -14.111 1.00 86.81 335 LEU A CA 1
ATOM 2621 C C . LEU A 1 335 ? 3.768 -9.613 -13.218 1.00 86.81 335 LEU A C 1
ATOM 2623 O O . LEU A 1 335 ? 4.732 -8.852 -13.275 1.00 86.81 335 LEU A O 1
ATOM 2627 N N . TYR A 1 336 ? 2.723 -9.395 -12.408 1.00 86.50 336 TYR A N 1
ATOM 2628 C CA . TYR A 1 336 ? 2.672 -8.297 -11.443 1.00 86.50 336 TYR A CA 1
ATOM 2629 C C . TYR A 1 336 ? 3.591 -8.553 -10.234 1.00 86.50 336 TYR A C 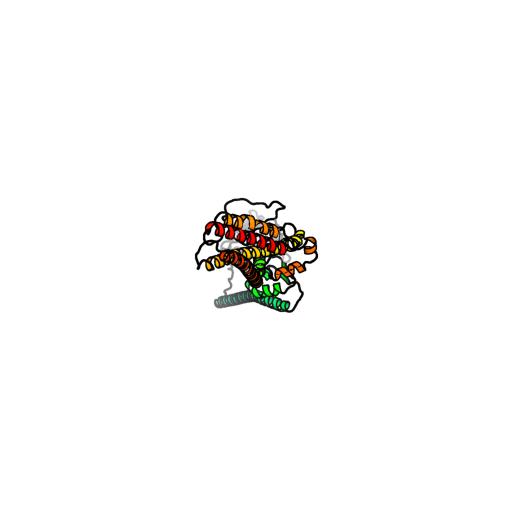1
ATOM 2631 O O . TYR A 1 336 ? 4.254 -7.641 -9.733 1.00 86.50 336 TYR A O 1
ATOM 2639 N N . LYS A 1 337 ? 3.690 -9.813 -9.788 1.00 84.31 337 LYS A N 1
ATOM 2640 C CA . LYS A 1 337 ? 4.517 -10.223 -8.640 1.00 84.31 337 LYS A CA 1
ATOM 2641 C C . LYS A 1 337 ? 5.997 -9.934 -8.880 1.00 84.31 337 LYS A C 1
ATOM 2643 O O . LYS A 1 337 ? 6.699 -9.534 -7.953 1.00 84.31 337 LYS A O 1
ATOM 2648 N N . ASP A 1 338 ? 6.474 -10.042 -10.114 1.00 82.75 338 ASP A N 1
ATOM 2649 C CA . ASP A 1 338 ? 7.861 -9.706 -10.435 1.00 82.75 338 ASP A CA 1
ATOM 2650 C C . ASP A 1 338 ? 8.197 -8.220 -10.264 1.00 82.75 338 ASP A C 1
ATOM 2652 O O . ASP A 1 338 ? 9.324 -7.898 -9.877 1.00 82.75 338 ASP A O 1
ATOM 2656 N N . LEU A 1 339 ? 7.230 -7.312 -10.444 1.00 80.44 339 LEU A N 1
ATOM 2657 C CA . LEU A 1 339 ? 7.451 -5.877 -10.214 1.00 80.44 339 LEU A CA 1
ATOM 2658 C C . LEU A 1 339 ? 7.577 -5.544 -8.728 1.00 80.44 339 LEU A C 1
ATOM 2660 O O . LEU A 1 339 ? 8.327 -4.640 -8.367 1.00 80.44 339 LEU A O 1
ATOM 2664 N N . THR A 1 340 ? 6.907 -6.300 -7.851 1.00 76.12 340 THR A N 1
ATOM 2665 C CA . THR A 1 340 ? 7.001 -6.076 -6.397 1.00 76.12 340 THR A CA 1
ATOM 2666 C C . THR A 1 340 ? 8.411 -6.303 -5.847 1.00 76.12 340 THR A C 1
ATOM 2668 O O . THR A 1 340 ? 8.765 -5.733 -4.820 1.00 76.12 340 THR A O 1
ATOM 2671 N N . LYS A 1 341 ? 9.258 -7.055 -6.566 1.00 76.81 341 LYS A N 1
ATOM 2672 C CA . LYS A 1 341 ? 10.672 -7.269 -6.221 1.00 76.81 341 LYS A CA 1
ATOM 2673 C C . LYS A 1 341 ? 11.553 -6.037 -6.490 1.00 76.81 341 LYS A C 1
ATOM 2675 O O . LYS A 1 341 ? 12.728 -6.063 -6.139 1.00 76.81 341 LYS A O 1
ATOM 2680 N N . GLY A 1 342 ? 11.041 -4.996 -7.159 1.00 70.94 342 GLY A N 1
ATOM 2681 C CA . GLY A 1 342 ? 11.739 -3.717 -7.360 1.00 70.94 342 GLY A CA 1
ATOM 2682 C C . GLY A 1 342 ? 13.016 -3.778 -8.210 1.00 70.94 342 GLY A C 1
ATOM 2683 O O . GLY A 1 342 ? 13.817 -2.847 -8.183 1.00 70.94 342 GLY A O 1
ATOM 2684 N N . ARG A 1 343 ? 13.232 -4.862 -8.967 1.00 68.94 343 ARG A N 1
ATOM 2685 C CA . ARG A 1 343 ? 14.503 -5.135 -9.668 1.00 68.94 343 ARG A CA 1
ATOM 2686 C C . ARG A 1 343 ? 14.853 -4.108 -10.750 1.00 68.94 343 ARG A C 1
ATOM 2688 O O . ARG A 1 343 ? 16.029 -3.923 -11.048 1.00 68.94 343 ARG A O 1
ATOM 2695 N N . SER A 1 344 ? 13.860 -3.435 -11.330 1.00 67.81 344 SER A N 1
ATOM 2696 C CA . SER A 1 344 ? 14.084 -2.488 -12.427 1.00 67.81 344 SER A CA 1
ATOM 2697 C C . SER A 1 344 ? 14.819 -1.220 -11.985 1.00 67.81 344 SER A C 1
ATOM 2699 O O . SER A 1 344 ? 15.658 -0.740 -12.728 1.00 67.81 344 SER A O 1
ATOM 2701 N N . LEU A 1 345 ? 14.581 -0.698 -10.779 1.00 69.31 345 LEU A N 1
ATOM 2702 C CA . LEU A 1 345 ? 15.177 0.568 -10.311 1.00 69.31 345 LEU A CA 1
ATOM 2703 C C . LEU A 1 345 ? 16.265 0.374 -9.244 1.00 69.31 345 LEU A C 1
ATOM 2705 O O . LEU A 1 345 ? 16.518 1.261 -8.433 1.00 69.31 345 LEU A O 1
ATOM 2709 N N . LEU A 1 346 ? 16.906 -0.796 -9.214 1.00 79.19 346 LEU A N 1
ATOM 2710 C CA . LEU A 1 346 ? 17.958 -1.073 -8.241 1.00 79.19 346 LEU A CA 1
ATOM 2711 C C . LEU A 1 346 ? 19.269 -0.356 -8.603 1.00 79.19 346 LEU A C 1
ATOM 2713 O O . LEU A 1 346 ? 19.594 -0.195 -9.780 1.00 79.19 346 LEU A O 1
ATOM 2717 N N . PHE A 1 347 ? 20.089 -0.059 -7.590 1.00 78.50 347 PHE A N 1
ATOM 2718 C CA . PHE A 1 347 ? 21.441 0.486 -7.781 1.00 78.50 347 PHE A CA 1
ATOM 2719 C C . PHE A 1 347 ? 22.316 -0.397 -8.689 1.00 78.50 347 PHE A C 1
ATOM 2721 O O . PHE A 1 347 ? 23.111 0.109 -9.471 1.00 78.50 347 PHE A O 1
ATOM 2728 N N . LYS A 1 348 ? 22.118 -1.723 -8.656 1.00 82.88 348 LYS A N 1
ATOM 2729 C CA . LYS A 1 348 ? 22.789 -2.658 -9.576 1.00 82.88 348 LYS A CA 1
ATOM 2730 C C . LYS A 1 348 ? 22.478 -2.343 -11.040 1.00 82.88 348 LYS A C 1
ATOM 2732 O O . LYS A 1 348 ? 23.383 -2.302 -11.861 1.00 82.88 348 LYS A O 1
ATOM 2737 N N . THR A 1 349 ? 21.208 -2.108 -11.354 1.00 82.56 349 THR A N 1
ATOM 2738 C CA . THR A 1 349 ? 20.762 -1.784 -12.712 1.00 82.56 349 THR A CA 1
ATOM 2739 C C . THR A 1 349 ? 21.289 -0.416 -13.134 1.00 82.56 349 THR A C 1
ATOM 2741 O O . THR A 1 349 ? 21.767 -0.276 -14.252 1.00 82.56 349 THR A O 1
ATOM 2744 N N . PHE A 1 350 ? 21.293 0.562 -12.222 1.00 82.00 350 PHE A N 1
ATOM 2745 C CA . PHE A 1 350 ? 21.936 1.860 -12.448 1.00 82.00 350 PHE A CA 1
ATOM 2746 C C . PHE A 1 350 ? 23.426 1.718 -12.793 1.00 82.00 350 PHE A C 1
ATOM 2748 O O . PHE A 1 350 ? 23.881 2.306 -13.766 1.00 82.00 350 PHE A O 1
ATOM 2755 N N . LEU A 1 351 ? 24.171 0.893 -12.051 1.00 83.19 351 LEU A N 1
ATOM 2756 C CA . LEU A 1 351 ? 25.597 0.675 -12.294 1.00 83.19 351 LEU A CA 1
ATOM 2757 C C . LEU A 1 351 ? 25.863 -0.023 -13.637 1.00 83.19 351 LEU A C 1
ATOM 2759 O O . LEU A 1 351 ? 26.813 0.331 -14.326 1.00 83.19 351 LEU A O 1
ATOM 2763 N N . ILE A 1 352 ? 25.006 -0.967 -14.042 1.00 85.62 352 ILE A N 1
ATOM 2764 C CA . ILE A 1 352 ? 25.080 -1.588 -15.375 1.00 85.62 352 ILE A CA 1
ATOM 2765 C C . ILE A 1 352 ? 24.893 -0.528 -16.467 1.00 85.62 352 ILE A C 1
ATOM 2767 O O . ILE A 1 352 ? 25.711 -0.449 -17.376 1.00 85.62 352 ILE A O 1
ATOM 2771 N N . TRP A 1 353 ? 23.863 0.317 -16.360 1.00 82.56 353 TRP A N 1
ATOM 2772 C CA . TRP A 1 353 ? 23.629 1.399 -17.322 1.00 82.56 353 TRP A CA 1
ATOM 2773 C C . TRP A 1 353 ? 24.764 2.426 -17.343 1.00 82.56 353 TRP A C 1
ATOM 2775 O O . TRP A 1 353 ? 25.159 2.859 -18.418 1.00 82.56 353 TRP A O 1
ATOM 2785 N N . PHE A 1 354 ? 25.337 2.760 -16.185 1.00 84.44 354 PHE A N 1
ATOM 2786 C CA . PHE A 1 354 ? 26.512 3.626 -16.091 1.00 84.44 354 PHE A CA 1
ATOM 2787 C C . PHE A 1 354 ? 27.715 3.042 -16.846 1.00 84.44 354 PHE A C 1
ATOM 2789 O O . PHE A 1 354 ? 28.362 3.745 -17.618 1.00 84.44 354 PHE A O 1
ATOM 2796 N N . LEU A 1 355 ? 27.997 1.748 -16.662 1.00 85.69 355 LEU A N 1
ATOM 2797 C CA . LEU A 1 355 ? 29.079 1.067 -17.377 1.00 85.69 355 LEU A CA 1
ATOM 2798 C C . LEU A 1 355 ? 28.824 1.007 -18.888 1.00 85.69 355 LEU A C 1
ATOM 2800 O O . LEU A 1 355 ? 29.767 1.175 -19.657 1.00 85.69 355 LEU A O 1
ATOM 2804 N N . ILE A 1 356 ? 27.571 0.806 -19.312 1.00 85.06 356 ILE A N 1
ATOM 2805 C CA . ILE A 1 356 ? 27.185 0.853 -20.730 1.00 85.06 356 ILE A CA 1
ATOM 2806 C C . ILE A 1 356 ? 27.447 2.249 -21.310 1.00 85.06 356 ILE A C 1
ATOM 2808 O O . ILE A 1 356 ? 28.069 2.324 -22.367 1.00 85.06 356 ILE A O 1
ATOM 2812 N N . SER A 1 357 ? 27.071 3.329 -20.608 1.00 83.25 357 SER A N 1
ATOM 2813 C CA . SER A 1 357 ? 27.371 4.705 -21.039 1.00 83.25 357 SER A CA 1
ATOM 2814 C C . SER A 1 357 ? 28.869 4.912 -21.223 1.00 83.25 357 SER A C 1
ATOM 2816 O O . SER A 1 357 ? 29.316 5.257 -22.309 1.00 83.25 357 SER A O 1
ATOM 2818 N N . VAL A 1 358 ? 29.663 4.606 -20.191 1.00 83.62 358 VAL A N 1
ATOM 2819 C CA . VAL A 1 358 ? 31.123 4.788 -20.232 1.00 83.62 358 VAL A CA 1
ATOM 2820 C C . VAL A 1 358 ? 31.757 3.971 -21.359 1.00 83.62 358 VAL A C 1
ATOM 2822 O O . VAL A 1 358 ? 32.673 4.452 -22.027 1.00 83.62 358 VAL A O 1
ATOM 2825 N N . TYR A 1 359 ? 31.277 2.750 -21.602 1.00 85.19 359 TYR A N 1
ATOM 2826 C CA . TYR A 1 359 ? 31.752 1.918 -22.704 1.00 85.19 359 TYR A CA 1
ATOM 2827 C C . TYR A 1 359 ? 31.399 2.520 -24.070 1.00 85.19 359 TYR A C 1
ATOM 2829 O O . TYR A 1 359 ? 32.288 2.681 -24.906 1.00 85.19 359 TYR A O 1
ATOM 2837 N N . GLN A 1 360 ? 30.134 2.899 -24.279 1.00 81.38 360 GLN A N 1
ATOM 2838 C CA . GLN A 1 360 ? 29.669 3.554 -25.505 1.00 81.38 360 GLN A CA 1
ATOM 2839 C C . GLN A 1 360 ? 30.486 4.817 -25.794 1.00 81.38 360 GLN A C 1
ATOM 2841 O O . GLN A 1 360 ? 30.930 5.021 -26.924 1.00 81.38 360 GLN A O 1
ATOM 2846 N N . ASP A 1 361 ? 30.753 5.614 -24.763 1.00 77.88 361 ASP A N 1
ATOM 2847 C CA . ASP A 1 361 ? 31.532 6.840 -24.864 1.00 77.88 361 ASP A CA 1
ATOM 2848 C C . ASP A 1 361 ? 32.998 6.584 -25.179 1.00 77.88 361 ASP A C 1
ATOM 2850 O O . ASP A 1 361 ? 33.579 7.241 -26.036 1.00 77.88 361 ASP A O 1
ATOM 2854 N N . THR A 1 362 ? 33.602 5.592 -24.531 1.00 77.56 362 THR A N 1
ATOM 2855 C CA . THR A 1 362 ? 34.988 5.209 -24.815 1.00 77.56 362 THR A CA 1
ATOM 2856 C C . THR A 1 362 ? 35.128 4.713 -26.256 1.00 77.56 362 THR A C 1
ATOM 2858 O O . THR A 1 362 ? 36.100 5.051 -26.930 1.00 77.56 362 THR A O 1
ATOM 2861 N N . CYS A 1 363 ? 34.146 3.965 -26.770 1.00 76.69 363 CYS A N 1
ATOM 2862 C CA . CYS A 1 363 ? 34.106 3.539 -28.168 1.00 76.69 363 CYS A CA 1
ATOM 2863 C C . CYS A 1 363 ? 33.918 4.717 -29.133 1.00 76.69 363 CYS A C 1
ATOM 2865 O O . CYS A 1 363 ? 34.636 4.795 -30.132 1.00 76.69 363 CYS A O 1
ATOM 2867 N N . ASN A 1 364 ? 32.998 5.641 -28.836 1.00 73.06 364 ASN A N 1
ATOM 2868 C CA . ASN A 1 364 ? 32.776 6.840 -29.648 1.00 73.06 364 ASN A CA 1
ATOM 2869 C C . ASN A 1 364 ? 34.038 7.714 -29.678 1.00 73.06 364 ASN A C 1
ATOM 2871 O O . ASN A 1 364 ? 34.487 8.120 -30.745 1.00 73.06 364 ASN A O 1
ATOM 2875 N N . TYR A 1 365 ? 34.682 7.891 -28.524 1.00 72.12 365 TYR A N 1
ATOM 2876 C CA . TYR A 1 365 ? 35.943 8.606 -28.405 1.00 72.12 365 TYR A CA 1
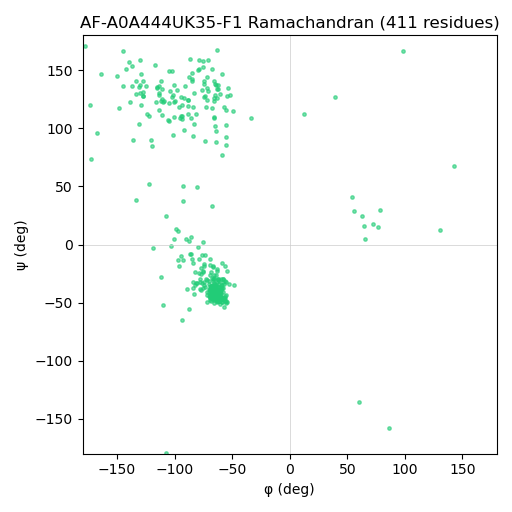ATOM 2877 C C . TYR A 1 365 ? 37.096 7.914 -29.133 1.00 72.12 365 TYR A C 1
ATOM 2879 O O . TYR A 1 365 ? 37.879 8.589 -29.785 1.00 72.12 365 TYR A O 1
ATOM 2887 N N . PHE A 1 366 ? 37.229 6.588 -29.060 1.00 72.38 366 PHE A N 1
ATOM 2888 C CA . PHE A 1 366 ? 38.282 5.874 -29.788 1.00 72.38 366 PHE A CA 1
ATOM 2889 C C . PHE A 1 366 ? 38.087 5.983 -31.306 1.00 72.38 366 PHE A C 1
ATOM 2891 O O . PHE A 1 366 ? 39.045 6.228 -32.037 1.00 72.38 366 PHE A O 1
ATOM 2898 N N . PHE A 1 367 ? 36.841 5.877 -31.776 1.00 70.00 367 PHE A N 1
ATOM 2899 C CA . PHE A 1 367 ? 36.484 6.116 -33.174 1.00 70.00 367 PHE A CA 1
ATOM 2900 C C . PHE A 1 367 ? 36.803 7.560 -33.597 1.00 70.00 367 PHE A C 1
ATOM 2902 O O . PHE A 1 367 ? 37.436 7.787 -34.629 1.00 70.00 367 PHE A O 1
ATOM 2909 N N . PHE A 1 368 ? 36.448 8.529 -32.752 1.00 67.62 368 PHE A N 1
ATOM 2910 C CA . PHE A 1 368 ? 36.741 9.945 -32.945 1.00 67.62 368 PHE A CA 1
ATOM 2911 C C . PHE A 1 368 ? 38.253 10.236 -32.945 1.00 67.62 368 PHE A C 1
ATOM 2913 O O . PHE A 1 368 ? 38.754 10.923 -33.829 1.00 67.62 368 PHE A O 1
ATOM 2920 N N . GLY A 1 369 ? 39.003 9.665 -32.003 1.00 65.38 369 GLY A N 1
ATOM 2921 C CA . GLY A 1 369 ? 40.448 9.817 -31.862 1.00 65.38 369 GLY A CA 1
ATOM 2922 C C . GLY A 1 369 ? 41.231 9.164 -33.000 1.00 65.38 369 GLY A C 1
ATOM 2923 O O . GLY A 1 369 ? 42.223 9.729 -33.451 1.00 65.38 369 GLY A O 1
ATOM 2924 N N . PHE A 1 370 ? 40.771 8.022 -33.524 1.00 65.19 370 PHE A N 1
ATOM 2925 C CA . PHE A 1 370 ? 41.347 7.397 -34.719 1.00 65.19 370 PHE A CA 1
ATOM 2926 C C . PHE A 1 370 ? 41.163 8.284 -35.959 1.00 65.19 370 PHE A C 1
ATOM 2928 O O . PHE A 1 370 ? 42.110 8.492 -36.718 1.00 65.19 370 PHE A O 1
ATOM 2935 N N . PHE A 1 371 ? 39.974 8.869 -36.125 1.00 62.81 371 PHE A N 1
ATOM 2936 C CA . PHE A 1 371 ? 39.678 9.797 -37.216 1.00 62.81 371 PHE A CA 1
ATOM 2937 C C . PHE A 1 371 ? 40.478 11.106 -37.092 1.00 62.81 371 PHE A C 1
ATOM 2939 O O . PHE A 1 371 ? 41.134 11.531 -38.042 1.00 62.81 371 PHE A O 1
ATOM 2946 N N . PHE A 1 372 ? 40.523 11.693 -35.894 1.00 61.50 372 PHE A N 1
ATOM 2947 C CA . PHE A 1 372 ? 41.266 12.920 -35.600 1.00 61.50 372 PHE A CA 1
ATOM 2948 C C . PHE A 1 372 ? 42.787 12.734 -35.741 1.00 61.50 372 PHE A C 1
ATOM 2950 O O . PHE A 1 372 ? 43.467 13.575 -36.324 1.00 61.50 372 PHE A O 1
ATOM 2957 N N . CYS A 1 373 ? 43.337 11.600 -35.290 1.00 59.47 373 CYS A N 1
ATOM 2958 C CA . CYS A 1 373 ? 44.752 11.261 -35.476 1.00 59.47 373 CYS A CA 1
ATOM 2959 C C . CYS A 1 373 ? 45.102 11.029 -36.958 1.00 59.47 373 CYS A C 1
ATOM 2961 O O . CYS A 1 373 ? 46.186 11.417 -37.397 1.00 59.47 373 CYS A O 1
ATOM 2963 N N . GLY A 1 374 ? 44.182 10.455 -37.743 1.00 59.75 374 GLY A N 1
ATOM 2964 C CA . GLY A 1 374 ? 44.322 10.317 -39.196 1.00 59.75 374 GLY A CA 1
ATOM 2965 C C . GLY A 1 374 ? 44.366 11.665 -39.927 1.00 59.75 374 GLY A C 1
ATOM 2966 O O . GLY A 1 374 ? 45.208 11.865 -40.806 1.00 59.75 374 GLY A O 1
ATOM 2967 N N . ILE A 1 375 ? 43.529 12.620 -39.512 1.00 58.19 375 ILE A N 1
ATOM 2968 C CA . ILE A 1 375 ? 43.515 13.990 -40.049 1.00 58.19 375 ILE A CA 1
ATOM 2969 C C . ILE A 1 375 ? 44.787 14.751 -39.651 1.00 58.19 375 ILE A C 1
ATOM 2971 O O . ILE A 1 375 ? 45.447 15.338 -40.508 1.00 58.19 375 ILE A O 1
ATOM 2975 N N . LEU A 1 376 ? 45.208 14.668 -38.383 1.00 55.81 376 LEU A N 1
ATOM 2976 C CA . LEU A 1 376 ? 46.440 15.307 -37.898 1.00 55.81 376 LEU A CA 1
ATOM 2977 C C . LEU A 1 376 ? 47.702 14.773 -38.595 1.00 55.81 376 LEU A C 1
ATOM 2979 O O . LEU A 1 376 ? 48.616 15.545 -38.888 1.00 55.81 376 LEU A O 1
ATOM 2983 N N . LYS A 1 377 ? 47.755 13.472 -38.918 1.00 58.06 377 LYS A N 1
ATOM 2984 C CA . LYS A 1 377 ? 48.857 12.875 -39.697 1.00 58.06 377 LYS A CA 1
ATOM 2985 C C . LYS A 1 377 ? 48.892 13.319 -41.161 1.00 58.06 377 LYS A C 1
ATOM 2987 O O . LYS A 1 377 ? 49.936 13.180 -41.792 1.00 58.06 377 LYS A O 1
ATOM 2992 N N . SER A 1 378 ? 47.798 13.871 -41.685 1.00 56.94 378 SER A N 1
ATOM 2993 C CA . SER A 1 378 ? 47.693 14.350 -43.070 1.00 56.94 378 SER A CA 1
ATOM 2994 C C . SER A 1 378 ? 48.200 15.793 -43.258 1.00 56.94 378 SER A C 1
ATOM 2996 O O . SER A 1 378 ? 48.094 16.345 -44.348 1.00 56.94 378 SER A O 1
ATOM 2998 N N . GLY A 1 379 ? 48.798 16.406 -42.224 1.00 55.47 379 GLY A N 1
ATOM 2999 C CA . GLY A 1 379 ? 49.590 17.637 -42.353 1.00 55.47 379 GLY A CA 1
ATOM 3000 C C . GLY A 1 379 ? 48.802 18.945 -42.517 1.00 55.47 379 GLY A C 1
ATOM 3001 O O . GLY A 1 379 ? 49.394 19.962 -42.870 1.00 55.47 379 GLY A O 1
ATOM 3002 N N . ALA A 1 380 ? 47.495 18.969 -42.241 1.00 53.44 380 ALA A N 1
ATOM 3003 C CA . ALA A 1 380 ? 46.630 20.138 -42.448 1.00 53.44 380 ALA A CA 1
ATOM 3004 C C . ALA A 1 380 ? 46.487 21.043 -41.201 1.00 53.44 380 ALA A C 1
ATOM 3006 O O . ALA A 1 380 ? 45.387 21.408 -40.799 1.00 53.44 380 ALA A O 1
ATOM 3007 N N . LEU A 1 381 ? 47.600 21.441 -40.576 1.00 53.53 381 LEU A N 1
ATOM 3008 C CA . LEU A 1 381 ? 47.597 22.237 -39.331 1.00 53.53 381 LEU A CA 1
ATOM 3009 C C . LEU A 1 381 ? 47.230 23.733 -39.530 1.00 53.53 381 LEU A C 1
ATOM 3011 O O . LEU A 1 381 ? 47.231 24.495 -38.571 1.00 53.53 381 LEU A O 1
ATOM 3015 N N . LEU A 1 382 ? 46.905 24.169 -40.757 1.00 53.84 382 LEU A N 1
ATOM 3016 C CA . LEU A 1 382 ? 46.647 25.580 -41.105 1.00 53.84 382 LEU A CA 1
ATOM 3017 C C . LEU A 1 382 ? 45.158 25.961 -41.275 1.00 53.84 382 LEU A C 1
ATOM 3019 O O . LEU A 1 382 ? 44.865 27.133 -41.491 1.00 53.84 382 LEU A O 1
ATOM 3023 N N . LEU A 1 383 ? 44.212 25.023 -41.134 1.00 53.88 383 LEU A N 1
ATOM 3024 C CA . LEU A 1 383 ? 42.758 25.252 -41.276 1.00 53.88 383 LEU A CA 1
ATOM 3025 C C . LEU A 1 383 ? 41.988 24.856 -39.996 1.00 53.88 383 LEU A C 1
ATOM 3027 O O . LEU A 1 383 ? 41.039 24.077 -40.005 1.00 53.88 383 LEU A O 1
ATOM 3031 N N . PHE A 1 384 ? 42.432 25.390 -38.857 1.00 56.69 384 PHE A N 1
ATOM 3032 C CA . PHE A 1 384 ? 41.964 24.996 -37.520 1.00 56.69 384 PHE A CA 1
ATOM 3033 C C . PHE A 1 384 ? 40.459 25.256 -37.270 1.00 56.69 384 PHE A C 1
ATOM 3035 O O . PHE A 1 384 ? 39.821 24.500 -36.539 1.00 56.69 384 PHE A O 1
ATOM 3042 N N . GLU A 1 385 ? 39.862 26.282 -37.892 1.00 59.78 385 GLU A N 1
ATOM 3043 C CA . GLU A 1 385 ? 38.435 26.599 -37.698 1.00 59.78 385 GLU A CA 1
ATOM 3044 C C . GLU A 1 385 ? 37.486 25.669 -38.465 1.00 59.78 385 GLU A C 1
ATOM 3046 O O . GLU A 1 385 ? 36.453 25.271 -37.923 1.00 59.78 385 GLU A O 1
ATOM 3051 N N . SER A 1 386 ? 37.823 25.270 -39.698 1.00 61.38 386 SER A N 1
ATOM 3052 C CA . SER A 1 386 ? 36.982 24.344 -40.469 1.00 61.38 386 SER A CA 1
ATOM 3053 C C . SER A 1 386 ? 37.021 22.933 -39.885 1.00 61.38 386 SER A C 1
ATOM 3055 O O . SER A 1 386 ? 35.985 22.277 -39.790 1.00 61.38 386 SER A O 1
ATOM 3057 N N . GLU A 1 387 ? 38.190 22.489 -39.416 1.00 67.69 387 GLU A N 1
ATOM 3058 C CA . GLU A 1 387 ? 38.355 21.173 -38.789 1.00 67.69 387 GLU A CA 1
ATOM 3059 C C . GLU A 1 387 ? 37.567 21.050 -37.478 1.00 67.69 387 GLU A C 1
ATOM 3061 O O . GLU A 1 387 ? 36.951 20.014 -37.229 1.00 67.69 387 GLU A O 1
ATOM 3066 N N . PHE A 1 388 ? 37.493 22.115 -36.668 1.00 71.38 388 PHE A N 1
ATOM 3067 C CA . PHE A 1 388 ? 36.702 22.100 -35.435 1.00 71.38 388 PHE A CA 1
ATOM 3068 C C . PHE A 1 388 ? 35.200 21.915 -35.708 1.00 71.38 388 PHE A C 1
ATOM 3070 O O . PHE A 1 388 ? 34.542 21.104 -35.054 1.00 71.38 388 PHE A O 1
ATOM 3077 N N . VAL A 1 389 ? 34.649 22.608 -36.712 1.00 73.62 389 VAL A N 1
ATOM 3078 C CA . VAL A 1 389 ? 33.230 22.468 -37.087 1.00 73.62 389 VAL A CA 1
ATOM 3079 C C . VAL A 1 389 ? 32.938 21.072 -37.648 1.00 73.62 389 VAL A C 1
ATOM 3081 O O . VAL A 1 389 ? 31.914 20.475 -37.303 1.00 73.62 389 VAL A O 1
ATOM 3084 N N . HIS A 1 390 ? 33.840 20.511 -38.461 1.00 72.62 390 HIS A N 1
ATOM 3085 C CA . HIS A 1 390 ? 33.710 19.138 -38.959 1.00 72.62 390 HIS A CA 1
ATOM 3086 C C . HIS A 1 390 ? 33.751 18.110 -37.824 1.00 72.62 390 HIS A C 1
ATOM 3088 O O . HIS A 1 390 ? 32.904 17.218 -37.773 1.00 72.62 390 HIS A O 1
ATOM 3094 N N . VAL A 1 391 ? 34.660 18.286 -36.868 1.00 73.69 391 VAL A N 1
ATOM 3095 C CA . VAL A 1 391 ? 34.763 17.480 -35.647 1.00 73.69 391 VAL A CA 1
ATOM 3096 C C . VAL A 1 391 ? 33.462 17.488 -34.842 1.00 73.69 391 VAL A C 1
ATOM 3098 O O . VAL A 1 391 ? 32.962 16.425 -34.467 1.00 73.69 391 VAL A O 1
ATOM 3101 N N . VAL A 1 392 ? 32.891 18.669 -34.597 1.00 79.00 392 VAL A N 1
ATOM 3102 C CA . VAL A 1 392 ? 31.650 18.822 -33.820 1.00 79.00 392 VAL A CA 1
ATOM 3103 C C . VAL A 1 392 ? 30.445 18.238 -34.571 1.00 79.00 392 VAL A C 1
ATOM 3105 O O . VAL A 1 392 ? 29.561 17.641 -33.959 1.00 79.00 392 VAL A O 1
ATOM 3108 N N . SER A 1 393 ? 30.409 18.355 -35.900 1.00 77.00 393 SER A N 1
ATOM 3109 C CA . SER A 1 393 ? 29.337 17.790 -36.730 1.00 77.00 393 SER A CA 1
ATOM 3110 C C . SER A 1 393 ? 29.371 16.254 -36.771 1.00 77.00 393 SER A C 1
ATOM 3112 O O . SER A 1 393 ? 28.340 15.595 -36.608 1.00 77.00 393 SER A O 1
ATOM 3114 N N . ILE A 1 394 ? 30.560 15.660 -36.919 1.00 78.50 394 ILE A N 1
ATOM 3115 C CA . ILE A 1 394 ? 30.741 14.200 -36.943 1.00 78.50 394 ILE A CA 1
ATOM 3116 C C . ILE A 1 394 ? 30.431 13.593 -35.570 1.00 78.50 394 ILE A C 1
ATOM 3118 O O . ILE A 1 394 ? 29.716 12.596 -35.491 1.00 78.50 394 ILE A O 1
ATOM 3122 N N . SER A 1 395 ? 30.905 14.207 -34.481 1.00 78.81 395 SER A N 1
ATOM 3123 C CA . SER A 1 395 ? 30.595 13.729 -33.128 1.00 78.81 395 SER A CA 1
ATOM 3124 C C . SER A 1 395 ? 29.100 13.833 -32.817 1.00 78.81 395 SER A C 1
ATOM 3126 O O . SER A 1 395 ? 28.516 12.879 -32.305 1.00 78.81 395 SER A O 1
ATOM 3128 N N . CYS A 1 396 ? 28.443 14.929 -33.218 1.00 80.12 396 CYS A N 1
ATOM 3129 C CA . CYS A 1 396 ? 27.005 15.109 -33.027 1.00 80.12 396 CYS A CA 1
ATOM 3130 C C . CYS A 1 396 ? 26.175 14.081 -33.816 1.00 80.12 396 CYS A C 1
ATOM 3132 O O . CYS A 1 396 ? 25.257 13.471 -33.267 1.00 80.12 396 CYS A O 1
ATOM 3134 N N . THR A 1 397 ? 26.506 13.845 -35.088 1.00 81.88 397 THR A N 1
ATOM 3135 C CA . THR A 1 397 ? 25.797 12.861 -35.926 1.00 81.88 397 THR A CA 1
ATOM 3136 C C . THR A 1 397 ? 26.013 11.426 -35.444 1.00 81.88 397 THR A C 1
ATOM 3138 O O . THR A 1 397 ? 25.046 10.665 -35.367 1.00 81.88 397 THR A O 1
ATOM 3141 N N . ALA A 1 398 ? 27.237 11.068 -35.042 1.00 80.12 398 ALA A N 1
ATOM 3142 C CA . ALA A 1 398 ? 27.535 9.767 -34.445 1.00 80.12 398 ALA A CA 1
ATOM 3143 C C . ALA A 1 398 ? 26.767 9.556 -33.133 1.00 80.12 398 ALA A C 1
ATOM 3145 O O . ALA A 1 398 ? 26.158 8.505 -32.945 1.00 80.12 398 ALA A O 1
ATOM 3146 N N . LEU A 1 399 ? 26.737 10.570 -32.262 1.00 80.19 399 LEU A N 1
ATOM 3147 C CA . LEU A 1 399 ? 26.009 10.539 -30.995 1.00 80.19 399 LEU A CA 1
ATOM 3148 C C . LEU A 1 399 ? 24.506 10.298 -31.210 1.00 80.19 399 LEU A C 1
ATOM 3150 O O . LEU A 1 399 ? 23.935 9.386 -30.609 1.00 80.19 399 LEU A O 1
ATOM 3154 N N . ILE A 1 400 ? 23.881 11.062 -32.114 1.00 82.00 400 ILE A N 1
ATOM 3155 C CA . ILE A 1 400 ? 22.457 10.913 -32.455 1.00 82.00 400 ILE A CA 1
ATOM 3156 C C . ILE A 1 400 ? 22.173 9.506 -32.995 1.00 82.00 400 ILE A C 1
ATOM 3158 O O . ILE A 1 400 ? 21.204 8.873 -32.577 1.00 82.00 400 ILE A O 1
ATOM 3162 N N . LEU A 1 401 ? 23.020 8.992 -33.890 1.00 83.25 401 LEU A N 1
ATOM 3163 C CA . LEU A 1 401 ? 22.850 7.658 -34.463 1.00 83.25 401 LEU A CA 1
ATOM 3164 C C . LEU A 1 401 ? 22.971 6.557 -33.398 1.00 83.25 401 LEU A C 1
ATOM 3166 O O . LEU A 1 401 ? 22.144 5.646 -33.371 1.00 83.25 401 LEU A O 1
ATOM 3170 N N . THR A 1 402 ? 23.965 6.645 -32.506 1.00 79.88 402 THR A N 1
ATOM 3171 C CA . THR A 1 402 ? 24.150 5.659 -31.429 1.00 79.88 402 THR A CA 1
ATOM 3172 C C . THR A 1 402 ? 22.991 5.653 -30.438 1.00 79.88 402 THR A C 1
ATOM 3174 O O . THR A 1 402 ? 22.548 4.582 -30.026 1.00 79.88 402 THR A O 1
ATOM 3177 N N . GLU A 1 403 ? 22.442 6.824 -30.111 1.00 80.44 403 GLU A N 1
ATOM 3178 C CA . GLU A 1 403 ? 21.274 6.939 -29.236 1.00 80.44 403 GLU A CA 1
ATOM 3179 C C . GLU A 1 403 ? 20.018 6.355 -29.893 1.00 80.44 403 GLU A C 1
ATOM 3181 O O . GLU A 1 403 ? 19.307 5.566 -29.272 1.00 80.44 403 GLU A O 1
ATOM 3186 N N . LEU A 1 404 ? 19.767 6.663 -31.170 1.00 82.25 404 LEU A N 1
ATOM 3187 C CA . LEU A 1 404 ? 18.643 6.084 -31.913 1.00 82.25 404 LEU A CA 1
ATOM 3188 C C . LEU A 1 404 ? 18.748 4.558 -32.016 1.00 82.25 404 LEU A C 1
ATOM 3190 O O . LEU A 1 404 ? 17.742 3.865 -31.862 1.00 82.25 404 LEU A O 1
ATOM 3194 N N . LEU A 1 405 ? 19.955 4.028 -32.228 1.00 82.62 405 LEU A N 1
ATOM 3195 C CA . LEU A 1 405 ? 20.202 2.588 -32.259 1.00 82.62 405 LEU A CA 1
ATOM 3196 C C . LEU A 1 405 ? 19.934 1.941 -30.893 1.00 82.62 405 LEU A C 1
ATOM 3198 O O . LEU A 1 405 ? 19.271 0.909 -30.823 1.00 82.62 405 LEU A O 1
ATOM 3202 N N . MET A 1 406 ? 20.408 2.549 -29.803 1.00 81.06 406 MET A N 1
ATOM 3203 C CA . MET A 1 406 ? 20.180 2.036 -28.450 1.00 81.06 406 MET A CA 1
ATOM 3204 C C . MET A 1 406 ? 18.688 2.020 -28.094 1.00 81.06 406 MET A C 1
ATOM 3206 O O . MET A 1 406 ? 18.190 1.037 -27.540 1.00 81.06 406 MET A O 1
ATOM 3210 N N . VAL A 1 407 ? 17.949 3.059 -28.485 1.00 80.81 407 VAL A N 1
ATOM 3211 C CA . VAL A 1 407 ? 16.489 3.123 -28.324 1.00 80.81 407 VAL A CA 1
ATOM 3212 C C . VAL A 1 407 ? 15.809 2.025 -29.137 1.00 80.81 407 VAL A C 1
ATOM 3214 O O . VAL A 1 407 ? 14.983 1.295 -28.592 1.00 80.81 407 VAL A O 1
ATOM 3217 N N . ALA A 1 408 ? 16.198 1.843 -30.402 1.00 81.06 408 ALA A N 1
ATOM 3218 C CA . ALA A 1 408 ? 15.659 0.791 -31.262 1.00 81.06 408 ALA A CA 1
ATOM 3219 C C . ALA A 1 408 ? 15.904 -0.621 -30.697 1.00 81.06 408 ALA A C 1
ATOM 3221 O O . ALA A 1 408 ? 15.028 -1.473 -30.792 1.00 81.06 408 ALA A O 1
ATOM 3222 N N . LEU A 1 409 ? 17.058 -0.858 -30.063 1.00 79.81 409 LEU A N 1
ATOM 3223 C CA . LEU A 1 409 ? 17.381 -2.127 -29.397 1.00 79.81 409 LEU A CA 1
ATOM 3224 C C . LEU A 1 409 ? 16.656 -2.315 -28.055 1.00 79.81 409 LEU A C 1
ATOM 3226 O O . LEU A 1 409 ? 16.507 -3.443 -27.583 1.00 79.81 409 LEU A O 1
ATOM 3230 N N . THR A 1 410 ? 16.226 -1.223 -27.422 1.00 76.38 410 THR A N 1
ATOM 3231 C CA . THR A 1 410 ? 15.527 -1.252 -26.129 1.00 76.38 410 THR A CA 1
ATOM 3232 C C . THR A 1 410 ? 14.029 -1.511 -26.293 1.00 76.38 410 THR A C 1
ATOM 3234 O O . THR A 1 410 ? 13.429 -2.157 -25.429 1.00 76.38 410 THR A O 1
ATOM 3237 N N . ILE A 1 411 ? 13.427 -1.040 -27.390 1.00 76.94 411 ILE A N 1
ATOM 3238 C CA . ILE A 1 411 ? 12.007 -1.253 -27.696 1.00 76.94 411 ILE A CA 1
ATOM 3239 C C . ILE A 1 411 ? 11.760 -2.743 -27.950 1.00 76.94 411 ILE A C 1
ATOM 3241 O O . ILE A 1 411 ? 12.366 -3.356 -28.829 1.00 76.94 411 ILE A O 1
ATOM 3245 N N . ARG A 1 412 ? 10.841 -3.328 -27.180 1.00 63.50 412 ARG A N 1
ATOM 3246 C CA . ARG A 1 412 ? 10.407 -4.717 -27.355 1.00 63.50 412 ARG A CA 1
ATOM 3247 C C . ARG A 1 412 ? 9.062 -4.707 -28.071 1.00 63.50 412 ARG A C 1
ATOM 3249 O O . ARG A 1 412 ? 8.037 -4.546 -27.420 1.00 63.50 412 ARG A O 1
ATOM 3256 N N . THR A 1 413 ? 9.098 -4.834 -29.398 1.00 52.06 413 THR A N 1
ATOM 3257 C CA . THR A 1 413 ? 7.886 -5.008 -30.219 1.00 52.06 413 THR A CA 1
ATOM 3258 C C . THR A 1 413 ? 7.249 -6.378 -30.033 1.00 52.06 413 THR A C 1
ATOM 3260 O O . THR A 1 413 ? 7.994 -7.353 -29.770 1.00 52.06 413 THR A O 1
#

Secondary structure (DSSP, 8-state):
---------S-----GGGTT--EEEEEPPP-S-SS---EEEEE-SSSSPEEEEE-STTSPPTTPPP-SS---------GGGSHHHHTPPPPPP---HHHHHHHHHHHHHHHHHHHHHHHHHHHHHHHHHHHHHHHHHHHHTT-SS--EEEEHHHHHHHHHH-HHHHHHHHHHSS-EEEES--HHHHHHHHHHHHHHH-PPP-B---TTTS-------S-S---------TT---B-TTSSBB--S-GGGHHHIIIIIIHHHHHHHHHHHHHHHHHHHHHHHHHHHHHHHTTT----SS-THHHHHIIIIIHHHHHHHHHH--SS-HHHHHH-THHHHHHHTTGGG-HHHHHHHHHHHHHHHHHHHHHHHHHHHHHHHTT-TT-HHHHHHHHHHHHHHHHHHHHHHHHHHH---

Sequence (413 aa):
MKNSDIQVGDLIIVEKDLFSISSYVYAQKPQMDIHSFKGNFTREDSDPPIHESLSIENTLRASTVVASGTIIGVVIYTGKETRSVLNTSNLKNKMGLLDLELNSLTKALFTAMVVLSVVMLALEGLVLNRGKAHLELNAFRRKHDCAFFISGDSLEDYLKYYEHEFVELACQCPAVVCCRCSPTQKAQIVKLPQQHTGKRTCAIGEHRYLPYSGVNLPDKSTSNINECPLGGIQINLKSNFLILCTFKHIGRLLMVQGRNSYKRSAALGQFVMHRGLIISTMQAVFSSVFYFASVPLYQGFLMVGYTTIYTMFPVFSLVLDQDVKPETALLYPELYKDLTKGRSLLFKTFLIWFLISVYQDTCNYFFFGFFFCGILKSGALLLFESEFVHVVSISCTALILTELLMVALTIRT

Foldseek 3Di:
DDDDDDDDDDDDPDDPVVVPWDKDKAWDFQDLDPQFTWIWIWTVPDVVIDIDIDTPVNDDDPPDDDPDDDDDDDDDDDDCSHSVNVNDDDDDDDDDPVNVVVVVVVVVVVVVVVVVVVVVVVVCVVVVLLVVLVVVLVVLVPDQADEAEEEQVNLVVCVVPPLLSVLVSCVRYPHYHYPPHDLQSQVCVQVSNCVRVVDQGEDEDAPVRHRDPPDDDPDDDDPDPPPDPPPDFDDPVVDSYGYDPDPVCVLLCCLAVVLLVVVLVLVLVLLVLLVVLLLVLLQVVVCVVVVNPNDRLDDDVLVVCVVPPLSVVLSVVSNVFDQDDSVVSSVDVVSSVVVSVVVSNDVVVSVVSSVVSNVLNVVLVVVLVVVVVVVVVVPPPPPVVVVSVVSSVVSSVSVSVVSVVVSVVVGDD

Solvent-accessible surface area (backbone atoms only — not comparable to full-atom values): 25390 Å² total; per-residue (Å²): 143,77,88,76,84,78,83,79,77,90,88,72,92,72,63,78,73,64,78,75,61,53,64,55,77,48,71,65,82,77,51,70,62,88,88,69,55,61,29,40,40,39,36,66,84,42,96,75,63,49,76,46,80,36,39,65,89,76,50,87,59,92,90,68,81,84,92,77,86,89,84,88,82,82,87,87,76,73,72,82,68,27,43,76,58,62,66,59,81,86,85,76,85,86,76,55,73,66,58,53,52,52,51,49,52,53,51,51,52,52,52,49,53,52,54,52,52,53,51,52,54,55,51,47,58,60,49,49,55,57,53,48,54,55,51,52,52,62,59,47,74,76,55,82,88,48,72,46,76,44,49,36,73,61,46,53,54,38,61,74,75,36,46,69,63,50,48,54,52,57,70,70,33,85,39,75,48,78,39,86,58,52,48,65,56,51,38,48,65,55,49,51,52,30,73,74,70,70,46,91,63,79,52,73,42,55,84,92,72,44,44,74,72,89,64,84,70,85,68,99,79,72,100,67,88,75,76,76,69,94,86,67,78,56,72,50,88,92,46,79,45,50,44,55,93,53,78,84,54,50,62,55,45,50,47,37,52,48,46,52,51,50,54,35,54,44,53,50,52,51,50,56,49,37,55,57,47,41,56,52,51,52,44,50,52,51,16,56,75,56,78,63,41,92,66,74,76,65,60,71,68,59,40,50,43,48,70,54,57,67,52,45,54,58,51,52,49,50,66,68,59,62,88,65,58,64,67,60,35,68,75,41,60,65,68,54,57,60,58,76,69,48,66,78,79,30,70,70,48,52,51,51,47,51,52,50,30,55,49,54,46,51,50,51,48,51,55,48,49,54,53,51,52,54,51,63,72,68,69,64,84,85,50,65,69,64,52,50,54,52,52,45,50,53,53,50,52,50,51,53,50,52,50,54,50,52,50,59,70,65,58,62,128

Organism: Acipenser ruthenus (NCBI:txid7906)

Radius of gyration: 57.42 Å; Cα contacts (8 Å, |Δi|>4): 274; chains: 1; bounding box: 145×51×140 Å

Nearest PDB structures (foldseek):
  7rd6-assembly1_A  TM=8.434E-01  e=4.611E-14  Saccharomyces cerevisiae
  8ox8-assembly1_A  TM=7.857E-01  e=2.690E-08  Homo sapiens
  7dsi-assembly1_A  TM=7.245E-01  e=3.319E-08  Saccharomyces cerevisiae S288C
  7kyb-assembly1_A  TM=6.902E-01  e=9.479E-08  Saccharomyces cerevisiae S288C

pLDDT: mean 72.16, std 16.44, range [24.75, 94.69]

Mean predicted aligned error: 18.85 Å